Protein 3R1I (pdb70)

Organism: Mycobacterium marinum (strain ATCC BAA-535 / M) (NCBI:txid216594)

Nearest PDB structures (foldseek):
  3r1i-assembly1_B-2  TM=1.004E+00  e=9.646E-49  Mycobacterium marinum M
  3r1i-assembly1_A-2  TM=9.992E-01  e=1.822E-46  Mycobacterium marinum M
  3awd-assembly1_D  TM=9.685E-01  e=9.864E-26  Gluconobacter oxydans
  4trr-assembly2_E  TM=9.425E-01  e=9.723E-23  Burkholderia cenocepacia J2315
  6zzp-assembly2_D-3  TM=9.466E-01  e=1.926E-22  Psychrobacter arcticus

CATH classification: 3.40.50.720

Radius of gyration: 22.54 Å; Cα contacts (8 Å, |Δi|>4): 1200; chains: 2; bounding box: 58×53×65 Å

Foldseek 3Di:
DLVCQLAQAPAEEEFEPLLKFLNLLQQLLNLLSHYAYEYEYQDQVSCVVSQVSSVVNPHGYHGAHADLLDLVRLLVSQCVRCVPVVAHAEYELEFAAFDFDAPVPDDVVNLVVRLSNLAVSSVSNVVSNLVRLLVVLPAHEYEYEAACLCVDPDPDTHTVSNSVSRVNVLVVQLVVQVVCVVSNHAGEYEHEAAEPMPRCVVVVVCQVVCQVLAQQRHHHYSNVCNVVSSCRRGSVCSPDHSYYHYHHNCNPPD/DDLVVQLAQAPAEEEFEPLLFFLNLLQQLLNLLSHYAYEYEYQDQVSNVVSQVSSVVSVHGYHYAHADLLDLVRLLVSQVVSCVPVVAHAEYEQEDADFDFDAPVPDDPVRLVVRLSNLPNSLVSNVVSNLVRLLVVLPAHEYEYEAACLCVDPDPDTHTVSNSVSRVNSLVVQLVVQVVSVVSLHAGEYEHEAAEVSVQVVCQVLAQQRHHHHSNVCNVVSSCRGGSVQSPDHSYYHYHYNCNPPD

Structure (mmCIF, N/CA/C/O backbone):
data_3R1I
#
_entry.id   3R1I
#
_cell.length_a   84.520
_cell.length_b   127.910
_cell.length_c   105.650
_cell.angle_alpha   90.000
_cell.angle_beta   90.000
_cell.angle_gamma   90.000
#
_symmetry.space_group_name_H-M   'C 2 2 21'
#
loop_
_entity.id
_entity.type
_entity.pdbx_description
1 polymer 'Short-chain type dehydrogenase/reductase'
2 non-polymer 'MAGNESIUM ION'
3 non-polymer 1,2-ETHANEDIOL
4 water water
#
loop_
_atom_site.group_PDB
_atom_site.id
_atom_site.type_symbol
_atom_site.label_atom_id
_atom_site.label_alt_id
_atom_site.label_comp_id
_atom_site.label_asym_id
_atom_site.label_entity_id
_atom_site.label_seq_id
_atom_site.pdbx_PDB_ins_code
_atom_site.Cartn_x
_atom_site.Cartn_y
_atom_site.Cartn_z
_atom_site.occupancy
_atom_site.B_iso_or_equiv
_atom_site.auth_seq_id
_atom_site.auth_comp_id
_atom_site.auth_asym_id
_atom_site.auth_atom_id
_atom_site.pdbx_PDB_model_num
ATOM 1 N N . SER A 1 23 ? 8.512 27.454 19.928 1.00 32.29 2 SER A N 1
ATOM 2 C CA . SER A 1 23 ? 9.015 26.385 20.837 1.00 31.53 2 SER A CA 1
ATOM 3 C C . SER A 1 23 ? 10.469 26.012 20.509 1.00 29.94 2 SER A C 1
ATOM 4 O O . SER A 1 23 ? 10.965 26.302 19.423 1.00 29.66 2 SER A O 1
ATOM 7 N N . VAL A 1 24 ? 11.134 25.358 21.454 1.00 28.50 3 VAL A N 1
ATOM 8 C CA . VAL A 1 24 ? 12.469 24.806 21.239 1.00 26.62 3 VAL A CA 1
ATOM 9 C C . VAL A 1 24 ? 12.572 23.989 19.924 1.00 26.37 3 VAL A C 1
ATOM 10 O O . VAL A 1 24 ? 13.597 24.014 19.248 1.00 25.24 3 VAL A O 1
ATOM 14 N N . LEU A 1 25 ? 11.508 23.270 19.565 1.00 26.38 4 LEU A N 1
ATOM 15 C CA . LEU A 1 25 ? 11.527 22.461 18.341 1.00 26.83 4 LEU A CA 1
ATOM 16 C C . LEU A 1 25 ? 11.760 23.277 17.056 1.00 26.60 4 LEU A C 1
ATOM 17 O O . LEU A 1 25 ? 12.455 22.812 16.131 1.00 25.90 4 LEU A O 1
ATOM 22 N N . ASP A 1 26 ? 11.214 24.493 17.005 1.00 25.57 5 ASP A N 1
ATOM 23 C CA . ASP A 1 26 ? 11.366 25.350 15.813 1.00 25.37 5 ASP A CA 1
ATOM 24 C C . ASP A 1 26 ? 12.790 25.879 15.614 1.00 23.91 5 ASP A C 1
ATOM 25 O O . ASP A 1 26 ? 13.140 26.352 14.518 1.00 22.15 5 ASP A O 1
ATOM 30 N N . LEU A 1 27 ? 13.605 25.802 16.668 1.00 22.47 6 LEU A N 1
ATOM 31 C CA . LEU A 1 27 ? 15.031 26.143 16.548 1.00 22.46 6 LEU A CA 1
ATOM 32 C C . LEU A 1 27 ? 15.766 25.236 15.575 1.00 21.69 6 LEU A C 1
ATOM 33 O O . LEU A 1 27 ? 16.793 25.626 15.038 1.00 22.00 6 LEU A O 1
ATOM 38 N N . PHE A 1 28 ? 15.241 24.032 15.348 1.00 22.30 7 PHE A N 1
ATOM 39 C CA . PHE A 1 28 ? 15.889 23.024 14.476 1.00 22.06 7 PHE A CA 1
ATOM 40 C C . PHE A 1 28 ? 15.424 23.042 13.008 1.00 22.34 7 PHE A C 1
ATOM 41 O O . PHE A 1 28 ? 15.869 22.235 12.184 1.00 21.94 7 PHE A O 1
ATOM 49 N N . ASP A 1 29 ? 14.552 23.986 12.688 1.00 21.80 8 ASP A N 1
ATOM 50 C CA . ASP A 1 29 ? 13.963 24.091 11.336 1.00 22.30 8 ASP A CA 1
ATOM 51 C C . ASP A 1 29 ? 14.968 24.696 10.350 1.00 21.16 8 ASP A C 1
ATOM 52 O O . ASP A 1 29 ? 15.561 25.735 10.617 1.00 21.46 8 ASP A O 1
ATOM 57 N N . LEU A 1 30 ? 15.150 24.047 9.214 1.00 20.92 9 LEU A N 1
ATOM 58 C CA . LEU A 1 30 ? 16.072 24.537 8.195 1.00 21.54 9 LEU A CA 1
ATOM 59 C C . LEU A 1 30 ? 15.367 25.103 6.947 1.00 22.10 9 LEU A C 1
ATOM 60 O O . LEU A 1 30 ? 16.021 25.373 5.922 1.00 21.46 9 LEU A O 1
ATOM 65 N N . SER A 1 31 ? 14.042 25.268 7.033 1.00 23.16 10 SER A N 1
ATOM 66 C CA . SER A 1 31 ? 13.252 25.869 5.932 1.00 25.10 10 SER A CA 1
ATOM 67 C C . SER A 1 31 ? 13.871 27.185 5.474 1.00 25.31 10 SER A C 1
ATOM 68 O O . SER A 1 31 ? 14.210 28.036 6.306 1.00 26.66 10 SER A O 1
ATOM 71 N N . GLY A 1 32 ? 14.071 27.330 4.172 1.00 25.87 11 GLY A N 1
ATOM 72 C CA . GLY A 1 32 ? 14.672 28.538 3.627 1.00 27.23 11 GLY A CA 1
ATOM 73 C C . GLY A 1 32 ? 16.203 28.542 3.610 1.00 27.29 11 GLY A C 1
ATOM 74 O O . GLY A 1 32 ? 16.819 29.484 3.087 1.00 28.55 11 GLY A O 1
ATOM 75 N N . LYS A 1 33 ? 16.828 27.510 4.173 1.00 25.78 12 LYS A N 1
ATOM 76 C CA . LYS A 1 33 ? 18.293 27.481 4.239 1.00 24.64 12 LYS A CA 1
ATOM 77 C C . LYS A 1 33 ? 18.875 26.675 3.106 1.00 23.83 12 LYS A C 1
ATOM 78 O O . LYS A 1 33 ? 18.227 25.758 2.589 1.00 24.63 12 LYS A O 1
ATOM 84 N N . ARG A 1 34 ? 20.078 27.053 2.692 1.00 22.02 13 ARG A N 1
ATOM 85 C CA . ARG A 1 34 ? 20.776 26.366 1.620 1.00 21.12 13 ARG A CA 1
ATOM 86 C C . ARG A 1 34 ? 22.059 25.757 2.149 1.00 20.46 13 ARG A C 1
ATOM 87 O O . ARG A 1 34 ? 22.942 26.469 2.601 1.00 19.40 13 ARG A O 1
ATOM 95 N N . ALA A 1 35 ? 22.150 24.433 2.053 1.00 20.50 14 ALA A N 1
ATOM 96 C CA . ALA A 1 35 ? 23.214 23.675 2.692 1.00 20.22 14 ALA A CA 1
ATOM 97 C C . ALA A 1 35 ? 24.091 22.966 1.655 1.00 20.27 14 ALA A C 1
ATOM 98 O O . ALA A 1 35 ? 23.585 22.416 0.684 1.00 21.28 14 ALA A O 1
ATOM 100 N N . LEU A 1 36 ? 25.400 23.027 1.848 1.00 19.68 15 LEU A N 1
ATOM 101 C CA . LEU A 1 36 ? 26.335 22.263 1.044 1.00 19.62 15 LEU A CA 1
ATOM 102 C C . LEU A 1 36 ? 26.964 21.207 1.925 1.00 19.85 15 LEU A C 1
ATOM 103 O O . LEU A 1 36 ? 27.409 21.511 3.038 1.00 19.18 15 LEU A O 1
ATOM 108 N N . ILE A 1 37 ? 26.993 19.976 1.415 1.00 19.93 16 ILE A N 1
ATOM 109 C CA . ILE A 1 37 ? 27.638 18.861 2.096 1.00 19.98 16 ILE A CA 1
ATOM 110 C C . ILE A 1 37 ? 28.592 18.137 1.158 1.00 20.03 16 ILE A C 1
ATOM 111 O O . ILE A 1 37 ? 28.162 17.599 0.122 1.00 21.52 16 ILE A O 1
ATOM 116 N N . THR A 1 38 ? 29.870 18.119 1.526 1.00 19.20 17 THR A N 1
ATOM 117 C CA . THR A 1 38 ? 30.890 17.377 0.788 1.00 19.10 17 THR A CA 1
ATOM 118 C C . THR A 1 38 ? 30.975 15.921 1.306 1.00 19.95 17 THR A C 1
ATOM 119 O O . THR A 1 38 ? 30.604 15.638 2.458 1.00 19.85 17 THR A O 1
ATOM 123 N N . GLY A 1 39 ? 31.451 15.007 0.464 1.00 19.60 18 GLY A N 1
ATOM 124 C CA . GLY A 1 39 ? 31.557 13.589 0.839 1.00 20.46 18 GLY A CA 1
ATOM 125 C C . GLY A 1 39 ? 30.170 13.045 1.136 1.00 21.49 18 GLY A C 1
ATOM 126 O O . GLY A 1 39 ? 29.976 12.266 2.080 1.00 21.65 18 GLY A O 1
ATOM 127 N N . ALA A 1 40 ? 29.210 13.471 0.322 1.00 21.47 19 ALA A N 1
ATOM 128 C CA . ALA A 1 40 ? 27.794 13.276 0.596 1.00 22.61 19 ALA A CA 1
ATOM 129 C C . ALA A 1 40 ? 27.224 12.001 0.003 1.00 23.89 19 ALA A C 1
ATOM 130 O O . ALA A 1 40 ? 26.043 11.731 0.186 1.00 24.09 19 ALA A O 1
ATOM 132 N N . SER A 1 41 ? 28.046 11.222 -0.700 1.00 25.07 20 SER A N 1
ATOM 133 C CA . SER A 1 41 ? 27.534 10.037 -1.383 1.00 27.80 20 SER A CA 1
ATOM 134 C C . SER A 1 41 ? 27.371 8.826 -0.450 1.00 28.72 20 SER A C 1
ATOM 135 O O . SER A 1 41 ? 26.588 7.918 -0.752 1.00 30.00 20 SER A O 1
ATOM 138 N N . THR A 1 42 ? 28.070 8.817 0.687 1.00 28.59 21 THR A N 1
ATOM 139 C CA . THR A 1 42 ? 28.003 7.671 1.609 1.00 29.69 21 THR A CA 1
ATOM 140 C C . THR A 1 42 ? 28.030 8.081 3.064 1.00 28.11 21 THR A C 1
ATOM 141 O O . THR A 1 42 ? 28.250 9.243 3.384 1.00 28.36 21 THR A O 1
ATOM 145 N N . GLY A 1 43 ? 27.806 7.099 3.934 1.00 27.37 22 GLY A N 1
ATOM 146 C CA . GLY A 1 43 ? 28.078 7.227 5.364 1.00 25.23 22 GLY A CA 1
ATOM 147 C C . GLY A 1 43 ? 27.446 8.432 6.035 1.00 23.66 22 GLY A C 1
ATOM 148 O O . GLY A 1 43 ? 26.267 8.734 5.815 1.00 23.11 22 GLY A O 1
ATOM 149 N N . ILE A 1 44 ? 28.256 9.127 6.834 1.00 22.01 23 ILE A N 1
ATOM 150 C CA . ILE A 1 44 ? 27.807 10.313 7.556 1.00 21.45 23 ILE A CA 1
ATOM 151 C C . ILE A 1 44 ? 27.215 11.408 6.637 1.00 20.73 23 ILE A C 1
ATOM 152 O O . ILE A 1 44 ? 26.101 11.881 6.872 1.00 21.00 23 ILE A O 1
ATOM 157 N N . GLY A 1 45 ? 27.946 11.797 5.597 1.00 20.32 24 GLY A N 1
ATOM 158 C CA . GLY A 1 45 ? 27.500 12.841 4.669 1.00 20.14 24 GLY A CA 1
ATOM 159 C C . GLY A 1 45 ? 26.145 12.564 4.042 1.00 20.85 24 GLY A C 1
ATOM 160 O O . GLY A 1 45 ? 25.323 13.457 3.903 1.00 20.53 24 GLY A O 1
ATOM 161 N N . LYS A 1 46 ? 25.923 11.317 3.657 1.00 21.72 25 LYS A N 1
ATOM 162 C CA . LYS A 1 46 ? 24.651 10.886 3.079 1.00 23.68 25 LYS A CA 1
ATOM 163 C C . LYS A 1 46 ? 23.514 11.045 4.074 1.00 23.40 25 LYS A C 1
ATOM 164 O O . LYS A 1 46 ? 22.481 11.666 3.763 1.00 22.89 25 LYS A O 1
ATOM 170 N N . LYS A 1 47 ? 23.700 10.502 5.279 1.00 22.84 26 LYS A N 1
ATOM 171 C CA . LYS A 1 47 ? 22.646 10.608 6.288 1.00 22.99 26 LYS A CA 1
ATOM 172 C C . LYS A 1 47 ? 22.352 12.059 6.640 1.00 21.95 26 LYS A C 1
ATOM 173 O O . LYS A 1 47 ? 21.186 12.441 6.812 1.00 21.43 26 LYS A O 1
ATOM 179 N N . VAL A 1 48 ? 23.411 12.868 6.741 1.00 21.42 27 VAL A N 1
ATOM 180 C CA . VAL A 1 48 ? 23.263 14.290 7.073 1.00 19.79 27 VAL A CA 1
ATOM 181 C C . VAL A 1 48 ? 22.525 15.057 5.966 1.00 20.04 27 VAL A C 1
ATOM 182 O O . VAL A 1 48 ? 21.701 15.918 6.265 1.00 19.67 27 VAL A O 1
ATOM 186 N N . ALA A 1 49 ? 22.843 14.769 4.703 1.00 19.59 28 ALA A N 1
ATOM 187 C CA . ALA A 1 49 ? 22.135 15.400 3.587 1.00 20.47 28 ALA A CA 1
ATOM 188 C C . ALA A 1 49 ? 20.633 15.122 3.652 1.00 21.22 28 ALA A C 1
ATOM 189 O O . ALA A 1 49 ? 19.837 16.043 3.481 1.00 20.79 28 ALA A O 1
ATOM 191 N N . LEU A 1 50 ? 20.264 13.865 3.921 1.00 21.88 29 LEU A N 1
ATOM 192 C CA . LEU A 1 50 ? 18.852 13.469 4.017 1.00 23.50 29 LEU A CA 1
ATOM 193 C C . LEU A 1 50 ? 18.211 14.190 5.199 1.00 23.38 29 LEU A C 1
ATOM 194 O O . LEU A 1 50 ? 17.108 14.724 5.091 1.00 23.94 29 LEU A O 1
ATOM 199 N N . ALA A 1 51 ? 18.914 14.203 6.327 1.00 21.99 30 ALA A N 1
ATOM 200 C CA . ALA A 1 51 ? 18.406 14.879 7.512 1.00 21.13 30 ALA A CA 1
ATOM 201 C C . ALA A 1 51 ? 18.103 16.345 7.247 1.00 20.17 30 ALA A C 1
ATOM 202 O O . ALA A 1 51 ? 17.049 16.842 7.626 1.00 20.94 30 ALA A O 1
ATOM 204 N N . TYR A 1 52 ? 19.018 17.038 6.583 1.00 20.09 31 TYR A N 1
ATOM 205 C CA . TYR A 1 52 ? 18.841 18.471 6.328 1.00 19.77 31 TYR A CA 1
ATOM 206 C C . TYR A 1 52 ? 17.643 18.728 5.414 1.00 21.07 31 TYR A C 1
ATOM 207 O O . TYR A 1 52 ? 16.917 19.720 5.590 1.00 20.86 31 TYR A O 1
ATOM 216 N N . ALA A 1 53 ? 17.459 17.862 4.419 1.00 21.74 32 ALA A N 1
ATOM 217 C CA . ALA A 1 53 ? 16.285 17.963 3.526 1.00 23.39 32 ALA A CA 1
ATOM 218 C C . ALA A 1 53 ? 15.008 17.724 4.308 1.00 23.97 32 ALA A C 1
ATOM 219 O O . ALA A 1 53 ? 14.046 18.442 4.109 1.00 24.68 32 ALA A O 1
ATOM 221 N N . GLU A 1 54 ? 15.022 16.731 5.202 1.00 24.63 33 GLU A N 1
ATOM 222 C CA . GLU A 1 54 ? 13.886 16.435 6.072 1.00 26.21 33 GLU A CA 1
ATOM 223 C C . GLU A 1 54 ? 13.545 17.633 6.939 1.00 26.20 33 GLU A C 1
ATOM 224 O O . GLU A 1 54 ? 12.374 17.857 7.239 1.00 26.63 33 GLU A O 1
ATOM 230 N N . ALA A 1 55 ? 14.575 18.391 7.346 1.00 25.43 34 ALA A N 1
ATOM 231 C CA . ALA A 1 55 ? 14.398 19.640 8.127 1.00 24.71 34 ALA A CA 1
ATOM 232 C C . ALA A 1 55 ? 14.056 20.896 7.293 1.00 24.40 34 ALA A C 1
ATOM 233 O O . ALA A 1 55 ? 13.904 21.987 7.845 1.00 24.28 34 ALA A O 1
ATOM 235 N N . GLY A 1 56 ? 13.932 20.747 5.976 1.00 24.68 35 GLY A N 1
ATOM 236 C CA . GLY A 1 56 ? 13.439 21.842 5.123 1.00 24.33 35 GLY A CA 1
ATOM 237 C C . GLY A 1 56 ? 14.479 22.570 4.292 1.00 24.55 35 GLY A C 1
ATOM 238 O O . GLY A 1 56 ? 14.146 23.481 3.541 1.00 24.82 35 GLY A O 1
ATOM 239 N N . ALA A 1 57 ? 15.743 22.169 4.408 1.00 23.36 36 ALA A N 1
ATOM 240 C CA . ALA A 1 57 ? 16.823 22.771 3.617 1.00 23.72 36 ALA A CA 1
ATOM 241 C C . ALA A 1 57 ? 16.839 22.365 2.147 1.00 24.23 36 ALA A C 1
ATOM 242 O O . ALA A 1 57 ? 16.503 21.224 1.806 1.00 24.33 36 ALA A O 1
ATOM 244 N N . GLN A 1 58 ? 17.273 23.300 1.298 1.00 24.48 37 GLN A N 1
ATOM 245 C CA . GLN A 1 58 ? 17.745 22.983 -0.057 1.00 25.52 37 GLN A CA 1
ATOM 246 C C . GLN A 1 58 ? 19.189 22.501 0.056 1.00 24.71 37 GLN A C 1
ATOM 247 O O . GLN A 1 58 ? 20.038 23.189 0.639 1.00 23.80 37 GLN A O 1
ATOM 253 N N . VAL A 1 59 ? 19.454 21.302 -0.463 1.00 24.41 38 VAL A N 1
ATOM 254 C CA . VAL A 1 59 ? 20.727 20.619 -0.210 1.00 24.45 38 VAL A CA 1
ATOM 255 C C . VAL A 1 59 ? 21.487 20.428 -1.509 1.00 24.56 38 VAL A C 1
ATOM 256 O O . VAL A 1 59 ? 20.923 19.918 -2.502 1.00 25.83 38 VAL A O 1
ATOM 260 N N . ALA A 1 60 ? 22.733 20.909 -1.522 1.00 23.12 39 ALA A N 1
ATOM 261 C CA . ALA A 1 60 ? 23.685 20.610 -2.573 1.00 22.90 39 ALA A CA 1
ATOM 262 C C . ALA A 1 60 ? 24.592 19.523 -2.012 1.00 22.60 39 ALA A C 1
ATOM 263 O O . ALA A 1 60 ? 25.093 19.644 -0.897 1.00 22.41 39 ALA A O 1
ATOM 265 N N . VAL A 1 61 ? 24.753 18.452 -2.776 1.00 22.61 40 VAL A N 1
ATOM 266 C CA . VAL A 1 61 ? 25.541 17.300 -2.366 1.00 22.39 40 VAL A CA 1
ATOM 267 C C . VAL A 1 61 ? 26.739 17.152 -3.300 1.00 22.51 40 VAL A C 1
ATOM 268 O O . VAL A 1 61 ? 26.589 17.187 -4.531 1.00 23.23 40 VAL A O 1
ATOM 272 N N . ALA A 1 62 ? 27.929 17.033 -2.723 1.00 21.69 41 ALA A N 1
ATOM 273 C CA . ALA A 1 62 ? 29.159 16.931 -3.502 1.00 21.48 41 ALA A CA 1
ATOM 274 C C . ALA A 1 62 ? 29.907 15.640 -3.233 1.00 22.27 41 ALA A C 1
ATOM 275 O O . ALA A 1 62 ? 29.910 15.109 -2.102 1.00 21.30 41 ALA A O 1
ATOM 277 N N . ALA A 1 63 ? 30.569 15.151 -4.274 1.00 22.36 42 ALA A N 1
ATOM 278 C CA . ALA A 1 63 ? 31.406 13.954 -4.161 1.00 24.01 42 ALA A CA 1
ATOM 279 C C . ALA A 1 63 ? 32.386 13.962 -5.303 1.00 24.35 42 ALA A C 1
ATOM 280 O O . ALA A 1 63 ? 32.183 14.647 -6.302 1.00 24.27 42 ALA A O 1
ATOM 282 N N . ARG A 1 64 ? 33.453 13.202 -5.130 1.00 25.34 43 ARG A N 1
ATOM 283 C CA . ARG A 1 64 ? 34.530 13.125 -6.089 1.00 27.07 43 ARG A CA 1
ATOM 284 C C . ARG A 1 64 ? 33.986 12.662 -7.446 1.00 28.13 43 ARG A C 1
ATOM 285 O O . ARG A 1 64 ? 34.391 13.178 -8.487 1.00 28.20 43 ARG A O 1
ATOM 293 N N . HIS A 1 65 ? 33.050 11.712 -7.413 1.00 29.56 44 HIS A N 1
ATOM 294 C CA . HIS A 1 65 ? 32.353 11.235 -8.614 1.00 31.60 44 HIS A CA 1
ATOM 295 C C . HIS A 1 65 ? 30.844 11.428 -8.469 1.00 32.17 44 HIS A C 1
ATOM 296 O O . HIS A 1 65 ? 30.223 10.911 -7.541 1.00 31.11 44 HIS A O 1
ATOM 303 N N . SER A 1 66 ? 30.257 12.205 -9.375 1.00 33.47 45 SER A N 1
ATOM 304 C CA . SER A 1 66 ? 28.852 12.603 -9.221 1.00 34.36 45 SER A CA 1
ATOM 305 C C . SER A 1 66 ? 27.863 11.446 -9.420 1.00 35.28 45 SER A C 1
ATOM 306 O O . SER A 1 66 ? 26.746 11.490 -8.882 1.00 35.81 45 SER A O 1
ATOM 309 N N . ASP A 1 67 ? 28.285 10.421 -10.167 1.00 35.42 46 ASP A N 1
ATOM 310 C CA . ASP A 1 67 ? 27.540 9.161 -10.310 1.00 36.05 46 ASP A CA 1
ATOM 311 C C . ASP A 1 67 ? 27.194 8.561 -8.954 1.00 35.49 46 ASP A C 1
ATOM 312 O O . ASP A 1 67 ? 26.117 8.002 -8.766 1.00 34.61 46 ASP A O 1
ATOM 314 N N . ALA A 1 68 ? 28.115 8.715 -8.002 1.00 35.34 47 ALA A N 1
ATOM 315 C CA . ALA A 1 68 ? 27.960 8.154 -6.659 1.00 35.28 47 ALA A CA 1
ATOM 316 C C . ALA A 1 68 ? 26.862 8.857 -5.836 1.00 35.29 47 ALA A C 1
ATOM 317 O O . ALA A 1 68 ? 26.420 8.337 -4.808 1.00 35.49 47 ALA A O 1
ATOM 319 N N . LEU A 1 69 ? 26.423 10.027 -6.303 1.00 34.94 48 LEU A N 1
ATOM 320 C CA . LEU A 1 69 ? 25.399 10.810 -5.620 1.00 34.84 48 LEU A CA 1
ATOM 321 C C . LEU A 1 69 ? 23.960 10.422 -5.968 1.00 35.89 48 LEU A C 1
ATOM 322 O O . LEU A 1 69 ? 23.026 11.009 -5.424 1.00 35.27 48 LEU A O 1
ATOM 327 N N . GLN A 1 70 ? 23.781 9.441 -6.866 1.00 37.61 49 GLN A N 1
ATOM 328 C CA . GLN A 1 70 ? 22.440 9.023 -7.307 1.00 38.56 49 GLN A CA 1
ATOM 329 C C . GLN A 1 70 ? 21.551 8.582 -6.148 1.00 38.99 49 GLN A C 1
ATOM 330 O O . GLN A 1 70 ? 20.407 9.014 -6.047 1.00 39.60 49 GLN A O 1
ATOM 332 N N . VAL A 1 71 ? 22.084 7.726 -5.276 1.00 39.49 50 VAL A N 1
ATOM 333 C CA . VAL A 1 71 ? 21.308 7.148 -4.170 1.00 40.31 50 VAL A CA 1
ATOM 334 C C . VAL A 1 71 ? 20.816 8.240 -3.213 1.00 39.91 50 VAL A C 1
ATOM 335 O O . VAL A 1 71 ? 19.621 8.301 -2.895 1.00 40.17 50 VAL A O 1
ATOM 339 N N . VAL A 1 72 ? 21.735 9.102 -2.763 1.00 38.85 51 VAL A N 1
ATOM 340 C CA . VAL A 1 72 ? 21.364 10.206 -1.876 1.00 37.98 51 VAL A CA 1
ATOM 341 C C . VAL A 1 72 ? 20.357 11.176 -2.531 1.00 38.32 51 VAL A C 1
ATOM 342 O O . VAL A 1 72 ? 19.389 11.587 -1.889 1.00 38.25 51 VAL A O 1
ATOM 346 N N . ALA A 1 73 ? 20.567 11.515 -3.801 1.00 38.99 52 ALA A N 1
ATOM 347 C CA . ALA A 1 73 ? 19.652 12.413 -4.504 1.00 40.38 52 ALA A CA 1
ATOM 348 C C . ALA A 1 73 ? 18.236 11.809 -4.592 1.00 41.83 52 ALA A C 1
ATOM 349 O O . ALA A 1 73 ? 17.240 12.533 -4.535 1.00 41.19 52 ALA A O 1
ATOM 351 N N . ASP A 1 74 ? 18.173 10.481 -4.727 1.00 43.29 53 ASP A N 1
ATOM 352 C CA . ASP A 1 74 ? 16.902 9.753 -4.789 1.00 45.34 53 ASP A CA 1
ATOM 353 C C . ASP A 1 74 ? 16.204 9.725 -3.441 1.00 45.56 53 ASP A C 1
ATOM 354 O O . ASP A 1 74 ? 14.995 9.935 -3.358 1.00 46.29 53 ASP A O 1
ATOM 359 N N . GLU A 1 75 ? 16.961 9.467 -2.383 1.00 45.42 54 GLU A N 1
ATOM 360 C CA . GLU A 1 75 ? 16.378 9.476 -1.052 1.00 46.05 54 GLU A CA 1
ATOM 361 C C . GLU A 1 75 ? 15.872 10.883 -0.707 1.00 45.70 54 GLU A C 1
ATOM 362 O O . GLU A 1 75 ? 14.836 11.023 -0.056 1.00 46.25 54 GLU A O 1
ATOM 368 N N . ILE A 1 76 ? 16.579 11.914 -1.181 1.00 45.08 55 ILE A N 1
ATOM 369 C CA . ILE A 1 76 ? 16.161 13.311 -0.979 1.00 44.41 55 ILE A CA 1
ATOM 370 C C . ILE A 1 76 ? 14.846 13.614 -1.718 1.00 45.40 55 ILE A C 1
ATOM 371 O O . ILE A 1 76 ? 13.934 14.214 -1.145 1.00 45.45 55 ILE A O 1
ATOM 376 N N . ALA A 1 77 ? 14.747 13.187 -2.972 1.00 46.38 56 ALA A N 1
ATOM 377 C CA . ALA A 1 77 ? 13.468 13.215 -3.698 1.00 47.87 56 ALA A CA 1
ATOM 378 C C . ALA A 1 77 ? 12.369 12.479 -2.902 1.00 48.61 56 ALA A C 1
ATOM 379 O O . ALA A 1 77 ? 11.243 12.965 -2.775 1.00 49.13 56 ALA A O 1
ATOM 381 N N . GLY A 1 78 ? 12.728 11.325 -2.345 1.00 49.10 57 GLY A N 1
ATOM 382 C CA . GLY A 1 78 ? 11.848 10.534 -1.480 1.00 49.86 57 GLY A CA 1
ATOM 383 C C . GLY A 1 78 ? 11.145 11.259 -0.340 1.00 49.84 57 GLY A C 1
ATOM 384 O O . GLY A 1 78 ? 10.065 10.847 0.071 1.00 50.53 57 GLY A O 1
ATOM 385 N N . VAL A 1 79 ? 11.748 12.325 0.186 1.00 49.34 58 VAL A N 1
ATOM 386 C CA . VAL A 1 79 ? 11.097 13.131 1.228 1.00 49.33 58 VAL A CA 1
ATOM 387 C C . VAL A 1 79 ? 10.467 14.427 0.686 1.00 49.46 58 VAL A C 1
ATOM 388 O O . VAL A 1 79 ? 9.951 15.240 1.458 1.00 49.77 58 VAL A O 1
ATOM 392 N N . GLY A 1 80 ? 10.521 14.611 -0.635 1.00 49.42 59 GLY A N 1
ATOM 393 C CA . GLY A 1 80 ? 9.891 15.758 -1.302 1.00 49.05 59 GLY A CA 1
ATOM 394 C C . GLY A 1 80 ? 10.791 16.944 -1.623 1.00 47.92 59 GLY A C 1
ATOM 395 O O . GLY A 1 80 ? 10.306 18.007 -2.016 1.00 48.13 59 GLY A O 1
ATOM 396 N N . GLY A 1 81 ? 12.099 16.774 -1.443 1.00 46.49 60 GLY A N 1
ATOM 397 C CA . GLY A 1 81 ? 13.067 17.808 -1.809 1.00 44.98 60 GLY A CA 1
ATOM 398 C C . GLY A 1 81 ? 13.714 17.467 -3.140 1.00 44.37 60 GLY A C 1
ATOM 399 O O . GLY A 1 81 ? 13.463 16.403 -3.721 1.00 44.91 60 GLY A O 1
ATOM 400 N N . LYS A 1 82 ? 14.533 18.381 -3.640 1.00 43.01 61 LYS A N 1
ATOM 401 C CA . LYS A 1 82 ? 15.371 18.097 -4.805 1.00 41.58 61 LYS A CA 1
ATOM 402 C C . LYS A 1 82 ? 16.806 18.491 -4.463 1.00 39.38 61 LYS A C 1
ATOM 403 O O . LYS A 1 82 ? 17.060 19.630 -4.083 1.00 39.40 61 LYS A O 1
ATOM 405 N N . ALA A 1 83 ? 17.717 17.526 -4.568 1.00 37.09 62 ALA A N 1
ATOM 406 C CA . ALA A 1 83 ? 19.138 17.727 -4.290 1.00 34.01 62 ALA A CA 1
ATOM 407 C C . ALA A 1 83 ? 19.842 18.366 -5.483 1.00 32.84 62 ALA A C 1
ATOM 408 O O . ALA A 1 83 ? 19.436 18.163 -6.626 1.00 32.55 62 ALA A O 1
ATOM 410 N N . LEU A 1 84 ? 20.891 19.134 -5.222 1.00 30.04 63 LEU A N 1
ATOM 411 C CA . LEU A 1 84 ? 21.781 19.587 -6.274 1.00 28.73 63 LEU A CA 1
ATOM 412 C C . LEU A 1 84 ? 23.079 18.778 -6.232 1.00 27.93 63 LEU A C 1
ATOM 413 O O . LEU A 1 84 ? 23.925 19.017 -5.368 1.00 26.91 63 LEU A O 1
ATOM 418 N N . PRO A 1 85 ? 23.237 17.808 -7.154 1.00 27.52 64 PRO A N 1
ATOM 419 C CA . PRO A 1 85 ? 24.477 17.017 -7.161 1.00 27.00 64 PRO A CA 1
ATOM 420 C C . PRO A 1 85 ? 25.642 17.771 -7.799 1.00 26.54 64 PRO A C 1
ATOM 421 O O . PRO A 1 85 ? 25.467 18.432 -8.830 1.00 26.51 64 PRO A O 1
ATOM 425 N N . ILE A 1 86 ? 26.814 17.704 -7.174 1.00 24.86 65 ILE A N 1
ATOM 426 C CA . ILE A 1 86 ? 27.975 18.457 -7.646 1.00 24.44 65 ILE A CA 1
ATOM 427 C C . ILE A 1 86 ? 29.211 17.569 -7.605 1.00 24.94 65 ILE A C 1
ATOM 428 O O . ILE A 1 86 ? 29.518 16.968 -6.576 1.00 23.91 65 ILE A O 1
ATOM 433 N N . ARG A 1 87 ? 29.912 17.475 -8.736 1.00 24.99 66 ARG A N 1
ATOM 434 C CA . ARG A 1 87 ? 31.197 16.797 -8.778 1.00 25.99 66 ARG A CA 1
ATOM 435 C C . ARG A 1 87 ? 32.284 17.701 -8.188 1.00 25.30 66 ARG A C 1
ATOM 436 O O . ARG A 1 87 ? 32.511 18.809 -8.668 1.00 25.44 66 ARG A O 1
ATOM 444 N N . CYS A 1 88 ? 32.975 17.230 -7.157 1.00 24.46 67 CYS A N 1
ATOM 445 C CA . CYS A 1 88 ? 34.056 18.026 -6.602 1.00 24.07 67 CYS A CA 1
ATOM 446 C C . CYS A 1 88 ? 35.062 17.182 -5.856 1.00 23.65 67 CYS A C 1
ATOM 447 O O . CYS A 1 88 ? 34.701 16.478 -4.906 1.00 23.98 67 CYS A O 1
ATOM 450 N N . ASP A 1 89 ? 36.317 17.289 -6.283 1.00 23.08 68 ASP A N 1
ATOM 451 C CA . ASP A 1 89 ? 37.472 16.788 -5.550 1.00 22.92 68 ASP A CA 1
ATOM 452 C C . ASP A 1 89 ? 37.916 17.965 -4.689 1.00 22.16 68 ASP A C 1
ATOM 453 O O . ASP A 1 89 ? 38.464 18.941 -5.195 1.00 21.88 68 ASP A O 1
ATOM 458 N N . VAL A 1 90 ? 37.671 17.868 -3.387 1.00 21.49 69 VAL A N 1
ATOM 459 C CA . VAL A 1 90 ? 37.866 18.995 -2.486 1.00 20.69 69 VAL A CA 1
ATOM 460 C C . VAL A 1 90 ? 39.339 19.415 -2.343 1.00 20.30 69 VAL A C 1
ATOM 461 O O . VAL A 1 90 ? 39.613 20.462 -1.755 1.00 19.60 69 VAL A O 1
ATOM 465 N N . THR A 1 91 ? 40.264 18.590 -2.845 1.00 19.60 70 THR A N 1
ATOM 466 C CA . THR A 1 91 ? 41.691 18.914 -2.849 1.00 19.84 70 THR A CA 1
ATOM 467 C C . THR A 1 91 ? 42.053 19.892 -3.960 1.00 20.44 70 THR A C 1
ATOM 468 O O . THR A 1 91 ? 43.165 20.413 -3.980 1.00 20.56 70 THR A O 1
ATOM 472 N N . GLN A 1 92 ? 41.119 20.128 -4.882 1.00 20.72 71 GLN A N 1
ATOM 473 C CA . GLN A 1 92 ? 41.418 20.916 -6.089 1.00 21.44 71 GLN A CA 1
ATOM 474 C C . GLN A 1 92 ? 40.718 22.272 -6.059 1.00 21.16 71 GLN A C 1
ATOM 475 O O . GLN A 1 92 ? 39.494 22.326 -6.169 1.00 21.25 71 GLN A O 1
ATOM 481 N N . PRO A 1 93 ? 41.493 23.375 -5.921 1.00 21.13 72 PRO A N 1
ATOM 482 C CA . PRO A 1 93 ? 40.913 24.713 -5.846 1.00 22.03 72 PRO A CA 1
ATOM 483 C C . PRO A 1 93 ? 39.925 25.021 -6.984 1.00 22.54 72 PRO A C 1
ATOM 484 O O . PRO A 1 93 ? 38.863 25.595 -6.725 1.00 22.14 72 PRO A O 1
ATOM 488 N N . ASP A 1 94 ? 40.260 24.627 -8.219 1.00 23.57 73 ASP A N 1
ATOM 489 C CA . ASP A 1 94 ? 39.379 24.918 -9.378 1.00 24.71 73 ASP A CA 1
ATOM 490 C C . ASP A 1 94 ? 38.024 24.223 -9.240 1.00 23.70 73 ASP A C 1
ATOM 491 O O . ASP A 1 94 ? 36.987 24.797 -9.565 1.00 23.79 73 ASP A O 1
ATOM 496 N N . GLN A 1 95 ? 38.032 22.990 -8.736 1.00 22.71 74 GLN A N 1
ATOM 497 C CA . GLN A 1 95 ? 36.787 22.259 -8.498 1.00 22.11 74 GLN A CA 1
ATOM 498 C C . GLN A 1 95 ? 35.997 22.808 -7.311 1.00 21.04 74 GLN A C 1
ATOM 499 O O . GLN A 1 95 ? 34.744 22.866 -7.350 1.00 19.98 74 GLN A O 1
ATOM 505 N N . VAL A 1 96 ? 36.715 23.198 -6.258 1.00 19.60 75 VAL A N 1
ATOM 506 C CA . VAL A 1 96 ? 36.034 23.818 -5.098 1.00 19.18 75 VAL A CA 1
ATOM 507 C C . VAL A 1 96 ? 35.360 25.131 -5.534 1.00 19.46 75 VAL A C 1
ATOM 508 O O . VAL A 1 96 ? 34.198 25.366 -5.212 1.00 18.83 75 VAL A O 1
ATOM 512 N N . ARG A 1 97 ? 36.100 25.940 -6.296 1.00 20.18 76 ARG A N 1
ATOM 513 C CA . ARG A 1 97 ? 35.577 27.169 -6.911 1.00 21.37 76 ARG A CA 1
ATOM 514 C C . ARG A 1 97 ? 34.313 26.886 -7.734 1.00 21.73 76 ARG A C 1
ATOM 515 O O . ARG A 1 97 ? 33.288 27.545 -7.557 1.00 21.51 76 ARG A O 1
ATOM 523 N N . GLY A 1 98 ? 34.392 25.887 -8.613 1.00 22.10 77 GLY A N 1
ATOM 524 C CA . GLY A 1 98 ? 33.251 25.468 -9.423 1.00 22.39 77 GLY A CA 1
ATOM 525 C C . GLY A 1 98 ? 32.057 24.999 -8.608 1.00 21.99 77 GLY A C 1
ATOM 526 O O . GLY A 1 98 ? 30.910 25.253 -8.989 1.00 22.20 77 GLY A O 1
ATOM 527 N N . MET A 1 99 ? 32.319 24.306 -7.496 1.00 20.91 78 MET A N 1
ATOM 528 C CA . MET A 1 99 ? 31.263 23.836 -6.590 1.00 20.46 78 MET A CA 1
ATOM 529 C C . MET A 1 99 ? 30.483 24.999 -5.961 1.00 20.08 78 MET A C 1
ATOM 530 O O . MET A 1 99 ? 29.231 25.012 -5.974 1.00 19.36 78 MET A O 1
ATOM 535 N N . LEU A 1 100 ? 31.206 25.959 -5.390 1.00 19.68 79 LEU A N 1
ATOM 536 C CA . LEU A 1 100 ? 30.527 27.099 -4.772 1.00 20.40 79 LEU A CA 1
ATOM 537 C C . LEU A 1 100 ? 29.795 27.918 -5.838 1.00 21.62 79 LEU A C 1
ATOM 538 O O . LEU A 1 100 ? 28.678 28.362 -5.597 1.00 22.42 79 LEU A O 1
ATOM 543 N N . ASP A 1 101 ? 30.402 28.092 -7.006 1.00 22.59 80 ASP A N 1
ATOM 544 C CA . ASP A 1 101 ? 29.757 28.887 -8.065 1.00 24.85 80 ASP A CA 1
ATOM 545 C C . ASP A 1 101 ? 28.501 28.193 -8.531 1.00 25.78 80 ASP A C 1
ATOM 546 O O . ASP A 1 101 ? 27.481 28.838 -8.744 1.00 26.17 80 ASP A O 1
ATOM 551 N N . GLN A 1 102 ? 28.564 26.866 -8.651 1.00 26.99 81 GLN A N 1
ATOM 552 C CA . GLN A 1 102 ? 27.381 26.104 -9.023 1.00 28.17 81 GLN A CA 1
ATOM 553 C C . GLN A 1 102 ? 26.282 26.264 -7.979 1.00 28.15 81 GLN A C 1
ATOM 554 O O . GLN A 1 102 ? 25.098 26.432 -8.313 1.00 28.50 81 GLN A O 1
ATOM 560 N N . MET A 1 103 ? 26.670 26.236 -6.709 1.00 27.07 82 MET A N 1
ATOM 561 C CA . MET A 1 103 ? 25.689 26.400 -5.659 1.00 26.87 82 MET A CA 1
ATOM 562 C C . MET A 1 103 ? 25.088 27.794 -5.555 1.00 26.26 82 MET A C 1
ATOM 563 O O . MET A 1 103 ? 23.865 27.940 -5.476 1.00 26.36 82 MET A O 1
ATOM 568 N N . THR A 1 104 ? 25.931 28.819 -5.553 1.00 25.62 83 THR A N 1
ATOM 569 C CA . THR A 1 104 ? 25.418 30.181 -5.469 1.00 25.46 83 THR A CA 1
ATOM 570 C C . THR A 1 104 ? 24.597 30.527 -6.729 1.00 26.96 83 THR A C 1
ATOM 571 O O . THR A 1 104 ? 23.563 31.194 -6.640 1.00 27.55 83 THR A O 1
ATOM 575 N N . GLY A 1 105 ? 25.060 30.040 -7.880 1.00 28.00 84 GLY A N 1
ATOM 576 C CA . GLY A 1 105 ? 24.406 30.249 -9.167 1.00 29.74 84 GLY A CA 1
ATOM 577 C C . GLY A 1 105 ? 23.015 29.651 -9.219 1.00 30.76 84 GLY A C 1
ATOM 578 O O . GLY A 1 105 ? 22.088 30.296 -9.692 1.00 31.61 84 GLY A O 1
ATOM 579 N N . GLU A 1 106 ? 22.858 28.432 -8.706 1.00 30.77 85 GLU A N 1
ATOM 580 C CA . GLU A 1 106 ? 21.591 27.702 -8.816 1.00 31.00 85 GLU A CA 1
ATOM 581 C C . GLU A 1 106 ? 20.687 27.894 -7.602 1.00 31.01 85 GLU A C 1
ATOM 582 O O . GLU A 1 106 ? 19.473 28.006 -7.738 1.00 31.70 85 GLU A O 1
ATOM 584 N N . LEU A 1 107 ? 21.272 27.959 -6.409 1.00 30.09 86 LEU A N 1
ATOM 585 C CA . LEU A 1 107 ? 20.479 28.149 -5.198 1.00 29.85 86 LEU A CA 1
ATOM 586 C C . LEU A 1 107 ? 20.420 29.584 -4.692 1.00 29.00 86 LEU A C 1
ATOM 587 O O . LEU A 1 107 ? 19.631 29.875 -3.802 1.00 29.28 86 LEU A O 1
ATOM 592 N N . GLY A 1 108 ? 21.258 30.470 -5.229 1.00 28.33 87 GLY A N 1
ATOM 593 C CA . GLY A 1 108 ? 21.223 31.887 -4.830 1.00 27.37 87 GLY A CA 1
ATOM 594 C C . GLY A 1 108 ? 22.244 32.209 -3.748 1.00 26.66 87 GLY A C 1
ATOM 595 O O . GLY A 1 108 ? 22.503 33.379 -3.444 1.00 26.70 87 GLY A O 1
ATOM 596 N N . GLY A 1 109 ? 22.816 31.167 -3.142 1.00 24.68 88 GLY A N 1
ATOM 597 C CA . GLY A 1 109 ? 23.691 31.369 -2.005 1.00 23.11 88 GLY A CA 1
ATOM 598 C C . GLY A 1 109 ? 23.871 30.131 -1.140 1.00 21.63 88 GLY A C 1
ATOM 599 O O . GLY A 1 109 ? 23.439 29.026 -1.504 1.00 21.45 88 GLY A O 1
ATOM 600 N N . ILE A 1 110 ? 24.521 30.334 0.002 1.00 19.96 89 ILE A N 1
ATOM 601 C CA . ILE A 1 110 ? 24.857 29.252 0.928 1.00 18.68 89 ILE A CA 1
ATOM 602 C C . ILE A 1 110 ? 24.798 29.734 2.377 1.00 18.31 89 ILE A C 1
ATOM 603 O O . ILE A 1 110 ? 25.389 30.778 2.732 1.00 18.02 89 ILE A O 1
ATOM 608 N N . ASP A 1 111 ? 24.097 28.962 3.210 1.00 17.45 90 ASP A N 1
ATOM 609 C CA . ASP A 1 111 ? 23.900 29.323 4.614 1.00 17.88 90 ASP A CA 1
ATOM 610 C C . ASP A 1 111 ? 24.593 28.343 5.545 1.00 17.24 90 ASP A C 1
ATOM 611 O O . ASP A 1 111 ? 24.958 28.702 6.673 1.00 17.60 90 ASP A O 1
ATOM 616 N N . ILE A 1 112 ? 24.747 27.111 5.063 1.00 17.33 91 ILE A N 1
ATOM 617 C CA . ILE A 1 112 ? 25.294 25.990 5.836 1.00 17.00 91 ILE A CA 1
ATOM 618 C C . ILE A 1 112 ? 26.314 25.254 4.969 1.00 16.92 91 ILE A C 1
ATOM 619 O O . ILE A 1 112 ? 26.036 24.954 3.802 1.00 17.05 91 ILE A O 1
ATOM 624 N N . ALA A 1 113 ? 27.489 24.955 5.535 1.00 16.33 92 ALA A N 1
ATOM 625 C CA . ALA A 1 113 ? 28.487 24.174 4.812 1.00 16.28 92 ALA A CA 1
ATOM 626 C C . ALA A 1 113 ? 29.019 23.057 5.711 1.00 16.09 92 ALA A C 1
ATOM 627 O O . ALA A 1 113 ? 29.486 23.316 6.818 1.00 16.69 92 ALA A O 1
ATOM 629 N N . VAL A 1 114 ? 28.889 21.820 5.264 1.00 16.80 93 VAL A N 1
ATOM 630 C CA . VAL A 1 114 ? 29.413 20.673 6.017 1.00 16.41 93 VAL A CA 1
ATOM 631 C C . VAL A 1 114 ? 30.645 20.176 5.258 1.00 17.22 93 VAL A C 1
ATOM 632 O O . VAL A 1 114 ? 30.531 19.595 4.164 1.00 17.56 93 VAL A O 1
ATOM 636 N N . CYS A 1 115 ? 31.812 20.432 5.840 1.00 16.71 94 CYS A N 1
ATOM 637 C CA . CYS A 1 115 ? 33.082 20.051 5.244 1.00 18.26 94 CYS A CA 1
ATOM 638 C C . CYS A 1 115 ? 33.419 18.660 5.735 1.00 19.17 94 CYS A C 1
ATOM 639 O O . CYS A 1 115 ? 34.133 18.478 6.730 1.00 19.57 94 CYS A O 1
ATOM 642 N N . ASN A 1 116 ? 32.909 17.681 5.002 1.00 20.02 95 ASN A N 1
ATOM 643 C CA . ASN A 1 116 ? 32.857 16.334 5.476 1.00 21.27 95 ASN A CA 1
ATOM 644 C C . ASN A 1 116 ? 33.721 15.322 4.709 1.00 22.54 95 ASN A C 1
ATOM 645 O O . ASN A 1 116 ? 34.034 14.264 5.252 1.00 24.88 95 ASN A O 1
ATOM 650 N N . ALA A 1 117 ? 34.068 15.573 3.456 1.00 22.64 96 ALA A N 1
ATOM 651 C CA . ALA A 1 117 ? 34.933 14.571 2.782 1.00 24.22 96 ALA A CA 1
ATOM 652 C C . ALA A 1 117 ? 36.200 14.193 3.593 1.00 23.92 96 ALA A C 1
ATOM 653 O O . ALA A 1 117 ? 36.919 15.077 4.047 1.00 24.15 96 ALA A O 1
ATOM 655 N N . GLY A 1 118 ? 36.468 12.880 3.747 1.00 24.45 97 GLY A N 1
ATOM 656 C CA . GLY A 1 118 ? 37.616 12.339 4.512 1.00 22.85 97 GLY A CA 1
ATOM 657 C C . GLY A 1 118 ? 38.054 10.929 4.071 1.00 22.94 97 GLY A C 1
ATOM 658 O O . GLY A 1 118 ? 37.232 10.153 3.546 1.00 23.67 97 GLY A O 1
ATOM 659 N N . ILE A 1 119 ? 39.331 10.591 4.268 1.00 21.10 98 ILE A N 1
ATOM 660 C CA . ILE A 1 119 ? 39.876 9.273 3.890 1.00 20.69 98 ILE A CA 1
ATOM 661 C C . ILE A 1 119 ? 40.844 8.705 4.926 1.00 20.39 98 ILE A C 1
ATOM 662 O O . ILE A 1 119 ? 41.368 9.436 5.773 1.00 19.75 98 ILE A O 1
ATOM 667 N N . VAL A 1 120 ? 41.096 7.402 4.833 1.00 20.03 99 VAL A N 1
ATOM 668 C CA . VAL A 1 120 ? 41.991 6.711 5.765 1.00 20.89 99 VAL A CA 1
ATOM 669 C C . VAL A 1 120 ? 42.673 5.537 5.072 1.00 21.42 99 VAL A C 1
ATOM 670 O O . VAL A 1 120 ? 42.130 4.970 4.114 1.00 22.84 99 VAL A O 1
ATOM 674 N N . SER A 1 121 ? 43.876 5.196 5.528 1.00 21.61 100 SER A N 1
ATOM 675 C CA . SER A 1 121 ? 44.553 3.947 5.159 1.00 21.40 100 SER A CA 1
ATOM 676 C C . SER A 1 121 ? 45.284 3.478 6.412 1.00 21.34 100 SER A C 1
ATOM 677 O O . SER A 1 121 ? 45.402 4.242 7.371 1.00 20.43 100 SER A O 1
ATOM 680 N N . VAL A 1 122 ? 45.759 2.233 6.414 1.00 21.31 101 VAL A N 1
ATOM 681 C CA . VAL A 1 122 ? 46.423 1.678 7.584 1.00 21.32 101 VAL A CA 1
ATOM 682 C C . VAL A 1 122 ? 47.853 1.375 7.200 1.00 21.92 101 VAL A C 1
ATOM 683 O O . VAL A 1 122 ? 48.099 0.708 6.195 1.00 22.45 101 VAL A O 1
ATOM 687 N N . GLN A 1 123 ? 48.797 1.856 8.005 1.00 21.52 102 GLN A N 1
ATOM 688 C CA . GLN A 1 123 ? 50.193 1.784 7.640 1.00 21.85 102 GLN A CA 1
ATOM 689 C C . GLN A 1 123 ? 51.085 2.198 8.814 1.00 20.54 102 GLN A C 1
ATOM 690 O O . GLN A 1 123 ? 50.931 3.295 9.351 1.00 19.40 102 GLN A O 1
ATOM 696 N N . ALA A 1 124 ? 52.017 1.323 9.193 1.00 19.81 103 ALA A N 1
ATOM 697 C CA . ALA A 1 124 ? 52.990 1.623 10.247 1.00 19.38 103 ALA A CA 1
ATOM 698 C C . ALA A 1 124 ? 53.709 2.937 9.897 1.00 19.12 103 ALA A C 1
ATOM 699 O O . ALA A 1 124 ? 54.061 3.156 8.732 1.00 18.21 103 ALA A O 1
ATOM 701 N N . MET A 1 125 ? 53.901 3.805 10.890 1.00 18.16 104 MET A N 1
ATOM 702 C CA . MET A 1 125 ? 54.564 5.099 10.665 1.00 18.28 104 MET A CA 1
ATOM 703 C C . MET A 1 125 ? 55.976 4.873 10.129 1.00 18.52 104 MET A C 1
ATOM 704 O O . MET A 1 125 ? 56.413 5.565 9.208 1.00 18.38 104 MET A O 1
ATOM 709 N N . LEU A 1 126 ? 56.673 3.886 10.683 1.00 18.98 105 LEU A N 1
ATOM 710 C CA . LEU A 1 126 ? 58.066 3.663 10.299 1.00 21.17 105 LEU A CA 1
ATOM 711 C C . LEU A 1 126 ? 58.212 3.323 8.813 1.00 22.11 105 LEU A C 1
ATOM 712 O O . LEU A 1 126 ? 59.250 3.646 8.219 1.00 22.45 105 LEU A O 1
ATOM 717 N N . ASP A 1 127 ? 57.173 2.695 8.245 1.00 22.40 106 ASP A N 1
ATOM 718 C CA . ASP A 1 127 ? 57.143 2.237 6.835 1.00 24.10 106 ASP A CA 1
ATOM 719 C C . ASP A 1 127 ? 56.413 3.209 5.903 1.00 22.85 106 ASP A C 1
ATOM 720 O O . ASP A 1 127 ? 56.370 2.997 4.697 1.00 22.86 106 ASP A O 1
ATOM 725 N N . MET A 1 128 ? 55.810 4.260 6.454 1.00 21.72 107 MET A N 1
ATOM 726 C CA . MET A 1 128 ? 54.928 5.111 5.669 1.00 20.51 107 MET A CA 1
ATOM 727 C C . MET A 1 128 ? 55.634 6.006 4.670 1.00 20.65 107 MET A C 1
ATOM 728 O O . MET A 1 128 ? 56.364 6.943 5.068 1.00 20.68 107 MET A O 1
ATOM 733 N N . PRO A 1 129 ? 55.366 5.782 3.365 1.00 20.75 108 PRO A N 1
ATOM 734 C CA . PRO A 1 129 ? 55.886 6.680 2.332 1.00 20.35 108 PRO A CA 1
ATOM 735 C C . PRO A 1 129 ? 55.356 8.089 2.538 1.00 18.98 108 PRO A C 1
ATOM 736 O O . PRO A 1 129 ? 54.216 8.272 3.004 1.00 17.91 108 PRO A O 1
ATOM 740 N N . LEU A 1 130 ? 56.141 9.089 2.164 1.00 18.60 109 LEU A N 1
ATOM 741 C CA . LEU A 1 130 ? 55.657 10.464 2.290 1.00 18.69 109 LEU A CA 1
ATOM 742 C C . LEU A 1 130 ? 54.371 10.684 1.476 1.00 19.17 109 LEU A C 1
ATOM 743 O O . LEU A 1 130 ? 53.445 11.410 1.913 1.00 17.28 109 LEU A O 1
ATOM 748 N N . GLU A 1 131 ? 54.315 10.068 0.289 1.00 19.16 110 GLU A N 1
ATOM 749 C CA . GLU A 1 131 ? 53.141 10.190 -0.578 1.00 20.75 110 GLU A CA 1
ATOM 750 C C . GLU A 1 131 ? 51.858 9.819 0.161 1.00 19.32 110 GLU A C 1
ATOM 751 O O . GLU A 1 131 ? 50.850 10.479 -0.008 1.00 19.43 110 GLU A O 1
ATOM 757 N N . GLU A 1 132 ? 51.901 8.757 0.966 1.00 19.31 111 GLU A N 1
ATOM 758 C CA . GLU A 1 132 ? 50.715 8.280 1.688 1.00 19.19 111 GLU A CA 1
ATOM 759 C C . GLU A 1 132 ? 50.368 9.210 2.864 1.00 17.76 111 GLU A C 1
ATOM 760 O O . GLU A 1 132 ? 49.185 9.534 3.124 1.00 16.72 111 GLU A O 1
ATOM 766 N N . PHE A 1 133 ? 51.399 9.654 3.569 1.00 16.81 112 PHE A N 1
ATOM 767 C CA . PHE A 1 133 ? 51.190 10.637 4.635 1.00 16.25 112 PHE A CA 1
ATOM 768 C C . PHE A 1 133 ? 50.452 11.852 4.069 1.00 16.33 112 PHE A C 1
ATOM 769 O O . PHE A 1 133 ? 49.407 12.287 4.602 1.00 15.20 112 PHE A O 1
ATOM 777 N N . GLN A 1 134 ? 51.008 12.387 2.987 1.00 16.99 113 GLN A N 1
ATOM 778 C CA . GLN A 1 134 ? 50.499 13.587 2.329 1.00 17.91 113 GLN A CA 1
ATOM 779 C C . GLN A 1 134 ? 49.109 13.409 1.727 1.00 17.48 113 GLN A C 1
ATOM 780 O O . GLN A 1 134 ? 48.315 14.340 1.728 1.00 16.67 113 GLN A O 1
ATOM 786 N N . ARG A 1 135 ? 48.832 12.229 1.174 1.00 17.47 114 ARG A N 1
ATOM 787 C CA . ARG A 1 135 ? 47.524 11.966 0.556 1.00 18.28 114 ARG A CA 1
ATOM 788 C C . ARG A 1 135 ? 46.394 12.144 1.573 1.00 17.39 114 ARG A C 1
ATOM 789 O O . ARG A 1 135 ? 45.346 12.720 1.274 1.00 16.20 114 ARG A O 1
ATOM 797 N N . ILE A 1 136 ? 46.634 11.665 2.793 1.00 17.06 115 ILE A N 1
ATOM 798 C CA . ILE A 1 136 ? 45.659 11.796 3.872 1.00 16.16 115 ILE A CA 1
ATOM 799 C C . ILE A 1 136 ? 45.531 13.257 4.347 1.00 16.62 115 ILE A C 1
ATOM 800 O O . ILE A 1 136 ? 44.420 13.748 4.572 1.00 16.32 115 ILE A O 1
ATOM 805 N N . GLN A 1 137 ? 46.653 13.972 4.444 1.00 15.83 116 GLN A N 1
ATOM 806 C CA . GLN A 1 137 ? 46.592 15.404 4.758 1.00 16.31 116 GLN A CA 1
ATOM 807 C C . GLN A 1 137 ? 45.826 16.196 3.703 1.00 16.24 116 GLN A C 1
ATOM 808 O O . GLN A 1 137 ? 45.031 17.085 4.066 1.00 15.63 116 GLN A O 1
ATOM 814 N N . ASP A 1 138 ? 46.062 15.887 2.415 1.00 16.74 117 ASP A N 1
ATOM 815 C CA A ASP A 1 138 ? 45.470 16.665 1.322 0.70 17.24 117 ASP A CA 1
ATOM 816 C CA B ASP A 1 138 ? 45.469 16.634 1.299 0.30 16.59 117 ASP A CA 1
ATOM 817 C C . ASP A 1 138 ? 43.943 16.613 1.338 1.00 16.86 117 ASP A C 1
ATOM 818 O O . ASP A 1 138 ? 43.287 17.656 1.291 1.00 16.44 117 ASP A O 1
ATOM 827 N N . THR A 1 139 ? 43.370 15.418 1.418 1.00 16.81 118 THR A N 1
ATOM 828 C CA . THR A 1 139 ? 41.909 15.342 1.537 1.00 18.12 118 THR A CA 1
ATOM 829 C C . THR A 1 139 ? 41.396 15.820 2.895 1.00 17.55 118 THR A C 1
ATOM 830 O O . THR A 1 139 ? 40.486 16.645 2.969 1.00 16.68 118 THR A O 1
ATOM 834 N N . ASN A 1 140 ? 42.008 15.326 3.966 1.00 17.24 119 ASN A N 1
ATOM 835 C CA . ASN A 1 140 ? 41.424 15.537 5.290 1.00 16.72 119 ASN A CA 1
ATOM 836 C C . ASN A 1 140 ? 41.593 16.939 5.839 1.00 16.03 119 ASN A C 1
ATOM 837 O O . ASN A 1 140 ? 40.717 17.431 6.549 1.00 15.16 119 ASN A O 1
ATOM 842 N N . VAL A 1 141 ? 42.720 17.583 5.541 1.00 15.57 120 VAL A N 1
ATOM 843 C CA . VAL A 1 141 ? 42.971 18.909 6.091 1.00 15.05 120 VAL A CA 1
ATOM 844 C C . VAL A 1 141 ? 42.785 19.933 4.990 1.00 16.77 120 VAL A C 1
ATOM 845 O O . VAL A 1 141 ? 41.991 20.884 5.127 1.00 15.88 120 VAL A O 1
ATOM 849 N N . THR A 1 142 ? 43.537 19.762 3.904 1.00 16.93 121 THR A N 1
ATOM 850 C CA . THR A 1 142 ? 43.489 20.751 2.833 1.00 18.13 121 THR A CA 1
ATOM 851 C C . THR A 1 142 ? 42.096 20.851 2.191 1.00 17.70 121 THR A C 1
ATOM 852 O O . THR A 1 142 ? 41.607 21.950 1.950 1.00 18.27 121 THR A O 1
ATOM 856 N N . GLY A 1 143 ? 41.430 19.720 1.994 1.00 18.02 122 GLY A N 1
ATOM 857 C CA . GLY A 1 143 ? 40.072 19.713 1.461 1.00 17.96 122 GLY A CA 1
ATOM 858 C C . GLY A 1 143 ? 39.102 20.475 2.358 1.00 18.05 122 GLY A C 1
ATOM 859 O O . GLY A 1 143 ? 38.253 21.251 1.875 1.00 18.50 122 GLY A O 1
ATOM 860 N N . VAL A 1 144 ? 39.238 20.287 3.671 1.00 16.62 123 VAL A N 1
ATOM 861 C CA . VAL A 1 144 ? 38.404 21.040 4.620 1.00 16.14 123 VAL A CA 1
ATOM 862 C C . VAL A 1 144 ? 38.668 22.541 4.543 1.00 15.34 123 VAL A C 1
ATOM 863 O O . VAL A 1 144 ? 37.728 23.345 4.491 1.00 15.62 123 VAL A O 1
ATOM 867 N N . PHE A 1 145 ? 39.944 22.912 4.566 1.00 15.01 124 PHE A N 1
ATOM 868 C CA . PHE A 1 145 ? 40.369 24.313 4.427 1.00 15.45 124 PHE A CA 1
ATOM 869 C C . PHE A 1 145 ? 39.788 24.961 3.168 1.00 15.42 124 PHE A C 1
ATOM 870 O O . PHE A 1 145 ? 39.152 26.007 3.248 1.00 15.99 124 PHE A O 1
ATOM 878 N N . LEU A 1 146 ? 39.985 24.332 2.013 1.00 15.59 125 LEU A N 1
ATOM 879 C CA . LEU A 1 146 ? 39.483 24.901 0.760 1.00 15.97 125 LEU A CA 1
ATOM 880 C C . LEU A 1 146 ? 37.962 25.063 0.733 1.00 15.67 125 LEU A C 1
ATOM 881 O O . LEU A 1 146 ? 37.458 26.083 0.281 1.00 15.70 125 LEU A O 1
ATOM 886 N N . THR A 1 147 ? 37.243 24.055 1.222 1.00 15.98 126 THR A N 1
ATOM 887 C CA . THR A 1 147 ? 35.781 24.082 1.244 1.00 16.00 126 THR A CA 1
ATOM 888 C C . THR A 1 147 ? 35.297 25.165 2.214 1.00 15.11 126 THR A C 1
ATOM 889 O O . THR A 1 147 ? 34.449 25.987 1.870 1.00 15.30 126 THR A O 1
ATOM 893 N N . ALA A 1 148 ? 35.855 25.175 3.423 1.00 13.97 127 ALA A N 1
ATOM 894 C CA . ALA A 1 148 ? 35.417 26.095 4.432 1.00 14.23 127 ALA A CA 1
ATOM 895 C C . ALA A 1 148 ? 35.709 27.528 4.014 1.00 14.62 127 ALA A C 1
ATOM 896 O O . ALA A 1 148 ? 34.851 28.396 4.154 1.00 14.73 127 ALA A O 1
ATOM 898 N N . GLN A 1 149 ? 36.907 27.765 3.477 1.00 14.67 128 GLN A N 1
ATOM 899 C CA . GLN A 1 149 ? 37.271 29.090 2.992 1.00 14.93 128 GLN A CA 1
ATOM 900 C C . GLN A 1 149 ? 36.317 29.569 1.884 1.00 15.12 128 GLN A C 1
ATOM 901 O O . GLN A 1 149 ? 35.797 30.688 1.960 1.00 15.98 128 GLN A O 1
ATOM 907 N N . ALA A 1 150 ? 36.061 28.709 0.894 1.00 15.22 129 ALA A N 1
ATOM 908 C CA . ALA A 1 150 ? 35.153 29.047 -0.209 1.00 15.99 129 ALA A CA 1
ATOM 909 C C . ALA A 1 150 ? 33.739 29.361 0.314 1.00 17.01 129 ALA A C 1
ATOM 910 O O . ALA A 1 150 ? 33.129 30.374 -0.086 1.00 16.72 129 ALA A O 1
ATOM 912 N N . ALA A 1 151 ? 33.234 28.512 1.215 1.00 16.53 130 ALA A N 1
ATOM 913 C CA . ALA A 1 151 ? 31.921 28.725 1.818 1.00 16.65 130 ALA A CA 1
ATOM 914 C C . ALA A 1 151 ? 31.891 30.024 2.622 1.00 16.89 130 ALA A C 1
ATOM 915 O O . ALA A 1 151 ? 30.945 30.801 2.511 1.00 17.48 130 ALA A O 1
ATOM 917 N N . ALA A 1 152 ? 32.930 30.240 3.438 1.00 15.70 131 ALA A N 1
ATOM 918 C CA . ALA A 1 152 ? 33.023 31.422 4.271 1.00 15.33 131 ALA A CA 1
ATOM 919 C C . ALA A 1 152 ? 33.057 32.693 3.421 1.00 15.29 131 ALA A C 1
ATOM 920 O O . ALA A 1 152 ? 32.375 33.664 3.751 1.00 14.99 131 ALA A O 1
ATOM 922 N N . ARG A 1 153 ? 33.850 32.692 2.345 1.00 15.51 132 ARG A N 1
ATOM 923 C CA . ARG A 1 153 ? 33.881 33.853 1.438 1.00 16.47 132 ARG A CA 1
ATOM 924 C C . ARG A 1 153 ? 32.496 34.195 0.867 1.00 16.79 132 ARG A C 1
ATOM 925 O O . ARG A 1 153 ? 32.092 35.375 0.821 1.00 16.43 132 ARG A O 1
ATOM 933 N N . ALA A 1 154 ? 31.770 33.165 0.447 1.00 16.84 133 ALA A N 1
ATOM 934 C CA . ALA A 1 154 ? 30.417 33.372 -0.054 1.00 17.42 133 ALA A CA 1
ATOM 935 C C . ALA A 1 154 ? 29.507 33.922 1.058 1.00 17.87 133 ALA A C 1
ATOM 936 O O . ALA A 1 154 ? 28.729 34.859 0.828 1.00 18.83 133 ALA A O 1
ATOM 938 N N . MET A 1 155 ? 29.615 33.369 2.265 1.00 16.88 134 MET A N 1
ATOM 939 C CA . MET A 1 155 ? 28.845 33.892 3.409 1.00 17.03 134 MET A CA 1
ATOM 940 C C . MET A 1 155 ? 29.156 35.348 3.797 1.00 17.08 134 MET A C 1
ATOM 941 O O . MET A 1 155 ? 28.240 36.131 4.086 1.00 18.19 134 MET A O 1
ATOM 946 N N . VAL A 1 156 ? 30.436 35.716 3.795 1.00 16.97 135 VAL A N 1
ATOM 947 C CA . VAL A 1 156 ? 30.838 37.117 4.055 1.00 17.03 135 VAL A CA 1
ATOM 948 C C . VAL A 1 156 ? 30.184 38.074 3.064 1.00 17.51 135 VAL A C 1
ATOM 949 O O . VAL A 1 156 ? 29.659 39.146 3.452 1.00 16.66 135 VAL A O 1
ATOM 953 N N . ASP A 1 157 ? 30.225 37.694 1.786 1.00 17.62 136 ASP A N 1
ATOM 954 C CA . ASP A 1 157 ? 29.645 38.511 0.706 1.00 18.17 136 ASP A CA 1
ATOM 955 C C . ASP A 1 157 ? 28.157 38.702 0.901 1.00 18.75 136 ASP A C 1
ATOM 956 O O . ASP A 1 157 ? 27.636 39.800 0.650 1.00 19.64 136 ASP A O 1
ATOM 961 N N . GLN A 1 158 ? 27.470 37.643 1.341 1.00 18.61 137 GLN A N 1
ATOM 962 C CA . GLN A 1 158 ? 26.004 37.696 1.554 1.00 18.90 137 GLN A CA 1
ATOM 963 C C . GLN A 1 158 ? 25.626 38.659 2.684 1.00 19.34 137 GLN A C 1
ATOM 964 O O . GLN A 1 158 ? 24.617 39.377 2.602 1.00 19.82 137 GLN A O 1
ATOM 970 N N . GLY A 1 159 ? 26.456 38.692 3.713 1.00 18.60 138 GLY A N 1
ATOM 971 C CA . GLY A 1 159 ? 26.242 39.548 4.871 1.00 20.59 138 GLY A CA 1
ATOM 972 C C . GLY A 1 159 ? 25.206 39.019 5.851 1.00 21.21 138 GLY A C 1
ATOM 973 O O . GLY A 1 159 ? 24.720 39.770 6.687 1.00 22.89 138 GLY A O 1
ATOM 974 N N . LEU A 1 160 ? 24.856 37.743 5.752 1.00 20.00 139 LEU A N 1
ATOM 975 C CA . LEU A 1 160 ? 23.766 37.195 6.562 1.00 21.13 139 LEU A CA 1
ATOM 976 C C . LEU A 1 160 ? 24.229 36.217 7.653 1.00 19.70 139 LEU A C 1
ATOM 977 O O . LEU A 1 160 ? 23.400 35.576 8.273 1.00 19.90 139 LEU A O 1
ATOM 982 N N . GLY A 1 161 ? 25.531 36.112 7.879 1.00 19.07 140 GLY A N 1
ATOM 983 C CA . GLY A 1 161 ? 26.051 35.090 8.807 1.00 18.43 140 GLY A CA 1
ATOM 984 C C . GLY A 1 161 ? 25.934 33.711 8.176 1.00 17.97 140 GLY A C 1
ATOM 985 O O . GLY A 1 161 ? 25.713 33.571 6.963 1.00 17.63 140 GLY A O 1
ATOM 986 N N . GLY A 1 162 ? 26.084 32.674 8.989 1.00 17.84 141 GLY A N 1
ATOM 987 C CA . GLY A 1 162 ? 26.061 31.317 8.450 1.00 16.88 141 GLY A CA 1
ATOM 988 C C . GLY A 1 162 ? 26.652 30.361 9.456 1.00 16.31 141 GLY A C 1
ATOM 989 O O . GLY A 1 162 ? 27.029 30.763 10.562 1.00 16.27 141 GLY A O 1
ATOM 990 N N . THR A 1 163 ? 26.719 29.096 9.068 1.00 15.96 142 THR A N 1
ATOM 991 C CA . THR A 1 163 ? 27.247 28.051 9.942 1.00 15.76 142 THR A CA 1
ATOM 992 C C . THR A 1 163 ? 28.065 27.070 9.104 1.00 15.19 142 THR A C 1
ATOM 993 O O . THR A 1 163 ? 27.649 26.665 7.995 1.00 14.00 142 THR A O 1
ATOM 997 N N . ILE A 1 164 ? 29.245 26.737 9.627 1.00 14.54 143 ILE A N 1
ATOM 998 C CA . ILE A 1 164 ? 30.154 25.827 8.976 1.00 14.68 143 ILE A CA 1
ATOM 999 C C . ILE A 1 164 ? 30.471 24.714 9.968 1.00 14.87 143 ILE A C 1
ATOM 1000 O O . ILE A 1 164 ? 30.761 24.976 11.137 1.00 15.61 143 ILE A O 1
ATOM 1005 N N . ILE A 1 165 ? 30.386 23.481 9.497 1.00 14.41 144 ILE A N 1
ATOM 1006 C CA . ILE A 1 165 ? 30.623 22.297 10.319 1.00 14.42 144 ILE A CA 1
ATOM 1007 C C . ILE A 1 165 ? 31.706 21.467 9.635 1.00 14.19 144 ILE A C 1
ATOM 1008 O O . ILE A 1 165 ? 31.662 21.266 8.401 1.00 14.58 144 ILE A O 1
ATOM 1013 N N . THR A 1 166 ? 32.680 21.003 10.415 1.00 12.95 145 THR A N 1
ATOM 1014 C CA . THR A 1 166 ? 33.718 20.145 9.867 1.00 12.61 145 THR A CA 1
ATOM 1015 C C . THR A 1 166 ? 33.581 18.767 10.494 1.00 12.60 145 THR A C 1
ATOM 1016 O O . THR A 1 166 ? 33.206 18.635 11.678 1.00 12.51 145 THR A O 1
ATOM 1020 N N . THR A 1 167 ? 33.866 17.733 9.719 1.00 12.17 146 THR A N 1
ATOM 1021 C CA . THR A 1 167 ? 33.907 16.398 10.301 1.00 13.01 146 THR A CA 1
ATOM 1022 C C . THR A 1 167 ? 35.348 16.127 10.680 1.00 12.80 146 THR A C 1
ATOM 1023 O O . THR A 1 167 ? 36.205 15.909 9.800 1.00 13.04 146 THR A O 1
ATOM 1027 N N . ALA A 1 168 ? 35.609 16.143 11.990 1.00 12.25 147 ALA A N 1
ATOM 1028 C CA . ALA A 1 168 ? 36.910 15.751 12.505 1.00 12.47 147 ALA A CA 1
ATOM 1029 C C . ALA A 1 168 ? 36.821 14.271 12.863 1.00 12.66 147 ALA A C 1
ATOM 1030 O O . ALA A 1 168 ? 36.397 13.486 12.005 1.00 13.93 147 ALA A O 1
ATOM 1032 N N . SER A 1 169 ? 37.207 13.890 14.091 1.00 12.33 148 SER A N 1
ATOM 1033 C CA . SER A 1 169 ? 37.223 12.481 14.542 1.00 12.95 148 SER A CA 1
ATOM 1034 C C . SER A 1 169 ? 37.738 12.448 15.968 1.00 13.46 148 SER A C 1
ATOM 1035 O O . SER A 1 169 ? 38.513 13.328 16.370 1.00 13.32 148 SER A O 1
ATOM 1038 N N . MET A 1 170 ? 37.346 11.429 16.729 1.00 13.49 149 MET A N 1
ATOM 1039 C CA . MET A 1 170 ? 38.039 11.171 17.989 1.00 13.64 149 MET A CA 1
ATOM 1040 C C . MET A 1 170 ? 39.542 10.929 17.759 1.00 13.85 149 MET A C 1
ATOM 1041 O O . MET A 1 170 ? 40.343 11.114 18.676 1.00 13.11 149 MET A O 1
ATOM 1046 N N . SER A 1 171 ? 39.920 10.534 16.537 1.00 13.56 150 SER A N 1
ATOM 1047 C CA . SER A 1 171 ? 41.351 10.414 16.179 1.00 13.84 150 SER A CA 1
ATOM 1048 C C . SER A 1 171 ? 42.109 11.725 16.271 1.00 13.60 150 SER A C 1
ATOM 1049 O O . SER A 1 171 ? 43.332 11.732 16.218 1.00 13.34 150 SER A O 1
ATOM 1052 N N . GLY A 1 172 ? 41.401 12.849 16.387 1.00 13.70 151 GLY A N 1
ATOM 1053 C CA . GLY A 1 172 ? 42.089 14.127 16.611 1.00 12.61 151 GLY A CA 1
ATOM 1054 C C . GLY A 1 172 ? 42.389 14.362 18.085 1.00 13.60 151 GLY A C 1
ATOM 1055 O O . GLY A 1 172 ? 43.084 15.350 18.434 1.00 13.23 151 GLY A O 1
ATOM 1056 N N . HIS A 1 173 ? 41.906 13.450 18.950 1.00 12.75 152 HIS A N 1
ATOM 1057 C CA . HIS A 1 173 ? 42.057 13.574 20.411 1.00 12.89 152 HIS A CA 1
ATOM 1058 C C . HIS A 1 173 ? 42.870 12.418 21.004 1.00 12.67 152 HIS A C 1
ATOM 1059 O O . HIS A 1 173 ? 43.631 12.606 21.962 1.00 12.19 152 HIS A O 1
ATOM 1066 N N . ILE A 1 174 ? 42.666 11.224 20.453 1.00 12.01 153 ILE A N 1
ATOM 1067 C CA . ILE A 1 174 ? 43.367 10.035 20.899 1.00 11.74 153 ILE A CA 1
ATOM 1068 C C . ILE A 1 174 ? 44.051 9.344 19.723 1.00 12.22 153 ILE A C 1
ATOM 1069 O O . ILE A 1 174 ? 43.835 9.715 18.568 1.00 12.86 153 ILE A O 1
ATOM 1074 N N . ILE A 1 175 ? 44.870 8.340 20.034 1.00 11.84 154 ILE A N 1
ATOM 1075 C CA . ILE A 1 175 ? 45.603 7.580 19.031 1.00 12.15 154 ILE A CA 1
ATOM 1076 C C . ILE A 1 175 ? 44.973 6.177 18.943 1.00 13.21 154 ILE A C 1
ATOM 1077 O O . ILE A 1 175 ? 45.054 5.405 19.906 1.00 13.69 154 ILE A O 1
ATOM 1082 N N . ASN A 1 176 ? 44.373 5.851 17.792 1.00 13.85 155 ASN A N 1
ATOM 1083 C CA . ASN A 1 176 ? 43.737 4.555 17.609 1.00 14.72 155 ASN A CA 1
ATOM 1084 C C . ASN A 1 176 ? 44.792 3.454 17.702 1.00 15.36 155 ASN A C 1
ATOM 1085 O O . ASN A 1 176 ? 45.942 3.650 17.278 1.00 14.52 155 ASN A O 1
ATOM 1090 N N . ILE A 1 177 ? 44.370 2.326 18.281 1.00 15.58 156 ILE A N 1
ATOM 1091 C CA . ILE A 1 177 ? 45.150 1.099 18.370 1.00 16.49 156 ILE A CA 1
ATOM 1092 C C . ILE A 1 177 ? 44.126 -0.036 18.140 1.00 17.23 156 ILE A C 1
ATOM 1093 O O . ILE A 1 177 ? 42.941 0.132 18.439 1.00 17.45 156 ILE A O 1
ATOM 1098 N N . PRO A 1 178 ? 44.559 -1.179 17.593 1.00 17.80 157 PRO A N 1
ATOM 1099 C CA . PRO A 1 178 ? 45.923 -1.506 17.214 1.00 18.17 157 PRO A CA 1
ATOM 1100 C C . PRO A 1 178 ? 46.286 -1.063 15.789 1.00 18.39 157 PRO A C 1
ATOM 1101 O O . PRO A 1 178 ? 47.456 -1.067 15.469 1.00 19.33 157 PRO A O 1
ATOM 1105 N N . GLN A 1 179 ? 45.321 -0.666 14.954 1.00 18.51 158 GLN A N 1
ATOM 1106 C CA . GLN A 1 179 ? 45.666 -0.217 13.597 1.00 18.84 158 GLN A CA 1
ATOM 1107 C C . GLN A 1 179 ? 46.537 1.047 13.647 1.00 19.33 158 GLN A C 1
ATOM 1108 O O . GLN A 1 179 ? 46.331 1.911 14.498 1.00 19.20 158 GLN A O 1
ATOM 1114 N N . GLN A 1 180 ? 47.495 1.138 12.733 1.00 18.89 159 GLN A N 1
ATOM 1115 C CA . GLN A 1 180 ? 48.458 2.223 12.743 1.00 19.27 159 GLN A CA 1
ATOM 1116 C C . GLN A 1 180 ? 48.005 3.284 11.752 1.00 18.53 159 GLN A C 1
ATOM 1117 O O . GLN A 1 180 ? 48.012 3.065 10.525 1.00 18.63 159 GLN A O 1
ATOM 1123 N N . VAL A 1 181 ? 47.541 4.407 12.292 1.00 16.75 160 VAL A N 1
ATOM 1124 C CA . VAL A 1 181 ? 46.931 5.459 11.469 1.00 16.57 160 VAL A CA 1
ATOM 1125 C C . VAL A 1 181 ? 47.436 6.843 11.898 1.00 15.45 160 VAL A C 1
ATOM 1126 O O . VAL A 1 181 ? 46.657 7.776 12.086 1.00 15.23 160 VAL A O 1
ATOM 1130 N N . SER A 1 182 ? 48.754 6.958 12.077 1.00 15.32 161 SER A N 1
ATOM 1131 C CA . SER A 1 182 ? 49.352 8.199 12.570 1.00 15.68 161 SER A CA 1
ATOM 1132 C C . SER A 1 182 ? 49.026 9.375 11.651 1.00 15.47 161 SER A C 1
ATOM 1133 O O . SER A 1 182 ? 48.838 10.515 12.116 1.00 15.22 161 SER A O 1
ATOM 1136 N N . HIS A 1 183 ? 48.974 9.115 10.345 1.00 15.23 162 HIS A N 1
ATOM 1137 C CA . HIS A 1 183 ? 48.711 10.194 9.392 1.00 14.60 162 HIS A CA 1
ATOM 1138 C C . HIS A 1 183 ? 47.260 10.688 9.542 1.00 14.35 162 HIS A C 1
ATOM 1139 O O . HIS A 1 183 ? 46.991 11.887 9.493 1.00 14.13 162 HIS A O 1
ATOM 1146 N N . TYR A 1 184 ? 46.333 9.752 9.707 1.00 14.14 163 TYR A N 1
ATOM 1147 C CA . TYR A 1 184 ? 44.928 10.075 9.988 1.00 14.22 163 TYR A CA 1
ATOM 1148 C C . TYR A 1 184 ? 44.757 10.884 11.278 1.00 13.18 163 TYR A C 1
ATOM 1149 O O . TYR A 1 184 ? 44.047 11.895 11.291 1.00 13.58 163 TYR A O 1
ATOM 1158 N N . CYS A 1 185 ? 45.395 10.432 12.359 1.00 13.20 164 CYS A N 1
ATOM 1159 C CA . CYS A 1 185 ? 45.333 11.134 13.646 1.00 12.70 164 CYS A CA 1
ATOM 1160 C C . CYS A 1 185 ? 45.860 12.565 13.499 1.00 12.47 164 CYS A C 1
ATOM 1161 O O . CYS A 1 185 ? 45.236 13.517 13.974 1.00 12.97 164 CYS A O 1
ATOM 1164 N N . THR A 1 186 ? 46.993 12.707 12.820 1.00 13.17 165 THR A N 1
ATOM 1165 C CA . THR A 1 186 ? 47.585 14.032 12.575 1.00 12.81 165 THR A CA 1
ATOM 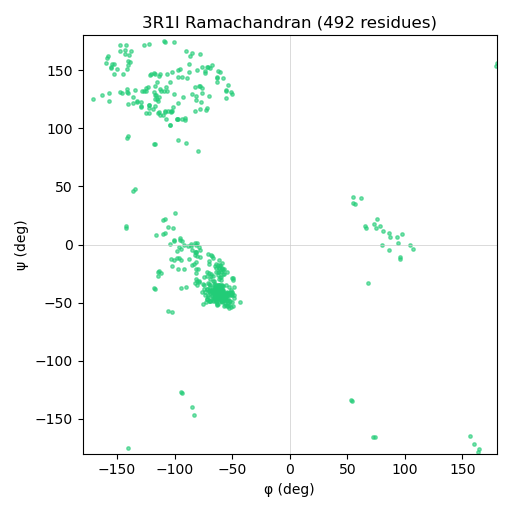1166 C C . THR A 1 186 ? 46.589 14.939 11.843 1.00 13.21 165 THR A C 1
ATOM 1167 O O . THR A 1 186 ? 46.375 16.092 12.232 1.00 12.60 165 THR A O 1
ATOM 1171 N N . SER A 1 187 ? 45.990 14.407 10.785 1.00 12.97 166 SER A N 1
ATOM 1172 C CA . SER A 1 187 ? 45.069 15.199 9.967 1.00 13.22 166 SER A CA 1
ATOM 1173 C C . SER A 1 187 ? 43.808 15.656 10.735 1.00 12.71 166 SER A C 1
ATOM 1174 O O . SER A 1 187 ? 43.329 16.791 10.562 1.00 13.10 166 SER A O 1
ATOM 1177 N N . LYS A 1 188 ? 43.293 14.805 11.607 1.00 11.77 167 LYS A N 1
ATOM 1178 C CA . LYS A 1 188 ? 42.069 15.146 12.331 1.00 13.15 167 LYS A CA 1
ATOM 1179 C C . LYS A 1 188 ? 42.304 16.092 13.506 1.00 12.94 167 LYS A C 1
ATOM 1180 O O . LYS A 1 188 ? 41.435 16.911 13.813 1.00 13.25 167 LYS A O 1
ATOM 1186 N N . ALA A 1 189 ? 43.480 16.007 14.139 1.00 12.43 168 ALA A N 1
ATOM 1187 C CA . ALA A 1 189 ? 43.861 17.029 15.114 1.00 12.47 168 ALA A CA 1
ATOM 1188 C C . ALA A 1 189 ? 43.973 18.382 14.378 1.00 12.00 168 ALA A C 1
ATOM 1189 O O . ALA A 1 189 ? 43.527 19.422 14.873 1.00 11.32 168 ALA A O 1
ATOM 1191 N N . ALA A 1 190 ? 44.566 18.359 13.190 1.00 11.81 169 ALA A N 1
ATOM 1192 C CA . ALA A 1 190 ? 44.640 19.577 12.381 1.00 12.31 169 ALA A CA 1
ATOM 1193 C C . ALA A 1 190 ? 43.226 20.141 12.140 1.00 11.94 169 ALA A C 1
ATOM 1194 O O . ALA A 1 190 ? 43.008 21.361 12.299 1.00 12.03 169 ALA A O 1
ATOM 1196 N N . VAL A 1 191 ? 42.271 19.276 11.755 1.00 11.05 170 VAL A N 1
ATOM 1197 C CA . VAL A 1 191 ? 40.913 19.743 11.433 1.00 11.25 170 VAL A CA 1
ATOM 1198 C C . VAL A 1 191 ? 40.280 20.369 12.669 1.00 11.36 170 VAL A C 1
ATOM 1199 O O . VAL A 1 191 ? 39.688 21.452 12.593 1.00 10.57 170 VAL A O 1
ATOM 1203 N N . VAL A 1 192 ? 40.451 19.707 13.821 1.00 11.37 171 VAL A N 1
ATOM 1204 C CA . VAL A 1 192 ? 39.885 20.223 15.078 1.00 11.12 171 VAL A CA 1
ATOM 1205 C C . VAL A 1 192 ? 40.360 21.661 15.314 1.00 11.63 171 VAL A C 1
ATOM 1206 O O . VAL A 1 192 ? 39.550 22.564 15.601 1.00 11.09 171 VAL A O 1
ATOM 1210 N N . HIS A 1 193 ? 41.670 21.889 15.187 1.00 11.72 172 HIS A N 1
ATOM 1211 C CA . HIS A 1 193 ? 42.197 23.225 15.530 1.00 12.85 172 HIS A CA 1
ATOM 1212 C C . HIS A 1 193 ? 41.998 24.234 14.415 1.00 12.41 172 HIS A C 1
ATOM 1213 O O . HIS A 1 193 ? 41.824 25.426 14.690 1.00 13.64 172 HIS A O 1
ATOM 1220 N N . LE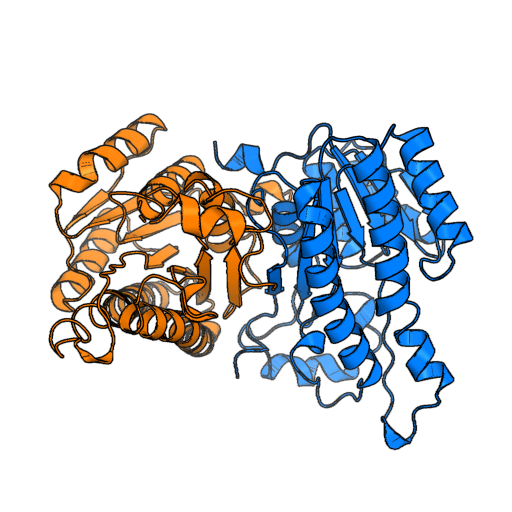U A 1 194 ? 42.012 23.789 13.156 1.00 12.40 173 LEU A N 1
ATOM 1221 C CA . LEU A 1 194 ? 41.659 24.696 12.035 1.00 12.08 173 LEU A CA 1
ATOM 1222 C C . LEU A 1 194 ? 40.238 25.254 12.218 1.00 11.91 173 LEU A C 1
ATOM 1223 O O . LEU A 1 194 ? 39.958 26.421 11.922 1.00 11.15 173 LEU A O 1
ATOM 1228 N N . THR A 1 195 ? 39.330 24.387 12.658 1.00 11.64 174 THR A N 1
ATOM 1229 C CA . THR A 1 195 ? 37.951 24.790 12.970 1.00 11.86 174 THR A CA 1
ATOM 1230 C C . THR A 1 195 ? 37.906 25.977 13.929 1.00 11.76 174 THR A C 1
ATOM 1231 O O . THR A 1 195 ? 37.197 26.966 13.687 1.00 12.31 174 THR A O 1
ATOM 1235 N N . LYS A 1 196 ? 38.669 25.891 15.016 1.00 11.76 175 LYS A N 1
ATOM 1236 C CA . LYS A 1 196 ? 38.715 26.978 15.993 1.00 12.29 175 LYS A CA 1
ATOM 1237 C C . LYS A 1 196 ? 39.347 28.241 15.420 1.00 11.46 175 LYS A C 1
ATOM 1238 O O . LYS A 1 196 ? 38.891 29.340 15.721 1.00 11.06 175 LYS A O 1
ATOM 1244 N N . ALA A 1 197 ? 40.401 28.076 14.629 1.00 12.26 176 ALA A N 1
ATOM 1245 C CA . ALA A 1 197 ? 41.080 29.228 14.000 1.00 12.78 176 ALA A CA 1
ATOM 1246 C C . ALA A 1 197 ? 40.093 29.976 13.091 1.00 13.03 176 ALA A C 1
ATOM 1247 O O . ALA A 1 197 ? 40.034 31.216 13.116 1.00 14.10 176 ALA A O 1
ATOM 1249 N N . MET A 1 198 ? 39.289 29.234 12.327 1.00 12.32 177 MET A N 1
ATOM 1250 C CA . MET A 1 198 ? 38.299 29.850 11.446 1.00 13.94 177 MET A CA 1
ATOM 1251 C C . MET A 1 198 ? 37.178 30.489 12.248 1.00 13.64 177 MET A C 1
ATOM 1252 O O . MET A 1 198 ? 36.715 31.587 11.911 1.00 14.04 177 MET A O 1
ATOM 1257 N N . ALA A 1 199 ? 36.764 29.823 13.328 1.00 12.83 178 ALA A N 1
ATOM 1258 C CA . ALA A 1 199 ? 35.728 30.403 14.212 1.00 12.83 178 ALA A CA 1
ATOM 1259 C C . ALA A 1 199 ? 36.113 31.769 14.719 1.00 13.01 178 ALA A C 1
ATOM 1260 O O . ALA A 1 199 ? 35.275 32.684 14.714 1.00 11.99 178 ALA A O 1
ATOM 1262 N N . VAL A 1 200 ? 37.371 31.912 15.152 1.00 12.94 179 VAL A N 1
ATOM 1263 C CA . VAL A 1 200 ? 37.843 33.197 15.696 1.00 13.93 179 VAL A CA 1
ATOM 1264 C C . VAL A 1 200 ? 37.784 34.269 14.598 1.00 14.82 179 VAL A C 1
ATOM 1265 O O . VAL A 1 200 ? 37.309 35.395 14.817 1.00 15.92 179 VAL A O 1
ATOM 1269 N N . GLU A 1 201 ? 38.240 33.923 13.408 1.00 14.76 180 GLU A N 1
ATOM 1270 C CA . GLU A 1 201 ? 38.324 34.929 12.351 1.00 16.45 180 GLU A CA 1
ATOM 1271 C C . GLU A 1 201 ? 36.963 35.284 11.765 1.00 16.63 180 GLU A C 1
ATOM 1272 O O . GLU A 1 201 ? 36.744 36.414 11.305 1.00 17.19 180 GLU A O 1
ATOM 1278 N N . LEU A 1 202 ? 36.038 34.338 11.815 1.00 16.20 181 LEU A N 1
ATOM 1279 C CA . LEU A 1 202 ? 34.734 34.531 11.178 1.00 16.47 181 LEU A CA 1
ATOM 1280 C C . LEU A 1 202 ? 33.654 35.059 12.120 1.00 16.97 181 LEU A C 1
ATOM 1281 O O . LEU A 1 202 ? 32.588 35.499 11.664 1.00 17.82 181 LEU A O 1
ATOM 1286 N N . ALA A 1 203 ? 33.918 35.018 13.425 1.00 16.45 182 ALA A N 1
ATOM 1287 C CA . ALA A 1 203 ? 32.949 35.481 14.424 1.00 17.06 182 ALA A CA 1
ATOM 1288 C C . ALA A 1 203 ? 32.426 36.915 14.164 1.00 17.70 182 ALA A C 1
ATOM 1289 O O . ALA A 1 203 ? 31.212 37.166 14.303 1.00 18.30 182 ALA A O 1
ATOM 1291 N N . PRO A 1 204 ? 33.321 37.852 13.779 1.00 17.93 183 PRO A N 1
ATOM 1292 C CA . PRO A 1 204 ? 32.821 39.208 13.461 1.00 19.29 183 PRO A CA 1
ATOM 1293 C C . PRO A 1 204 ? 31.778 39.210 12.320 1.00 20.71 183 PRO A C 1
ATOM 1294 O O . PRO A 1 204 ? 30.977 40.168 12.192 1.00 21.04 183 PRO A O 1
ATOM 1298 N N . HIS A 1 205 ? 31.768 38.145 11.514 1.00 19.83 184 HIS A N 1
ATOM 1299 C CA . HIS A 1 205 ? 30.806 38.032 10.416 1.00 20.61 184 HIS A CA 1
ATOM 1300 C C . HIS A 1 205 ? 29.570 37.241 10.781 1.00 20.32 184 HIS A C 1
ATOM 1301 O O . HIS A 1 205 ? 28.701 36.996 9.915 1.00 20.70 184 HIS A O 1
ATOM 1308 N N . GLN A 1 206 ? 29.495 36.839 12.052 1.00 19.62 185 GLN A N 1
ATOM 1309 C CA . GLN A 1 206 ? 28.432 35.961 12.569 1.00 19.67 185 GLN A CA 1
ATOM 1310 C C . GLN A 1 206 ? 28.344 34.638 11.802 1.00 18.45 185 GLN A C 1
ATOM 1311 O O . GLN A 1 206 ? 27.268 34.071 11.604 1.00 17.10 185 GLN A O 1
ATOM 1317 N N . ILE A 1 207 ? 29.512 34.159 11.383 1.00 16.76 186 ILE A N 1
ATOM 1318 C CA . ILE A 1 207 ? 29.640 32.839 10.803 1.00 15.89 186 ILE A CA 1
ATOM 1319 C C . ILE A 1 207 ? 30.236 31.941 11.868 1.00 15.69 186 ILE A C 1
ATOM 1320 O O . ILE A 1 207 ? 31.375 32.155 12.309 1.00 15.57 186 ILE A O 1
ATOM 1325 N N . ARG A 1 208 ? 29.447 30.956 12.304 1.00 15.28 187 ARG A N 1
ATOM 1326 C CA . ARG A 1 208 ? 29.868 30.017 13.347 1.00 14.75 187 ARG A CA 1
ATOM 1327 C C . ARG A 1 208 ? 30.573 28.835 12.714 1.00 13.89 187 ARG A C 1
ATOM 1328 O O . ARG A 1 208 ? 30.218 28.412 11.606 1.00 14.51 187 ARG A O 1
ATOM 1336 N N . VAL A 1 209 ? 31.600 28.329 13.396 1.00 13.04 188 VAL A N 1
ATOM 1337 C CA . VAL A 1 209 ? 32.384 27.207 12.866 1.00 12.42 188 VAL A CA 1
ATOM 1338 C C . VAL A 1 209 ? 32.620 26.205 13.990 1.00 11.79 188 VAL A C 1
ATOM 1339 O O . VAL A 1 209 ? 33.220 26.569 14.990 1.00 11.35 188 VAL A O 1
ATOM 1343 N N . ASN A 1 210 ? 32.187 24.948 13.796 1.00 11.78 189 ASN A N 1
ATOM 1344 C CA . ASN A 1 210 ? 32.291 23.933 14.856 1.00 11.99 189 ASN A CA 1
ATOM 1345 C C . ASN A 1 210 ? 32.717 22.607 14.267 1.00 11.14 189 ASN A C 1
ATOM 1346 O O . ASN A 1 210 ? 32.520 22.376 13.076 1.00 12.39 189 ASN A O 1
ATOM 1351 N N . SER A 1 211 ? 33.305 21.735 15.077 1.00 10.82 190 SER A N 1
ATOM 1352 C CA . SER A 1 211 ? 33.666 20.404 14.581 1.00 10.55 190 SER A CA 1
ATOM 1353 C C . SER A 1 211 ? 32.913 19.303 15.318 1.00 10.55 190 SER A C 1
ATOM 1354 O O . SER A 1 211 ? 32.601 19.440 16.508 1.00 10.49 190 SER A O 1
ATOM 1357 N N . VAL A 1 212 ? 32.605 18.234 14.581 1.00 10.97 191 VAL A N 1
ATOM 1358 C CA . VAL A 1 212 ? 32.078 17.004 15.161 1.00 11.31 191 VAL A CA 1
ATOM 1359 C C . VAL A 1 212 ? 33.187 15.964 15.117 1.00 12.34 191 VAL A C 1
ATOM 1360 O O . VAL A 1 212 ? 33.828 15.808 14.082 1.00 13.28 191 VAL A O 1
ATOM 1364 N N . SER A 1 213 ? 33.420 15.274 16.235 1.00 12.44 192 SER A N 1
ATOM 1365 C CA . SER A 1 213 ? 34.476 14.276 16.332 1.00 12.42 192 SER A CA 1
ATOM 1366 C C . SER A 1 213 ? 33.873 12.888 16.630 1.00 12.32 192 SER A C 1
ATOM 1367 O O . SER A 1 213 ? 33.775 12.475 17.800 1.00 12.55 192 SER A O 1
ATOM 1370 N N . PRO A 1 214 ? 33.470 12.164 15.580 1.00 12.59 193 PRO A N 1
ATOM 1371 C CA . PRO A 1 214 ? 32.817 10.872 15.794 1.00 13.15 193 PRO A CA 1
ATOM 1372 C C . PRO A 1 214 ? 33.809 9.816 16.265 1.00 13.00 193 PRO A C 1
ATOM 1373 O O . PRO A 1 214 ? 35.017 9.899 15.948 1.00 10.83 193 PRO A O 1
ATOM 1377 N N . GLY A 1 215 ? 33.289 8.837 17.006 1.00 12.80 194 GLY A N 1
ATOM 1378 C CA . GLY A 1 215 ? 34.046 7.633 17.328 1.00 13.51 194 GLY A CA 1
ATOM 1379 C C . GLY A 1 215 ? 33.945 6.645 16.176 1.00 15.15 194 GLY A C 1
ATOM 1380 O O . GLY A 1 215 ? 33.880 7.050 15.001 1.00 14.37 194 GLY A O 1
ATOM 1381 N N . TYR A 1 216 ? 33.941 5.348 16.485 1.00 16.14 195 TYR A N 1
ATOM 1382 C CA . TYR A 1 216 ? 33.818 4.347 15.410 1.00 17.17 195 TYR A CA 1
ATOM 1383 C C . TYR A 1 216 ? 32.376 4.241 14.944 1.00 18.78 195 TYR A C 1
ATOM 1384 O O . TYR A 1 216 ? 31.478 3.870 15.717 1.00 19.12 195 TYR A O 1
ATOM 1393 N N . ILE A 1 217 ? 32.155 4.587 13.682 1.00 18.82 196 ILE A N 1
ATOM 1394 C CA . ILE A 1 217 ? 30.820 4.573 13.113 1.00 20.78 196 ILE A CA 1
ATOM 1395 C C . ILE A 1 217 ? 30.839 3.553 11.970 1.00 23.15 196 ILE A C 1
ATOM 1396 O O . ILE A 1 217 ? 31.747 3.581 11.137 1.00 21.37 196 ILE A O 1
ATOM 1401 N N . ARG A 1 218 ? 29.852 2.663 11.949 1.00 25.78 197 ARG A N 1
ATOM 1402 C CA A ARG A 1 218 ? 29.757 1.627 10.909 0.70 28.74 197 ARG A CA 1
ATOM 1403 C CA B ARG A 1 218 ? 29.784 1.624 10.908 0.30 28.27 197 ARG A CA 1
ATOM 1404 C C . ARG A 1 218 ? 29.301 2.264 9.605 1.00 29.87 197 ARG A C 1
ATOM 1405 O O . ARG A 1 218 ? 28.111 2.433 9.388 1.00 30.44 197 ARG A O 1
ATOM 1420 N N . THR A 1 219 ? 30.260 2.644 8.764 1.00 32.30 198 THR A N 1
ATOM 1421 C CA . THR A 1 219 ? 30.023 3.304 7.467 1.00 36.07 198 THR A CA 1
ATOM 1422 C C . THR A 1 219 ? 31.026 2.729 6.478 1.00 37.96 198 THR A C 1
ATOM 1423 O O . THR A 1 219 ? 31.804 1.822 6.835 1.00 38.98 198 THR A O 1
ATOM 1427 N N . GLU A 1 220 ? 31.038 3.276 5.258 1.00 39.71 199 GLU A N 1
ATOM 1428 C CA . GLU A 1 220 ? 31.977 2.842 4.208 1.00 41.46 199 GLU A CA 1
ATOM 1429 C C . GLU A 1 220 ? 33.456 3.160 4.555 1.00 41.51 199 GLU A C 1
ATOM 1430 O O . GLU A 1 220 ? 34.362 2.377 4.234 1.00 42.05 199 GLU A O 1
ATOM 1436 N N . LEU A 1 221 ? 33.696 4.290 5.228 1.00 40.98 200 LEU A N 1
ATOM 1437 C CA . LEU A 1 221 ? 35.061 4.670 5.646 1.00 40.71 200 LEU A CA 1
ATOM 1438 C C . LEU A 1 221 ? 35.801 3.536 6.373 1.00 40.38 200 LEU A C 1
ATOM 1439 O O . LEU A 1 221 ? 36.995 3.312 6.135 1.00 40.34 200 LEU A O 1
ATOM 1444 N N . VAL A 1 222 ? 35.079 2.827 7.246 1.00 40.03 201 VAL A N 1
ATOM 1445 C CA . VAL A 1 222 ? 35.678 1.789 8.092 1.00 39.49 201 VAL A CA 1
ATOM 1446 C C . VAL A 1 222 ? 35.467 0.333 7.615 1.00 39.22 201 VAL A C 1
ATOM 1447 O O . VAL A 1 222 ? 36.134 -0.562 8.121 1.00 38.78 201 VAL A O 1
ATOM 1451 N N . GLU A 1 223 ? 34.552 0.115 6.658 1.00 38.90 202 GLU A N 1
ATOM 1452 C CA . GLU A 1 223 ? 34.313 -1.220 6.034 1.00 38.74 202 GLU A CA 1
ATOM 1453 C C . GLU A 1 223 ? 35.591 -2.025 5.680 1.00 37.24 202 GLU A C 1
ATOM 1454 O O . GLU A 1 223 ? 35.692 -3.201 6.034 1.00 36.94 202 GLU A O 1
ATOM 1460 N N . PRO A 1 224 ? 36.571 -1.394 4.995 1.00 35.83 203 PRO A N 1
ATOM 1461 C CA . PRO A 1 224 ? 37.883 -2.046 4.777 1.00 34.83 203 PRO A CA 1
ATOM 1462 C C . PRO A 1 224 ? 38.586 -2.524 6.056 1.00 33.38 203 PRO A C 1
ATOM 1463 O O . PRO A 1 224 ? 39.399 -3.441 5.997 1.00 32.98 203 PRO A O 1
ATOM 1467 N N . LEU A 1 225 ? 38.256 -1.918 7.198 1.00 31.10 204 LEU A N 1
ATOM 1468 C CA . LEU A 1 225 ? 38.881 -2.266 8.477 1.00 29.58 204 LEU A CA 1
ATOM 1469 C C . LEU A 1 225 ? 38.001 -3.210 9.311 1.00 28.98 204 LEU A C 1
ATOM 1470 O O . LEU A 1 225 ? 38.095 -3.231 10.551 1.00 28.07 204 LEU A O 1
ATOM 1475 N N . ALA A 1 226 ? 37.162 -4.006 8.636 1.00 28.33 205 ALA A N 1
ATOM 1476 C CA . ALA A 1 226 ? 36.245 -4.927 9.314 1.00 28.21 205 ALA A CA 1
ATOM 1477 C C . ALA A 1 226 ? 36.959 -5.881 10.272 1.00 28.48 205 ALA A C 1
ATOM 1478 O O . ALA A 1 226 ? 36.416 -6.227 11.316 1.00 28.67 205 ALA A O 1
ATOM 1480 N N . ASP A 1 227 ? 38.176 -6.306 9.918 1.00 29.04 206 ASP A N 1
ATOM 1481 C CA . ASP A 1 227 ? 38.994 -7.192 10.781 1.00 29.83 206 ASP A CA 1
ATOM 1482 C C . ASP A 1 227 ? 39.244 -6.596 12.174 1.00 28.71 206 ASP A C 1
ATOM 1483 O O . ASP A 1 227 ? 39.523 -7.331 13.133 1.00 29.50 206 ASP A O 1
ATOM 1488 N N . TYR A 1 228 ? 39.108 -5.275 12.291 1.00 27.55 207 TYR A N 1
ATOM 1489 C CA . TYR A 1 228 ? 39.366 -4.574 13.558 1.00 26.71 207 TYR A CA 1
ATOM 1490 C C . TYR A 1 228 ? 38.128 -4.404 14.444 1.00 26.87 207 TYR A C 1
ATOM 1491 O O . TYR A 1 228 ? 38.259 -4.192 15.658 1.00 26.36 207 TYR A O 1
ATOM 1500 N N . HIS A 1 229 ? 36.943 -4.493 13.835 1.00 27.49 208 HIS A N 1
ATOM 1501 C CA . HIS A 1 229 ? 35.672 -4.189 14.518 1.00 28.17 208 HIS A CA 1
ATOM 1502 C C . HIS A 1 229 ? 35.542 -4.876 15.865 1.00 28.35 208 HIS A C 1
ATOM 1503 O O . HIS A 1 229 ? 35.185 -4.233 16.863 1.00 27.55 208 HIS A O 1
ATOM 1510 N N . ALA A 1 230 ? 35.880 -6.172 15.896 1.00 28.31 209 ALA A N 1
ATOM 1511 C CA . ALA A 1 230 ? 35.744 -6.989 17.092 1.00 28.48 209 ALA A CA 1
ATOM 1512 C C . ALA A 1 230 ? 36.781 -6.628 18.141 1.00 27.92 209 ALA A C 1
ATOM 1513 O O . ALA A 1 230 ? 36.581 -6.882 19.324 1.00 27.61 209 ALA A O 1
ATOM 1515 N N . LEU A 1 231 ? 37.892 -6.037 17.701 1.00 26.59 210 LEU A N 1
ATOM 1516 C CA . LEU A 1 231 ? 38.901 -5.516 18.616 1.00 25.55 210 LEU A CA 1
ATOM 1517 C C . LEU A 1 231 ? 38.510 -4.118 19.146 1.00 24.65 210 LEU A C 1
ATOM 1518 O O . LEU A 1 231 ? 38.866 -3.750 20.269 1.00 22.92 210 LEU A O 1
ATOM 1523 N N . TRP A 1 232 ? 37.771 -3.351 18.344 1.00 23.25 211 TRP A N 1
ATOM 1524 C CA . TRP A 1 232 ? 37.344 -2.023 18.793 1.00 22.88 211 TRP A CA 1
ATOM 1525 C C . TRP A 1 232 ? 36.228 -2.064 19.824 1.00 23.35 211 TRP A C 1
ATOM 1526 O O . TRP A 1 232 ? 36.184 -1.236 20.732 1.00 22.64 211 TRP A O 1
ATOM 1537 N N . GLU A 1 233 ? 35.292 -3.001 19.651 1.00 24.21 212 GLU A N 1
ATOM 1538 C CA . GLU A 1 233 ? 34.059 -2.999 20.445 1.00 25.13 212 GLU A CA 1
ATOM 1539 C C . GLU A 1 233 ? 34.254 -3.034 21.969 1.00 24.72 212 GLU A C 1
ATOM 1540 O O . GLU A 1 233 ? 33.579 -2.291 22.662 1.00 24.80 212 GLU A O 1
ATOM 1546 N N . PRO A 1 234 ? 35.175 -3.881 22.492 1.00 25.19 213 PRO A N 1
ATOM 1547 C CA . PRO A 1 234 ? 35.399 -3.899 23.946 1.00 24.76 213 PRO A CA 1
ATOM 1548 C C . PRO A 1 234 ? 35.973 -2.570 24.474 1.00 23.54 213 PRO A C 1
ATOM 1549 O O . PRO A 1 234 ? 35.886 -2.304 25.661 1.00 22.85 213 PRO A O 1
ATOM 1553 N N . LYS A 1 235 ? 36.544 -1.760 23.583 1.00 21.44 214 LYS A N 1
ATOM 1554 C CA . LYS A 1 235 ? 37.119 -0.459 23.949 1.00 20.79 214 LYS A CA 1
ATOM 1555 C C . LYS A 1 235 ? 36.058 0.655 24.041 1.00 19.67 214 LYS A C 1
ATOM 1556 O O . LYS A 1 235 ? 36.354 1.778 24.454 1.00 19.70 214 LYS A O 1
ATOM 1562 N N . ILE A 1 236 ? 34.836 0.361 23.613 1.00 18.65 215 ILE A N 1
ATOM 1563 C CA . ILE A 1 236 ? 33.794 1.386 23.567 1.00 17.52 215 ILE A CA 1
ATOM 1564 C C . ILE A 1 236 ? 32.830 1.122 24.718 1.00 17.76 215 ILE A C 1
ATOM 1565 O O . ILE A 1 236 ? 32.147 0.105 24.718 1.00 18.37 215 ILE A O 1
ATOM 1570 N N . PRO A 1 237 ? 32.759 2.039 25.691 1.00 17.11 216 PRO A N 1
ATOM 1571 C CA . PRO A 1 237 ? 31.874 1.812 26.831 1.00 16.97 216 PRO A CA 1
ATOM 1572 C C . PRO A 1 237 ? 30.422 1.443 26.471 1.00 17.62 216 PRO A C 1
ATOM 1573 O O . PRO A 1 237 ? 29.852 0.573 27.143 1.00 16.25 216 PRO A O 1
ATOM 1577 N N . LEU A 1 238 ? 29.835 2.062 25.439 1.00 17.16 217 LEU A N 1
ATOM 1578 C CA . LEU A 1 238 ? 28.470 1.659 25.014 1.00 19.65 217 LEU A CA 1
ATOM 1579 C C . LEU A 1 238 ? 28.396 0.293 24.327 1.00 20.73 217 LEU A C 1
ATOM 1580 O O . LEU A 1 238 ? 27.290 -0.177 24.046 1.00 22.01 217 LEU A O 1
ATOM 1585 N N . GLY A 1 239 ? 29.552 -0.309 24.034 1.00 21.02 218 GLY A N 1
ATOM 1586 C CA . GLY A 1 239 ? 29.616 -1.730 23.656 1.00 21.80 218 GLY A CA 1
ATOM 1587 C C . GLY A 1 239 ? 29.402 -2.012 22.188 1.00 22.13 218 GLY A C 1
ATOM 1588 O O . GLY A 1 239 ? 29.275 -3.174 21.778 1.00 22.83 218 GLY A O 1
ATOM 1589 N N . ARG A 1 240 ? 29.379 -0.965 21.381 1.00 20.98 219 ARG A N 1
ATOM 1590 C CA . ARG A 1 240 ? 29.058 -1.115 19.953 1.00 21.05 219 ARG A CA 1
ATOM 1591 C C . ARG A 1 240 ? 29.568 0.074 19.170 1.00 20.15 219 ARG A C 1
ATOM 1592 O O . ARG A 1 240 ? 29.738 1.173 19.723 1.00 19.03 219 ARG A O 1
ATOM 1600 N N . MET A 1 241 ? 29.784 -0.153 17.879 1.00 20.10 220 MET A N 1
ATOM 1601 C CA . MET A 1 241 ? 30.028 0.933 16.930 1.00 20.08 220 MET A CA 1
ATOM 1602 C C . MET A 1 241 ? 28.739 1.725 16.742 1.00 19.63 220 MET A C 1
ATOM 1603 O O . MET A 1 241 ? 27.634 1.174 16.907 1.00 18.90 220 MET A O 1
ATOM 1608 N N . GLY A 1 242 ? 28.892 3.010 16.412 1.00 18.59 221 GLY A N 1
ATOM 1609 C CA . GLY A 1 242 ? 27.761 3.874 16.132 1.00 19.74 221 GLY A CA 1
ATOM 1610 C C . GLY A 1 242 ? 27.207 3.616 14.742 1.00 20.60 221 GLY A C 1
ATOM 1611 O O . GLY A 1 242 ? 27.866 2.980 13.903 1.00 21.04 221 GLY A O 1
ATOM 1612 N N . ARG A 1 243 ? 25.994 4.106 14.512 1.00 20.60 222 ARG A N 1
ATOM 1613 C CA . ARG A 1 243 ? 25.363 4.080 13.192 1.00 21.73 222 ARG A CA 1
ATOM 1614 C C . ARG A 1 243 ? 25.383 5.515 12.650 1.00 21.11 222 ARG A C 1
ATOM 1615 O O . ARG A 1 243 ? 25.308 6.477 13.435 1.00 20.18 222 ARG A O 1
ATOM 1623 N N . PRO A 1 244 ? 25.511 5.673 11.315 1.00 21.16 223 PRO A N 1
ATOM 1624 C CA . PRO A 1 244 ? 25.553 7.032 10.753 1.00 20.65 223 PRO A CA 1
ATOM 1625 C C . PRO A 1 244 ? 24.280 7.861 11.048 1.00 21.26 223 PRO A C 1
ATOM 1626 O O . PRO A 1 244 ? 24.375 9.094 11.159 1.00 19.80 223 PRO A O 1
ATOM 1630 N N . GLU A 1 245 ? 23.129 7.189 11.228 1.00 21.30 224 GLU A N 1
ATOM 1631 C CA . GLU A 1 245 ? 21.879 7.866 11.615 1.00 22.45 224 GLU A CA 1
ATOM 1632 C C . GLU A 1 245 ? 22.005 8.494 12.994 1.00 21.38 224 GLU A C 1
ATOM 1633 O O . GLU A 1 245 ? 21.191 9.350 13.349 1.00 20.80 224 GLU A O 1
ATOM 1639 N N . GLU A 1 246 ? 22.962 8.022 13.793 1.00 19.63 225 GLU A N 1
ATOM 1640 C CA . GLU A 1 246 ? 23.169 8.586 15.146 1.00 19.05 225 GLU A CA 1
ATOM 1641 C C . GLU A 1 246 ? 23.982 9.901 15.163 1.00 18.63 225 GLU A C 1
ATOM 1642 O O . GLU A 1 246 ? 24.257 10.471 16.234 1.00 18.07 225 GLU A O 1
ATOM 1648 N N . LEU A 1 247 ? 24.354 10.367 13.975 1.00 17.62 226 LEU A N 1
ATOM 1649 C CA . LEU A 1 247 ? 25.044 11.635 13.819 1.00 17.95 226 LEU A CA 1
ATOM 1650 C C . LEU A 1 247 ? 24.141 12.759 13.331 1.00 17.45 226 LEU A C 1
ATOM 1651 O O . LEU A 1 247 ? 24.461 13.934 13.488 1.00 17.55 226 LEU A O 1
ATOM 1656 N N . THR A 1 248 ? 22.999 12.406 12.764 1.00 17.95 227 THR A N 1
ATOM 1657 C CA . THR A 1 248 ? 22.109 13.419 12.172 1.00 17.49 227 THR A CA 1
ATOM 1658 C C . THR A 1 248 ? 21.602 14.486 13.164 1.00 17.37 227 THR A C 1
ATOM 1659 O O . THR A 1 248 ? 21.555 15.685 12.831 1.00 16.31 227 THR A O 1
ATOM 1663 N N . GLY A 1 249 ? 21.231 14.064 14.376 1.00 16.86 228 GLY A N 1
ATOM 1664 C CA . GLY A 1 249 ? 20.743 15.010 15.375 1.00 17.29 228 GLY A CA 1
ATOM 1665 C C . GLY A 1 249 ? 21.769 16.103 15.659 1.00 16.52 228 GLY A C 1
ATOM 1666 O O . GLY A 1 249 ? 21.420 17.272 15.774 1.00 16.03 228 GLY A O 1
ATOM 1667 N N . LEU A 1 250 ? 23.034 15.707 15.770 1.00 15.11 229 LEU A N 1
ATOM 1668 C CA . LEU A 1 250 ? 24.110 16.643 16.101 1.00 15.20 229 LEU A CA 1
ATOM 1669 C C . LEU A 1 250 ? 24.410 17.580 14.928 1.00 14.29 229 LEU A C 1
ATOM 1670 O O . LEU A 1 250 ? 24.521 18.768 15.111 1.00 13.45 229 LEU A O 1
ATOM 1675 N N . TYR A 1 251 ? 24.536 17.038 13.722 1.00 14.71 230 TYR A N 1
ATOM 1676 C CA . TYR A 1 251 ? 24.749 17.903 12.554 1.00 14.78 230 TYR A CA 1
ATOM 1677 C C . TYR A 1 251 ? 23.567 18.845 12.341 1.00 15.28 230 TYR A C 1
ATOM 1678 O O . TYR A 1 251 ? 23.774 19.968 11.917 1.00 15.09 230 TYR A O 1
ATOM 1687 N N . LEU A 1 252 ? 22.346 18.378 12.640 1.00 14.39 231 LEU A N 1
ATOM 1688 C CA . LEU A 1 252 ? 21.170 19.260 12.594 1.00 16.26 231 LEU A CA 1
ATOM 1689 C C . LEU A 1 252 ? 21.278 20.377 13.639 1.00 15.74 231 LEU A C 1
ATOM 1690 O O . LEU A 1 252 ? 21.091 21.558 13.335 1.00 16.05 231 LEU A O 1
ATOM 1695 N N . TYR A 1 253 ? 21.610 19.995 14.865 1.00 15.45 232 TYR A N 1
ATOM 1696 C CA . TYR A 1 253 ? 21.822 20.968 15.917 1.00 15.75 232 TYR A CA 1
ATOM 1697 C C . TYR A 1 253 ? 22.765 22.103 15.439 1.00 15.86 232 TYR A C 1
ATOM 1698 O O . TYR A 1 253 ? 22.429 23.303 15.533 1.00 15.99 232 TYR A O 1
ATOM 1707 N N . LEU A 1 254 ? 23.940 21.716 14.924 1.00 15.83 233 LEU A N 1
ATOM 1708 C CA . LEU A 1 254 ? 24.972 22.685 14.502 1.00 15.79 233 LEU A CA 1
ATOM 1709 C C . LEU A 1 254 ? 24.586 23.515 13.266 1.00 16.02 233 LEU A C 1
ATOM 1710 O O . LEU A 1 254 ? 25.083 24.644 13.075 1.00 15.91 233 LEU A O 1
ATOM 1715 N N . ALA A 1 255 ? 23.730 22.960 12.415 1.00 16.61 234 ALA A N 1
ATOM 1716 C CA . ALA A 1 255 ? 23.346 23.662 11.198 1.00 17.54 234 ALA A CA 1
ATOM 1717 C C . ALA A 1 255 ? 22.229 24.667 11.434 1.00 18.23 234 ALA A C 1
ATOM 1718 O O . ALA A 1 255 ? 21.991 25.516 10.590 1.00 19.05 234 ALA A O 1
ATOM 1720 N N . SER A 1 256 ? 21.535 24.548 12.561 1.00 17.88 235 SER A N 1
ATOM 1721 C CA . SER A 1 256 ? 20.301 25.290 12.792 1.00 17.74 235 SER A CA 1
ATOM 1722 C C . SER A 1 256 ? 20.480 26.384 13.842 1.00 17.74 235 SER A C 1
ATOM 1723 O O . SER A 1 256 ? 21.519 26.466 14.495 1.00 16.92 235 SER A O 1
ATOM 1726 N N . ALA A 1 257 ? 19.429 27.186 14.038 1.00 17.75 236 ALA A N 1
ATOM 1727 C CA . ALA A 1 257 ? 19.411 28.201 15.082 1.00 17.83 236 ALA A CA 1
ATOM 1728 C C . ALA A 1 257 ? 19.563 27.641 16.511 1.00 17.34 236 ALA A C 1
ATOM 1729 O O . ALA A 1 257 ? 19.862 28.396 17.434 1.00 17.02 236 ALA A O 1
ATOM 1731 N N . ALA A 1 258 ? 19.335 26.340 16.693 1.00 16.88 237 ALA A N 1
ATOM 1732 C CA . ALA A 1 258 ? 19.476 25.721 18.016 1.00 17.16 237 ALA A CA 1
ATOM 1733 C C . ALA A 1 258 ? 20.887 25.931 18.586 1.00 16.80 237 ALA A C 1
ATOM 1734 O O . ALA A 1 258 ? 21.059 25.926 19.806 1.00 17.29 237 ALA A O 1
ATOM 1736 N N . SER A 1 259 ? 21.869 26.131 17.697 1.00 16.06 238 SER A N 1
ATOM 1737 C CA . SER A 1 259 ? 23.290 26.276 18.091 1.00 14.74 238 SER A CA 1
ATOM 1738 C C . SER A 1 259 ? 23.801 27.721 17.943 1.00 15.51 238 SER A C 1
ATOM 1739 O O . SER A 1 259 ? 25.032 27.958 17.898 1.00 14.55 238 SER A O 1
ATOM 1742 N N . SER A 1 260 ? 22.868 28.683 17.942 1.00 14.47 239 SER A N 1
ATOM 1743 C CA . SER A 1 260 ? 23.205 30.102 17.717 1.00 15.38 239 SER A CA 1
ATOM 1744 C C . SER A 1 260 ? 24.355 30.662 18.577 1.00 15.29 239 SER A C 1
ATOM 1745 O O . SER A 1 260 ? 25.042 31.589 18.148 1.00 15.84 239 SER A O 1
ATOM 1748 N N . TYR A 1 261 ? 24.577 30.131 19.777 1.00 14.18 240 TYR A N 1
ATOM 1749 C CA . TYR A 1 261 ? 25.635 30.682 20.621 1.00 15.01 240 TYR A CA 1
ATOM 1750 C C . TYR A 1 261 ? 26.923 29.854 20.594 1.00 14.03 240 TYR A C 1
ATOM 1751 O O . TYR A 1 261 ? 27.888 30.189 21.267 1.00 15.16 240 TYR A O 1
ATOM 1760 N N . MET A 1 262 ? 26.946 28.801 19.788 1.00 14.23 241 MET A N 1
ATOM 1761 C CA . MET A 1 262 ? 28.097 27.906 19.765 1.00 13.63 241 MET A CA 1
ATOM 1762 C C . MET A 1 262 ? 28.990 28.195 18.563 1.00 13.83 241 MET A C 1
ATOM 1763 O O . MET A 1 262 ? 28.546 28.083 17.422 1.00 13.76 241 MET A O 1
ATOM 1768 N N . THR A 1 263 ? 30.243 28.577 18.837 1.00 13.22 242 THR A N 1
ATOM 1769 C CA . THR A 1 263 ? 31.261 28.662 17.775 1.00 13.42 242 THR A CA 1
ATOM 1770 C C . THR A 1 263 ? 32.633 28.254 18.340 1.00 12.77 242 THR A C 1
ATOM 1771 O O . THR A 1 263 ? 32.902 28.474 19.509 1.00 12.66 242 THR A O 1
ATOM 1775 N N . GLY A 1 264 ? 33.470 27.625 17.521 1.00 13.04 243 GLY A N 1
ATOM 1776 C CA . GLY A 1 264 ? 34.779 27.187 17.984 1.00 12.31 243 GLY A CA 1
ATOM 1777 C C . GLY A 1 264 ? 34.737 25.978 18.907 1.00 12.25 243 GLY A C 1
ATOM 1778 O O . GLY A 1 264 ? 35.707 25.701 19.592 1.00 12.06 243 GLY A O 1
ATOM 1779 N N . SER A 1 265 ? 33.621 25.237 18.920 1.00 11.84 244 SER A N 1
ATOM 1780 C CA . SER A 1 265 ? 33.509 24.059 19.770 1.00 11.45 244 SER A CA 1
ATOM 1781 C C . SER A 1 265 ? 33.824 22.812 18.963 1.00 12.26 244 SER A C 1
ATOM 1782 O O . SER A 1 265 ? 33.488 22.722 17.769 1.00 11.15 244 SER A O 1
ATOM 1785 N N . ASP A 1 266 ? 34.467 21.856 19.623 1.00 11.97 245 ASP A N 1
ATOM 1786 C CA . ASP A 1 266 ? 34.504 20.485 19.115 1.00 12.17 245 ASP A CA 1
ATOM 1787 C C . ASP A 1 266 ? 33.553 19.597 19.915 1.00 12.19 245 ASP A C 1
ATOM 1788 O O . ASP A 1 266 ? 33.484 19.704 21.131 1.00 11.96 245 ASP A O 1
ATOM 1793 N N . ILE A 1 267 ? 32.840 18.703 19.225 1.00 12.18 246 ILE A N 1
ATOM 1794 C CA . ILE A 1 267 ? 31.886 17.834 19.905 1.00 12.33 246 ILE A CA 1
ATOM 1795 C C . ILE A 1 267 ? 32.175 16.372 19.608 1.00 12.35 246 ILE A C 1
ATOM 1796 O O . ILE A 1 267 ? 32.006 15.910 18.477 1.00 12.04 246 ILE A O 1
ATOM 1801 N N . VAL A 1 268 ? 32.580 15.656 20.652 1.00 12.37 247 VAL A N 1
ATOM 1802 C CA . VAL A 1 268 ? 32.913 14.239 20.557 1.00 12.14 247 VAL A CA 1
ATOM 1803 C C . VAL A 1 268 ? 31.612 13.438 20.633 1.00 12.16 247 VAL A C 1
ATOM 1804 O O . VAL A 1 268 ? 30.716 13.730 21.441 1.00 12.20 247 VAL A O 1
ATOM 1808 N N . ILE A 1 269 ? 31.501 12.451 19.763 1.00 12.32 248 ILE A N 1
ATOM 1809 C CA . ILE A 1 269 ? 30.337 11.562 19.776 1.00 12.83 248 ILE A CA 1
ATOM 1810 C C . ILE A 1 269 ? 30.854 10.153 19.477 1.00 12.80 248 ILE A C 1
ATOM 1811 O O . ILE A 1 269 ? 30.960 9.735 18.318 1.00 14.31 248 ILE A O 1
ATOM 1816 N N . ASP A 1 270 ? 31.179 9.429 20.547 1.00 12.94 249 ASP A N 1
ATOM 1817 C CA . ASP A 1 270 ? 32.069 8.263 20.453 1.00 12.60 249 ASP A CA 1
ATOM 1818 C C . ASP A 1 270 ? 31.729 7.073 21.329 1.00 12.86 249 ASP A C 1
ATOM 1819 O O . ASP A 1 270 ? 32.590 6.197 21.516 1.00 13.60 249 ASP A O 1
ATOM 1824 N N . GLY A 1 271 ? 30.525 7.037 21.901 1.00 12.94 250 GLY A N 1
ATOM 1825 C CA . GLY A 1 271 ? 30.141 5.908 22.766 1.00 14.13 250 GLY A CA 1
ATOM 1826 C C . GLY A 1 271 ? 30.957 5.785 24.051 1.00 14.48 250 GLY A C 1
ATOM 1827 O O . GLY A 1 271 ? 30.939 4.739 24.694 1.00 14.21 250 GLY A O 1
ATOM 1828 N N . GLY A 1 272 ? 31.671 6.860 24.413 1.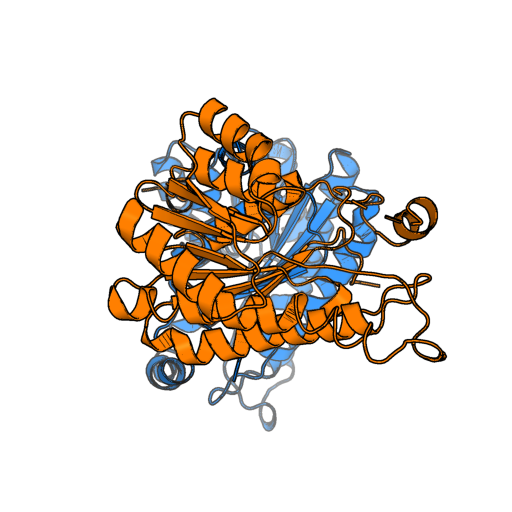00 14.57 251 GLY A N 1
ATOM 1829 C CA . GLY A 1 272 ? 32.538 6.899 25.590 1.00 13.21 251 GLY A CA 1
ATOM 1830 C C . GLY A 1 272 ? 34.015 6.577 25.372 1.00 13.45 251 GLY A C 1
ATOM 1831 O O . GLY A 1 272 ? 34.802 6.584 26.325 1.00 12.92 251 GLY A O 1
ATOM 1832 N N . TYR A 1 273 ? 34.400 6.318 24.126 1.00 13.21 252 TYR A N 1
ATOM 1833 C CA . TYR A 1 273 ? 35.749 5.818 23.815 1.00 14.27 252 TYR A CA 1
ATOM 1834 C C . TYR A 1 273 ? 36.910 6.655 24.418 1.00 14.56 252 TYR A C 1
ATOM 1835 O O . TYR A 1 273 ? 37.886 6.091 24.917 1.00 14.43 252 TYR A O 1
ATOM 1844 N N . THR A 1 274 ? 36.789 7.985 24.362 1.00 14.86 253 THR A N 1
ATOM 1845 C CA . THR A 1 27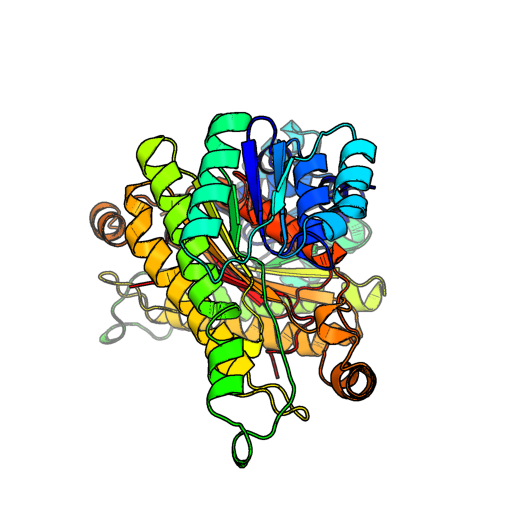4 ? 37.867 8.892 24.820 1.00 14.31 253 THR A CA 1
ATOM 1846 C C . THR A 1 274 ? 37.910 9.034 26.333 1.00 14.56 253 THR A C 1
ATOM 1847 O O . THR A 1 274 ? 38.799 9.696 26.844 1.00 14.92 253 THR A O 1
ATOM 1851 N N . CYS A 1 275 ? 36.991 8.404 27.078 1.00 14.32 254 CYS A N 1
ATOM 1852 C CA . CYS A 1 275 ? 37.024 8.588 28.539 1.00 14.31 254 CYS A CA 1
ATOM 1853 C C . CYS A 1 275 ? 38.140 7.821 29.245 1.00 14.93 254 CYS A C 1
ATOM 1854 O O . CYS A 1 275 ? 38.878 8.426 30.027 1.00 16.16 254 CYS A O 1
ATOM 1857 N N . PRO A 1 276 ? 38.268 6.502 28.995 1.00 15.02 255 PRO A N 1
ATOM 1858 C CA . PRO A 1 276 ? 39.357 5.724 29.626 1.00 15.42 255 PRO A CA 1
ATOM 1859 C C . PRO A 1 276 ? 40.737 6.115 29.086 1.00 16.05 255 PRO A C 1
ATOM 1860 O O . PRO A 1 276 ? 41.779 5.831 29.711 1.00 14.53 255 PRO A O 1
ATOM 1865 N N . MET B 1 22 ? 9.338 8.347 10.530 1.00 41.87 1 MET B N 1
ATOM 1866 C CA . MET B 1 22 ? 10.690 8.487 11.147 1.00 40.76 1 MET B CA 1
ATOM 1867 C C . MET B 1 22 ? 11.514 9.525 10.375 1.00 39.79 1 MET B C 1
ATOM 1868 O O . MET B 1 22 ? 11.804 9.338 9.180 1.00 41.02 1 MET B O 1
ATOM 1870 N N . SER B 1 23 ? 11.859 10.619 11.052 1.00 37.42 2 SER B N 1
ATOM 1871 C CA . SER B 1 23 ? 12.729 11.643 10.494 1.00 35.31 2 SER B CA 1
ATOM 1872 C C . SER B 1 23 ? 13.609 12.147 11.630 1.00 33.19 2 SER B C 1
ATOM 1873 O O . SER B 1 23 ? 13.308 11.909 12.798 1.00 32.40 2 SER B O 1
ATOM 1876 N N . VAL B 1 24 ? 14.686 12.843 11.282 1.00 31.07 3 VAL B N 1
ATOM 1877 C CA . VAL B 1 24 ? 15.590 13.430 12.279 1.00 28.61 3 VAL B CA 1
ATOM 1878 C C . VAL B 1 24 ? 14.844 14.219 13.384 1.00 28.16 3 VAL B C 1
ATOM 1879 O O . VAL B 1 24 ? 15.162 14.075 14.558 1.00 27.24 3 VAL B O 1
ATOM 1883 N N . LEU B 1 25 ? 13.843 15.023 13.015 1.00 27.82 4 LEU B N 1
ATOM 1884 C CA . LEU B 1 25 ? 13.127 15.839 14.009 1.00 27.72 4 LEU B CA 1
ATOM 1885 C C . LEU B 1 25 ? 12.437 14.984 15.099 1.00 27.26 4 LEU B C 1
ATOM 1886 O O . LEU B 1 25 ? 12.301 15.418 16.247 1.00 25.84 4 LEU B O 1
ATOM 1891 N N . ASP B 1 26 ? 12.073 13.750 14.755 1.00 26.60 5 ASP B N 1
ATOM 1892 C CA . ASP B 1 26 ? 11.432 12.832 15.717 1.00 26.57 5 ASP B CA 1
ATOM 1893 C C . ASP B 1 26 ? 12.369 12.367 16.838 1.00 25.25 5 ASP B C 1
ATOM 1894 O O . ASP B 1 26 ? 11.915 12.006 17.924 1.00 25.38 5 ASP B O 1
ATOM 1899 N N . LEU B 1 27 ? 13.668 12.383 16.554 1.00 22.95 6 LEU B N 1
ATOM 1900 C CA . LEU B 1 27 ? 14.684 12.013 17.525 1.00 22.24 6 LEU B CA 1
ATOM 1901 C C . LEU B 1 27 ? 14.674 12.934 18.745 1.00 21.43 6 LEU B C 1
ATOM 1902 O O . LEU B 1 27 ? 15.179 12.556 19.792 1.00 20.93 6 LEU B O 1
ATOM 1907 N N . PHE B 1 28 ? 14.101 14.129 18.603 1.00 20.70 7 PHE B N 1
ATOM 1908 C CA . PHE B 1 28 ? 14.103 15.146 19.668 1.00 20.65 7 PHE B CA 1
ATOM 1909 C C . PHE B 1 28 ? 12.843 15.125 20.546 1.00 20.96 7 PHE B C 1
ATOM 1910 O O . PHE B 1 28 ? 12.748 15.861 21.529 1.00 21.41 7 PHE B O 1
ATOM 1918 N N . ASP B 1 29 ? 11.892 14.275 20.198 1.00 21.41 8 ASP B N 1
ATOM 1919 C CA . ASP B 1 29 ? 10.620 14.159 20.926 1.00 22.40 8 ASP B CA 1
ATOM 1920 C C . ASP B 1 29 ? 10.815 13.527 22.307 1.00 21.45 8 ASP B C 1
ATOM 1921 O O . ASP B 1 29 ? 11.433 12.470 22.421 1.00 21.90 8 ASP B O 1
ATOM 1926 N N . LEU B 1 30 ? 10.307 14.184 23.350 1.00 20.62 9 LEU B N 1
ATOM 1927 C CA . LEU B 1 30 ? 10.396 13.663 24.721 1.00 20.52 9 LEU B CA 1
ATOM 1928 C C . LEU B 1 30 ? 9.058 13.121 25.244 1.00 21.33 9 LEU B C 1
ATOM 1929 O O . LEU B 1 30 ? 8.901 12.912 26.448 1.00 20.70 9 LEU B O 1
ATOM 1934 N N . SER B 1 31 ? 8.094 12.891 24.346 1.00 22.39 10 SER B N 1
ATOM 1935 C CA . SER B 1 31 ? 6.788 12.375 24.781 1.00 23.78 10 SER B CA 1
ATOM 1936 C C . SER B 1 31 ? 6.958 11.077 25.569 1.00 24.47 10 SER B C 1
ATOM 1937 O O . SER B 1 31 ? 7.705 10.184 25.153 1.00 25.11 10 SER B O 1
ATOM 1940 N N . GLY B 1 32 ? 6.285 10.992 26.708 1.00 24.86 11 GLY B N 1
ATOM 1941 C CA . GLY B 1 32 ? 6.352 9.807 27.559 1.00 26.08 11 GLY B CA 1
ATOM 1942 C C . GLY B 1 32 ? 7.586 9.732 28.445 1.00 25.45 11 GLY B C 1
ATOM 1943 O O . GLY B 1 32 ? 7.737 8.781 29.209 1.00 26.76 11 GLY B O 1
ATOM 1944 N N . LYS B 1 33 ? 8.474 10.719 28.351 1.00 24.47 12 LYS B N 1
ATOM 1945 C CA . LYS B 1 33 ? 9.688 10.706 29.169 1.00 23.44 12 LYS B CA 1
ATOM 1946 C C . LYS B 1 33 ? 9.467 11.536 30.424 1.00 22.73 12 LYS B C 1
ATOM 1947 O O . LYS B 1 33 ? 8.672 12.475 30.432 1.00 23.00 12 LYS B O 1
ATOM 1953 N N . ARG B 1 34 ? 10.173 11.169 31.485 1.00 21.91 13 ARG B N 1
ATOM 1954 C CA . ARG B 1 34 ? 10.029 11.804 32.785 1.00 21.41 13 ARG B CA 1
ATOM 1955 C C . ARG B 1 34 ? 11.371 12.414 33.151 1.00 20.26 13 ARG B C 1
ATOM 1956 O O . ARG B 1 34 ? 12.372 11.688 33.276 1.00 19.81 13 ARG B O 1
ATOM 1964 N N . ALA B 1 35 ? 11.397 13.740 33.278 1.00 19.10 14 ALA B N 1
ATOM 1965 C CA . ALA B 1 35 ? 12.656 14.481 33.461 1.00 18.71 14 ALA B CA 1
ATOM 1966 C C . ALA B 1 35 ? 12.705 15.174 34.822 1.00 18.51 14 ALA B C 1
ATOM 1967 O O . ALA B 1 35 ? 11.694 15.719 35.288 1.00 18.89 14 ALA B O 1
ATOM 1969 N N . LEU B 1 36 ? 13.879 15.143 35.445 1.00 17.48 15 LEU B N 1
ATOM 1970 C CA . LEU B 1 36 ? 14.142 15.890 36.662 1.00 17.70 15 LEU B CA 1
ATOM 1971 C C . LEU B 1 36 ? 15.167 16.988 36.367 1.00 17.70 15 LEU B C 1
ATOM 1972 O O . LEU B 1 36 ? 16.174 16.729 35.718 1.00 17.51 15 LEU B O 1
ATOM 1977 N N . ILE B 1 37 ? 14.907 18.200 36.839 1.00 17.35 16 ILE B N 1
ATOM 1978 C CA . ILE B 1 37 ? 15.864 19.318 36.688 1.00 18.30 16 ILE B CA 1
ATOM 1979 C C . ILE B 1 37 ? 16.054 19.946 38.054 1.00 17.85 16 ILE B C 1
ATOM 1980 O O . ILE B 1 37 ? 15.086 20.400 38.647 1.00 18.29 16 ILE B O 1
ATOM 1985 N N . THR B 1 38 ? 17.283 19.924 38.564 1.00 17.57 17 THR B N 1
ATOM 1986 C CA . THR B 1 38 ? 17.605 20.652 39.788 1.00 17.16 17 THR B CA 1
ATOM 1987 C C . THR B 1 38 ? 17.983 22.083 39.420 1.00 17.18 17 THR B C 1
ATOM 1988 O O . THR B 1 38 ? 18.305 22.347 38.266 1.00 17.47 17 THR B O 1
ATOM 1992 N N . GLY B 1 39 ? 17.946 22.988 40.397 1.00 16.63 18 GLY B N 1
ATOM 1993 C CA . GLY B 1 39 ? 18.198 24.415 40.155 1.00 16.77 18 GLY B CA 1
ATOM 1994 C C . GLY B 1 39 ? 17.271 24.958 39.073 1.00 17.49 18 GLY B C 1
ATOM 1995 O O . GLY B 1 39 ? 17.698 25.751 38.220 1.00 17.03 18 GLY B O 1
ATOM 1996 N N . ALA B 1 40 ? 16.002 24.541 39.110 1.00 17.56 19 ALA B N 1
ATOM 1997 C CA . ALA B 1 40 ? 15.089 24.803 37.998 1.00 18.59 19 ALA B CA 1
ATOM 1998 C C . ALA B 1 40 ? 14.355 26.144 38.115 1.00 20.26 19 ALA B C 1
ATOM 1999 O O . ALA B 1 40 ? 13.570 26.488 37.225 1.00 20.27 19 ALA B O 1
ATOM 2001 N N . SER B 1 41 ? 14.589 26.892 39.198 1.00 20.89 20 SER B N 1
ATOM 2002 C CA . SER B 1 41 ? 13.777 28.077 39.460 1.00 23.87 20 SER B CA 1
ATOM 2003 C C . SER B 1 41 ? 14.162 29.312 38.660 1.00 25.40 20 SER B C 1
ATOM 2004 O O . SER B 1 41 ? 13.346 30.212 38.488 1.00 26.89 20 SER B O 1
ATOM 2007 N N . THR B 1 42 ? 15.392 29.360 38.163 1.00 26.28 21 THR B N 1
ATOM 2008 C CA . THR B 1 42 ? 15.841 30.532 37.421 1.00 27.38 21 THR B CA 1
ATOM 2009 C C . THR B 1 42 ? 16.832 30.131 36.326 1.00 26.31 21 THR B C 1
ATOM 2010 O O . THR B 1 42 ? 17.246 28.971 36.270 1.00 25.97 21 THR B O 1
ATOM 2014 N N . GLY B 1 43 ? 17.190 31.088 35.468 1.00 25.53 22 GLY B N 1
ATOM 2015 C CA . GLY B 1 43 ? 18.259 30.919 34.477 1.00 24.37 22 GLY B CA 1
ATOM 2016 C C . GLY B 1 43 ? 18.145 29.724 33.542 1.00 23.44 22 GLY B C 1
ATOM 2017 O O . GLY B 1 43 ? 17.084 29.445 32.975 1.00 23.58 22 GLY B O 1
ATOM 2018 N N . ILE B 1 44 ? 19.262 29.020 33.377 1.00 22.73 23 ILE B N 1
ATOM 2019 C CA . ILE B 1 44 ? 19.343 27.895 32.455 1.00 21.20 23 ILE B CA 1
ATOM 2020 C C . ILE B 1 44 ? 18.315 26.825 32.837 1.00 20.55 23 ILE B C 1
ATOM 2021 O O . ILE B 1 44 ? 17.580 26.355 31.973 1.00 19.79 23 ILE B O 1
ATOM 2026 N N . GLY B 1 45 ? 18.251 26.465 34.125 1.00 19.99 24 GLY B N 1
ATOM 2027 C CA . GLY B 1 45 ? 17.377 25.359 34.583 1.00 18.89 24 GLY B CA 1
ATOM 2028 C C . GLY B 1 45 ? 15.922 25.614 34.215 1.00 19.35 24 GLY B C 1
ATOM 2029 O O . GLY B 1 45 ? 15.197 24.715 33.786 1.00 18.54 24 GLY B O 1
ATOM 2030 N N . LYS B 1 46 ? 15.490 26.851 34.407 1.00 19.32 25 LYS B N 1
ATOM 2031 C CA . LYS B 1 46 ? 14.110 27.236 34.099 1.00 20.25 25 LYS B CA 1
ATOM 2032 C C . LYS B 1 46 ? 13.785 27.142 32.605 1.00 20.17 25 LYS B C 1
ATOM 2033 O O . LYS B 1 46 ? 12.732 26.620 32.233 1.00 20.17 25 LYS B O 1
ATOM 2039 N N . LYS B 1 47 ? 14.672 27.660 31.751 1.00 19.56 26 LYS B N 1
ATOM 2040 C CA . LYS B 1 47 ? 14.471 27.549 30.306 1.00 19.93 26 LYS B CA 1
ATOM 2041 C C . LYS B 1 47 ? 14.472 26.097 29.839 1.00 19.11 26 LYS B C 1
ATOM 2042 O O . LYS B 1 47 ? 13.696 25.717 28.962 1.00 18.84 26 LYS B O 1
ATOM 2048 N N . VAL B 1 48 ? 15.356 25.295 30.420 1.00 18.00 27 VAL B N 1
ATOM 2049 C CA . VAL B 1 48 ? 15.464 23.886 30.046 1.00 16.86 27 VAL B CA 1
ATOM 2050 C C . VAL B 1 48 ? 14.204 23.137 30.484 1.00 17.33 27 VAL B C 1
ATOM 2051 O O . VAL B 1 48 ? 13.696 22.299 29.744 1.00 16.60 27 VAL B O 1
ATOM 2055 N N . ALA B 1 49 ? 13.697 23.440 31.683 1.00 16.95 28 ALA B N 1
ATOM 2056 C CA . ALA B 1 49 ? 12.445 22.830 32.131 1.00 17.74 28 ALA B CA 1
ATOM 2057 C C . ALA B 1 49 ? 11.311 23.083 31.151 1.00 18.38 28 ALA B C 1
ATOM 2058 O O . ALA B 1 49 ? 10.595 22.151 30.772 1.00 18.41 28 ALA B O 1
ATOM 2060 N N . LEU B 1 50 ? 11.139 24.344 30.773 1.00 19.04 29 LEU B N 1
ATOM 2061 C CA . LEU B 1 50 ? 10.091 24.737 29.839 1.00 20.60 29 LEU B CA 1
ATOM 2062 C C . LEU B 1 50 ? 10.292 24.055 28.484 1.00 20.05 29 LEU B C 1
ATOM 2063 O O . LEU B 1 50 ? 9.339 23.530 27.893 1.00 20.79 29 LEU B O 1
ATOM 2068 N N . ALA B 1 51 ? 11.527 24.045 27.994 1.00 18.93 30 ALA B N 1
ATOM 2069 C CA . ALA B 1 51 ? 11.817 23.391 26.701 1.00 18.68 30 ALA B CA 1
ATOM 2070 C C . ALA B 1 51 ? 11.500 21.894 26.737 1.00 18.40 30 ALA B C 1
ATOM 2071 O O . ALA B 1 51 ? 10.971 21.343 25.766 1.00 18.06 30 ALA B O 1
ATOM 2073 N N . TYR B 1 52 ? 11.783 21.234 27.866 1.00 18.14 31 TYR B N 1
ATOM 2074 C CA . TYR B 1 52 ? 11.500 19.802 27.970 1.00 17.99 31 TYR B CA 1
ATOM 2075 C C . TYR B 1 52 ? 9.984 19.540 27.967 1.00 19.26 31 TYR B C 1
ATOM 2076 O O . TYR B 1 52 ? 9.503 18.564 27.350 1.00 19.18 31 TYR B O 1
ATOM 2085 N N . ALA B 1 53 ? 9.234 20.412 28.642 1.00 19.12 32 ALA B N 1
ATOM 2086 C CA . ALA B 1 53 ? 7.765 20.340 28.613 1.00 20.76 32 ALA B CA 1
ATOM 2087 C C . ALA B 1 53 ? 7.218 20.620 27.198 1.00 21.51 32 ALA B C 1
ATOM 2088 O O . ALA B 1 53 ? 6.324 19.929 26.731 1.00 21.73 32 ALA B O 1
ATOM 2090 N N . GLU B 1 54 ? 7.761 21.620 26.505 1.00 22.40 33 GLU B N 1
ATOM 2091 C CA . GLU B 1 54 ? 7.360 21.870 25.108 1.00 23.47 33 GLU B CA 1
ATOM 2092 C C . GLU B 1 54 ? 7.646 20.652 24.226 1.00 23.84 33 GLU B C 1
ATOM 2093 O O . GLU B 1 54 ? 6.928 20.401 23.264 1.00 24.40 33 GLU B O 1
ATOM 2099 N N . ALA B 1 55 ? 8.686 19.886 24.562 1.00 22.74 34 ALA B N 1
ATOM 2100 C CA . ALA B 1 55 ? 9.050 18.705 23.777 1.00 22.46 34 ALA B CA 1
ATOM 2101 C C . ALA B 1 55 ? 8.277 17.439 24.187 1.00 22.31 34 ALA B C 1
ATOM 2102 O O . ALA B 1 55 ? 8.481 16.370 23.611 1.00 22.82 34 ALA B O 1
ATOM 2104 N N . GLY B 1 56 ? 7.382 17.564 25.169 1.00 22.65 35 GLY B N 1
ATOM 2105 C CA . GLY B 1 56 ? 6.471 16.460 25.536 1.00 22.00 35 GLY B CA 1
ATOM 2106 C C . GLY B 1 56 ? 6.774 15.746 26.846 1.00 22.04 35 GLY B C 1
ATOM 2107 O O . GLY B 1 56 ? 6.021 14.866 27.276 1.00 22.29 35 GLY B O 1
ATOM 2108 N N . ALA B 1 57 ? 7.863 16.123 27.505 1.00 20.48 36 ALA B N 1
ATOM 2109 C CA . ALA B 1 57 ? 8.244 15.485 28.765 1.00 20.68 36 ALA B CA 1
ATOM 2110 C C . ALA B 1 57 ? 7.340 15.907 29.918 1.00 21.49 36 ALA B C 1
ATOM 2111 O O . ALA B 1 57 ? 6.817 17.033 29.921 1.00 20.30 36 ALA B O 1
ATOM 2113 N N . GLN B 1 58 ? 7.167 14.994 30.876 1.00 22.00 37 GLN B N 1
ATOM 2114 C CA . GLN B 1 58 ? 6.669 15.332 32.216 1.00 23.89 37 GLN B CA 1
ATOM 2115 C C . GLN B 1 58 ? 7.882 15.776 33.020 1.00 23.20 37 GLN B C 1
ATOM 2116 O O . GLN B 1 58 ? 8.885 15.059 33.029 1.00 23.66 37 GLN B O 1
ATOM 2122 N N . VAL B 1 59 ? 7.799 16.935 33.687 1.00 22.24 38 VAL B N 1
ATOM 2123 C CA . VAL B 1 59 ? 8.993 17.595 34.246 1.00 21.80 38 VAL B CA 1
ATOM 2124 C C . VAL B 1 59 ? 8.876 17.818 35.759 1.00 22.10 38 VAL B C 1
ATOM 2125 O O . VAL B 1 59 ? 7.927 18.462 36.236 1.00 23.67 38 VAL B O 1
ATOM 2129 N N . ALA B 1 60 ? 9.796 17.229 36.513 1.00 20.73 39 ALA B N 1
ATOM 2130 C CA . ALA B 1 60 ? 9.955 17.562 37.923 1.00 20.55 39 ALA B CA 1
ATOM 2131 C C . ALA B 1 60 ? 11.003 18.665 38.026 1.00 20.04 39 ALA B C 1
ATOM 2132 O O . ALA B 1 60 ? 12.114 18.541 37.458 1.00 19.41 39 ALA B O 1
ATOM 2134 N N . VAL B 1 61 ? 10.631 19.749 38.704 1.00 19.10 40 VAL B N 1
ATOM 2135 C CA . VAL B 1 61 ? 11.505 20.925 38.869 1.00 18.61 40 VAL B CA 1
ATOM 2136 C C . VAL B 1 61 ? 11.867 21.040 40.339 1.00 18.14 40 VAL B C 1
ATOM 2137 O O . VAL B 1 61 ? 10.979 21.013 41.202 1.00 18.64 40 VAL B O 1
ATOM 2141 N N . ALA B 1 62 ? 13.164 21.113 40.640 1.00 18.42 41 ALA B N 1
ATOM 2142 C CA . ALA B 1 62 ? 13.618 21.139 42.038 1.00 17.98 41 ALA B CA 1
ATOM 2143 C C . ALA B 1 62 ? 14.428 22.401 42.344 1.00 18.13 41 ALA B C 1
ATOM 2144 O O . ALA B 1 62 ? 15.148 22.917 41.487 1.00 18.15 41 ALA B O 1
ATOM 2146 N N . ALA B 1 63 ? 14.299 22.901 43.571 1.00 18.20 42 ALA B N 1
ATOM 2147 C CA . ALA B 1 63 ? 15.035 24.064 44.036 1.00 17.07 42 ALA B CA 1
ATOM 2148 C C . ALA B 1 63 ? 15.062 23.986 45.560 1.00 17.52 42 ALA B C 1
ATOM 2149 O O . ALA B 1 63 ? 14.279 23.264 46.150 1.00 17.47 42 ALA B O 1
ATOM 2151 N N . ARG B 1 64 ? 15.964 24.722 46.190 1.00 17.74 43 ARG B N 1
ATOM 2152 C CA . ARG B 1 64 ? 16.022 24.726 47.659 1.00 18.87 43 ARG B CA 1
ATOM 2153 C C . ARG B 1 64 ? 14.799 25.417 48.312 1.00 18.91 43 ARG B C 1
ATOM 2154 O O . ARG B 1 64 ? 14.358 25.025 49.403 1.00 19.27 43 ARG B O 1
ATOM 2162 N N . HIS B 1 65 ? 14.216 26.389 47.608 1.00 19.09 44 HIS B N 1
ATOM 2163 C CA . HIS B 1 65 ? 13.037 27.117 48.087 1.00 19.75 44 HIS B CA 1
ATOM 2164 C C . HIS B 1 65 ? 11.850 26.808 47.214 1.00 20.48 44 HIS B C 1
ATOM 2165 O O . HIS B 1 65 ? 11.824 27.204 46.050 1.00 20.57 44 HIS B O 1
ATOM 2172 N N . SER B 1 66 ? 10.848 26.140 47.770 1.00 21.07 45 SER B N 1
ATOM 2173 C CA . SER B 1 66 ? 9.762 25.648 46.929 1.00 22.24 45 SER B CA 1
ATOM 2174 C C . SER B 1 66 ? 8.936 26.775 46.283 1.00 21.79 45 SER B C 1
ATOM 2175 O O . SER B 1 66 ? 8.452 26.602 45.157 1.00 21.39 45 SER B O 1
ATOM 2178 N N . ASP B 1 67 ? 8.811 27.923 46.959 1.00 21.11 46 ASP B N 1
ATOM 2179 C CA . ASP B 1 67 ? 8.013 29.055 46.426 1.00 21.65 46 ASP B CA 1
ATOM 2180 C C . ASP B 1 67 ? 8.626 29.657 45.167 1.00 21.36 46 ASP B C 1
ATOM 2181 O O . ASP B 1 67 ? 7.903 30.177 44.311 1.00 21.56 46 ASP B O 1
ATOM 2186 N N . ALA B 1 68 ? 9.962 29.611 45.076 1.00 21.47 47 ALA B N 1
ATOM 2187 C CA . ALA B 1 68 ? 10.698 30.051 43.880 1.00 21.25 47 ALA B CA 1
ATOM 2188 C C . ALA B 1 68 ? 10.345 29.245 42.610 1.00 21.37 47 ALA B C 1
ATOM 2189 O O . ALA B 1 68 ? 10.563 29.718 41.494 1.00 21.85 47 ALA B O 1
ATOM 2191 N N . LEU B 1 69 ? 9.792 28.049 42.781 1.00 20.95 48 LEU B N 1
ATOM 2192 C CA . LEU B 1 69 ? 9.440 27.204 41.631 1.00 21.47 48 LEU B CA 1
ATOM 2193 C C . LEU B 1 69 ? 8.095 27.575 40.993 1.00 23.44 48 LEU B C 1
ATOM 2194 O O . LEU B 1 69 ? 7.716 27.028 39.962 1.00 22.73 48 LEU B O 1
ATOM 2199 N N . GLN B 1 70 ? 7.358 28.493 41.613 1.00 24.72 49 GLN B N 1
ATOM 2200 C CA . GLN B 1 70 ? 6.056 28.879 41.056 1.00 26.99 49 GLN B CA 1
ATOM 2201 C C . GLN B 1 70 ? 6.124 29.447 39.624 1.00 26.74 49 GLN B C 1
ATOM 2202 O O . GLN B 1 70 ? 5.305 29.089 38.774 1.00 26.88 49 GLN B O 1
ATOM 2208 N N . VAL B 1 71 ? 7.093 30.321 39.358 1.00 26.78 50 VAL B N 1
ATOM 2209 C CA . VAL B 1 71 ? 7.225 30.919 38.017 1.00 27.28 50 VAL B CA 1
ATOM 2210 C C . VAL B 1 71 ? 7.386 29.842 36.918 1.00 26.74 50 VAL B C 1
ATOM 2211 O O . VAL B 1 71 ? 6.624 29.825 35.936 1.00 26.36 50 VAL B O 1
ATOM 2215 N N . VAL B 1 72 ? 8.355 28.936 37.091 1.00 25.30 51 VAL B N 1
ATOM 2216 C CA . VAL B 1 72 ? 8.555 27.885 36.090 1.00 24.65 51 VAL B CA 1
ATOM 2217 C C . VAL B 1 72 ? 7.338 26.956 35.992 1.00 25.01 51 VAL B C 1
ATOM 2218 O O . VAL B 1 72 ? 6.948 26.574 34.888 1.00 23.86 51 VAL B O 1
ATOM 2222 N N . ALA B 1 73 ? 6.732 26.617 37.135 1.00 25.11 52 ALA B N 1
ATOM 2223 C CA . ALA B 1 73 ? 5.572 25.746 37.149 1.00 26.96 52 ALA B CA 1
ATOM 2224 C C . ALA B 1 73 ? 4.403 26.378 36.370 1.00 28.64 52 ALA B C 1
ATOM 2225 O O . ALA B 1 73 ? 3.705 25.689 35.627 1.00 29.03 52 ALA B O 1
ATOM 2227 N N . ASP B 1 74 ? 4.242 27.695 36.503 1.00 29.71 53 ASP B N 1
ATOM 2228 C CA . ASP B 1 74 ? 3.227 28.460 35.759 1.00 31.52 53 ASP B CA 1
ATOM 2229 C C . ASP B 1 74 ? 3.540 28.510 34.267 1.00 31.48 53 ASP B C 1
ATOM 2230 O O . ASP B 1 74 ? 2.630 28.409 33.439 1.00 31.70 53 ASP B O 1
ATOM 2235 N N . GLU B 1 75 ? 4.816 28.674 33.922 1.00 30.98 54 GLU B N 1
ATOM 2236 C CA . GLU B 1 75 ? 5.205 28.696 32.513 1.00 31.91 54 GLU B CA 1
ATOM 2237 C C . GLU B 1 75 ? 4.937 27.332 31.852 1.00 31.38 54 GLU B C 1
ATOM 2238 O O . GLU B 1 75 ? 4.474 27.272 30.710 1.00 31.78 54 GLU B O 1
ATOM 2244 N N . ILE B 1 76 ? 5.208 26.252 32.587 1.00 30.45 55 ILE B N 1
ATOM 2245 C CA . ILE B 1 76 ? 4.938 24.898 32.121 1.00 30.58 55 ILE B CA 1
ATOM 2246 C C . ILE B 1 76 ? 3.423 24.651 31.971 1.00 32.44 55 ILE B C 1
ATOM 2247 O O . ILE B 1 76 ? 2.979 24.076 30.981 1.00 32.79 55 ILE B O 1
ATOM 2252 N N . ALA B 1 77 ? 2.640 25.098 32.946 1.00 34.36 56 ALA B N 1
ATOM 2253 C CA . ALA B 1 77 ? 1.177 25.135 32.807 1.00 36.54 56 ALA B CA 1
ATOM 2254 C C . ALA B 1 77 ? 0.769 25.828 31.499 1.00 37.67 56 ALA B C 1
ATOM 2255 O O . ALA B 1 77 ? -0.093 25.334 30.764 1.00 38.42 56 ALA B O 1
ATOM 2257 N N . GLY B 1 78 ? 1.432 26.947 31.193 1.00 38.18 57 GLY B N 1
ATOM 2258 C CA . GLY B 1 78 ? 1.173 27.733 29.975 1.00 38.26 57 GLY B CA 1
ATOM 2259 C C . GLY B 1 78 ? 1.407 27.056 28.623 1.00 38.36 57 GLY B C 1
ATOM 2260 O O . GLY B 1 78 ? 0.837 27.479 27.623 1.00 38.66 57 GLY B O 1
ATOM 2261 N N . VAL B 1 79 ? 2.250 26.025 28.574 1.00 37.90 58 VAL B N 1
ATOM 2262 C CA . VAL B 1 79 ? 2.403 25.211 27.360 1.00 38.07 58 VAL B CA 1
ATOM 2263 C C . VAL B 1 79 ? 1.633 23.893 27.482 1.00 38.40 58 VAL B C 1
ATOM 2264 O O . VAL B 1 79 ? 1.855 22.953 26.703 1.00 38.54 58 VAL B O 1
ATOM 2268 N N . GLY B 1 80 ? 0.750 23.826 28.475 1.00 38.65 59 GLY B N 1
ATOM 2269 C CA . GLY B 1 80 ? -0.056 22.633 28.720 1.00 39.24 59 GLY B CA 1
ATOM 2270 C C . GLY B 1 80 ? 0.579 21.483 29.488 1.00 39.47 59 GLY B C 1
ATOM 2271 O O . GLY B 1 80 ? 0.027 20.383 29.517 1.00 39.96 59 GLY B O 1
ATOM 2272 N N . GLY B 1 81 ? 1.740 21.704 30.101 1.00 38.44 60 GLY B N 1
ATOM 2273 C CA . GLY B 1 81 ? 2.302 20.702 31.001 1.00 37.75 60 GLY B CA 1
ATOM 2274 C C . GLY B 1 81 ? 1.817 20.948 32.421 1.00 37.39 60 GLY B C 1
ATOM 2275 O O . GLY B 1 81 ? 1.232 21.986 32.717 1.00 38.70 60 GLY B O 1
ATOM 2276 N N . LYS B 1 82 ? 2.020 19.978 33.299 1.00 36.92 61 LYS B N 1
ATOM 2277 C CA . LYS B 1 82 ? 1.925 20.216 34.743 1.00 36.23 61 LYS B CA 1
ATOM 2278 C C . LYS B 1 82 ? 3.276 19.821 35.344 1.00 34.61 61 LYS B C 1
ATOM 2279 O O . LYS B 1 82 ? 3.693 18.673 35.238 1.00 34.93 61 LYS B O 1
ATOM 2281 N N . ALA B 1 83 ? 3.972 20.785 35.929 1.00 32.45 62 ALA B N 1
ATOM 2282 C CA . ALA B 1 83 ? 5.254 20.510 36.547 1.00 30.04 62 ALA B CA 1
ATOM 2283 C C . ALA B 1 83 ? 5.028 19.814 37.891 1.00 28.97 62 ALA B C 1
ATOM 2284 O O . ALA B 1 83 ? 3.974 20.002 38.521 1.00 29.19 62 ALA B O 1
ATOM 2286 N N . LEU B 1 84 ? 5.993 19.004 38.326 1.00 26.79 63 LEU B N 1
ATOM 2287 C CA . LEU B 1 84 ? 6.013 18.499 39.700 1.00 25.16 63 LEU B CA 1
ATOM 2288 C C . LEU B 1 84 ? 7.074 19.284 40.459 1.00 24.34 63 LEU B C 1
ATOM 2289 O O . LEU B 1 84 ? 8.262 19.025 40.281 1.00 22.33 63 LEU B O 1
ATOM 2294 N N . PRO B 1 85 ? 6.653 20.256 41.300 1.00 24.02 64 PRO B N 1
ATOM 2295 C CA . PRO B 1 85 ? 7.665 20.974 42.081 1.00 23.53 64 PRO B CA 1
ATOM 2296 C C . PRO B 1 85 ? 8.182 20.136 43.265 1.00 23.47 64 PRO B C 1
ATOM 2297 O O . PRO B 1 85 ? 7.387 19.523 43.999 1.00 22.36 64 PRO B O 1
ATOM 2301 N N . ILE B 1 86 ? 9.496 20.125 43.452 1.00 22.86 65 ILE B N 1
ATOM 2302 C CA . ILE B 1 86 ? 10.120 19.368 44.542 1.00 22.98 65 ILE B CA 1
ATOM 2303 C C . ILE B 1 86 ? 11.136 20.252 45.259 1.00 23.70 65 ILE B C 1
ATOM 2304 O O . ILE B 1 86 ? 12.075 20.783 44.640 1.00 23.67 65 ILE B O 1
ATOM 2309 N N . ARG B 1 87 ? 10.956 20.402 46.570 1.00 23.30 66 ARG B N 1
ATOM 2310 C CA . ARG B 1 87 ? 11.896 21.138 47.363 1.00 23.88 66 ARG B CA 1
ATOM 2311 C C . ARG B 1 87 ? 13.061 20.206 47.684 1.00 23.47 66 ARG B C 1
ATOM 2312 O O . ARG B 1 87 ? 12.859 19.099 48.187 1.00 24.06 66 ARG B O 1
ATOM 2320 N N . CYS B 1 88 ? 14.274 20.646 47.398 1.00 22.91 67 CYS B N 1
ATOM 2321 C CA . CYS B 1 88 ? 15.439 19.818 47.679 1.00 22.36 67 CYS B CA 1
ATOM 2322 C C . CYS B 1 88 ? 16.692 20.654 47.810 1.00 22.11 67 CYS B C 1
ATOM 2323 O O . CYS B 1 88 ? 16.979 21.482 46.951 1.00 22.28 67 CYS B O 1
ATOM 2326 N N . ASP B 1 89 ? 17.435 20.416 48.885 1.00 21.82 68 ASP B N 1
ATOM 2327 C CA . ASP B 1 89 ? 18.805 20.894 48.994 1.00 21.66 68 ASP B CA 1
ATOM 2328 C C . ASP B 1 89 ? 19.707 19.782 48.450 1.00 20.61 68 ASP B C 1
ATOM 2329 O O . ASP B 1 89 ? 19.851 18.732 49.091 1.00 20.12 68 ASP B O 1
ATOM 2334 N N . VAL B 1 90 ? 20.299 19.999 47.271 1.00 19.66 69 VAL B N 1
ATOM 2335 C CA . VAL B 1 90 ? 21.041 18.912 46.584 1.00 19.46 69 VAL B CA 1
ATOM 2336 C C . VAL B 1 90 ? 22.320 18.466 47.310 1.00 18.66 69 VAL B C 1
ATOM 2337 O O . VAL B 1 90 ? 22.932 17.445 46.931 1.00 18.32 69 VAL B O 1
ATOM 2341 N N . THR B 1 91 ? 22.726 19.221 48.327 1.00 18.12 70 THR B N 1
ATOM 2342 C CA . THR B 1 91 ? 23.879 18.850 49.142 1.00 18.88 70 THR B CA 1
ATOM 2343 C C . THR B 1 91 ? 23.528 17.815 50.221 1.00 19.67 70 THR B C 1
ATOM 2344 O O . THR B 1 91 ? 24.425 17.311 50.907 1.00 19.36 70 THR B O 1
ATOM 2348 N N . GLN B 1 92 ? 22.244 17.489 50.373 1.00 20.30 71 GLN B N 1
ATOM 2349 C CA . GLN B 1 92 ? 21.793 16.647 51.499 1.00 21.21 71 GLN B CA 1
ATOM 2350 C C . GLN B 1 92 ? 21.295 15.275 51.042 1.00 21.59 71 GLN B C 1
ATOM 2351 O O . GLN B 1 92 ? 20.264 15.183 50.382 1.00 20.77 71 GLN B O 1
ATOM 2357 N N . PRO B 1 93 ? 22.032 14.197 51.383 1.00 22.45 72 PRO B N 1
ATOM 2358 C CA . PRO B 1 93 ? 21.700 12.894 50.788 1.00 23.15 72 PRO B CA 1
ATOM 2359 C C . PRO B 1 93 ? 20.281 12.419 51.040 1.00 24.91 72 PRO B C 1
ATOM 2360 O O . PRO B 1 93 ? 19.689 11.813 50.138 1.00 24.75 72 PRO B O 1
ATOM 2364 N N . ASP B 1 94 ? 19.736 12.702 52.228 1.00 26.37 73 ASP B N 1
ATOM 2365 C CA . ASP B 1 94 ? 18.356 12.311 52.530 1.00 27.97 73 ASP B CA 1
ATOM 2366 C C . ASP B 1 94 ? 17.315 13.099 51.723 1.00 26.86 73 ASP B C 1
ATOM 2367 O O . ASP B 1 94 ? 16.299 12.531 51.300 1.00 26.14 73 ASP B O 1
ATOM 2372 N N . GLN B 1 95 ? 17.569 14.385 51.476 1.00 25.18 74 GLN B N 1
ATOM 2373 C CA . GLN B 1 95 ? 16.638 15.176 50.652 1.00 24.03 74 GLN B CA 1
ATOM 2374 C C . GLN B 1 95 ? 16.686 14.795 49.173 1.00 22.93 74 GLN B C 1
ATOM 2375 O O . GLN B 1 95 ? 15.641 14.774 48.488 1.00 22.72 74 GLN B O 1
ATOM 2381 N N . VAL B 1 96 ? 17.889 14.509 48.687 1.00 22.04 75 VAL B N 1
ATOM 2382 C CA . VAL B 1 96 ? 18.072 14.000 47.318 1.00 21.32 75 VAL B CA 1
ATOM 2383 C C . VAL B 1 96 ? 17.327 12.667 47.128 1.00 21.41 75 VAL B C 1
ATOM 2384 O O . VAL B 1 96 ? 16.621 12.484 46.137 1.00 20.92 75 VAL B O 1
ATOM 2388 N N . ARG B 1 97 ? 17.488 11.746 48.084 1.00 22.25 76 ARG B N 1
ATOM 2389 C CA . ARG B 1 97 ? 16.781 10.465 48.082 1.00 23.13 76 ARG B CA 1
ATOM 2390 C C . ARG B 1 97 ? 15.278 10.681 48.052 1.00 23.85 76 ARG B C 1
ATOM 2391 O O . ARG B 1 97 ? 14.559 9.988 47.317 1.00 24.20 76 ARG B O 1
ATOM 2393 N N . GLY B 1 98 ? 14.817 11.656 48.848 1.00 23.83 77 GLY B N 1
ATOM 2394 C CA . GLY B 1 98 ? 13.406 12.043 48.907 1.00 23.98 77 GLY B CA 1
ATOM 2395 C C . GLY B 1 98 ? 12.864 12.625 47.602 1.00 23.47 77 GLY B C 1
ATOM 2396 O O . GLY B 1 98 ? 11.738 12.316 47.188 1.00 23.68 77 GLY B O 1
ATOM 2397 N N . MET B 1 99 ? 13.659 13.488 46.974 1.00 22.19 78 MET B N 1
ATOM 2398 C CA . MET B 1 99 ? 13.380 14.000 45.624 1.00 21.11 78 MET B CA 1
ATOM 2399 C C . MET B 1 99 ? 13.146 12.891 44.600 1.00 21.34 78 MET B C 1
ATOM 2400 O O . MET B 1 99 ? 12.162 12.933 43.849 1.00 21.68 78 MET B O 1
ATOM 2405 N N . LEU B 1 100 ? 14.017 11.886 44.597 1.00 21.20 79 LEU B N 1
ATOM 2406 C CA . LEU B 1 100 ? 13.871 10.774 43.665 1.00 22.86 79 LEU B CA 1
ATOM 2407 C C . LEU B 1 100 ? 12.665 9.909 44.029 1.00 24.62 79 LEU B C 1
ATOM 2408 O O . LEU B 1 100 ? 11.985 9.383 43.139 1.00 25.01 79 LEU B O 1
ATOM 2413 N N . ASP B 1 101 ? 12.396 9.787 45.329 1.00 26.58 80 ASP B N 1
ATOM 2414 C CA . ASP B 1 101 ? 11.232 9.034 45.819 1.00 28.89 80 ASP B CA 1
ATOM 2415 C C . ASP B 1 101 ? 9.926 9.697 45.352 1.00 29.35 80 ASP B C 1
ATOM 2416 O O . ASP B 1 101 ? 9.039 9.031 44.810 1.00 29.58 80 ASP B O 1
ATOM 2421 N N . GLN B 1 102 ? 9.826 11.010 45.564 1.00 29.24 81 GLN B N 1
ATOM 2422 C CA . GLN B 1 102 ? 8.709 11.806 45.070 1.00 30.00 81 GLN B CA 1
ATOM 2423 C C . GLN B 1 102 ? 8.500 11.668 43.567 1.00 29.69 81 GLN B C 1
ATOM 2424 O O . GLN B 1 102 ? 7.387 11.476 43.093 1.00 29.29 81 GLN B O 1
ATOM 2430 N N . MET B 1 103 ? 9.580 11.782 42.807 1.00 29.01 82 MET B N 1
ATOM 2431 C CA . MET B 1 103 ? 9.449 11.713 41.375 1.00 29.15 82 MET B CA 1
ATOM 2432 C C . MET B 1 103 ? 9.027 10.325 40.878 1.00 29.66 82 MET B C 1
ATOM 2433 O O . MET B 1 103 ? 8.115 10.221 40.061 1.00 29.33 82 MET B O 1
ATOM 2438 N N . THR B 1 104 ? 9.682 9.277 41.374 1.00 29.77 83 THR B N 1
ATOM 2439 C CA . THR B 1 104 ? 9.292 7.886 41.098 1.00 31.42 83 THR B CA 1
ATOM 2440 C C . THR B 1 104 ? 7.843 7.611 41.544 1.00 31.96 83 THR B C 1
ATOM 2441 O O . THR B 1 104 ? 7.045 7.042 40.791 1.00 32.52 83 THR B O 1
ATOM 2445 N N . GLY B 1 105 ? 7.518 8.032 42.762 1.00 31.80 84 GLY B N 1
ATOM 2446 C CA . GLY B 1 105 ? 6.183 7.865 43.331 1.00 33.06 84 GLY B CA 1
ATOM 2447 C C . GLY B 1 105 ? 5.093 8.555 42.543 1.00 33.61 84 GLY B C 1
ATOM 2448 O O . GLY B 1 105 ? 4.044 7.970 42.310 1.00 34.34 84 GLY B O 1
ATOM 2449 N N . GLU B 1 106 ? 5.342 9.790 42.116 1.00 33.33 85 GLU B N 1
ATOM 2450 C CA . GLU B 1 106 ? 4.321 10.597 41.442 1.00 33.62 85 GLU B CA 1
ATOM 2451 C C . GLU B 1 106 ? 4.316 10.425 39.922 1.00 32.71 85 GLU B C 1
ATOM 2452 O O . GLU B 1 106 ? 3.259 10.444 39.300 1.00 32.99 85 GLU B O 1
ATOM 2458 N N . LEU B 1 107 ? 5.490 10.265 39.322 1.00 30.79 86 LEU B N 1
ATOM 2459 C CA . LEU B 1 107 ? 5.578 10.147 37.854 1.00 30.41 86 LEU B CA 1
ATOM 2460 C C . LEU B 1 107 ? 5.790 8.718 37.363 1.00 29.82 86 LEU B C 1
ATOM 2461 O O . LEU B 1 107 ? 5.661 8.463 36.178 1.00 30.18 86 LEU B O 1
ATOM 2466 N N . GLY B 1 108 ? 6.116 7.802 38.274 1.00 29.69 87 GLY B N 1
ATOM 2467 C CA . GLY B 1 108 ? 6.332 6.392 37.922 1.00 29.96 87 GLY B CA 1
ATOM 2468 C C . GLY B 1 108 ? 7.799 6.022 37.691 1.00 29.37 87 GLY B C 1
ATOM 2469 O O . GLY B 1 108 ? 8.132 4.842 37.583 1.00 29.89 87 GLY B O 1
ATOM 2470 N N . GLY B 1 109 ? 8.682 7.027 37.619 1.00 27.56 88 GLY B N 1
ATOM 2471 C CA . GLY B 1 109 ? 10.098 6.784 37.362 1.00 25.78 88 GLY B CA 1
ATOM 2472 C C . GLY B 1 109 ? 10.796 7.999 36.766 1.00 24.02 88 GLY B C 1
ATOM 2473 O O . GLY B 1 109 ? 10.266 9.101 36.807 1.00 23.80 88 GLY B O 1
ATOM 2474 N N . ILE B 1 110 ? 11.989 7.790 36.214 1.00 23.05 89 ILE B N 1
ATOM 2475 C CA . ILE B 1 110 ? 12.832 8.888 35.712 1.00 21.10 89 ILE B CA 1
ATOM 2476 C C . ILE B 1 110 ? 13.645 8.403 34.514 1.00 20.62 89 ILE B C 1
ATOM 2477 O O . ILE B 1 110 ? 14.287 7.344 34.570 1.00 19.99 89 ILE B O 1
ATOM 2482 N N . ASP B 1 111 ? 13.619 9.189 33.447 1.00 19.83 90 ASP B N 1
ATOM 2483 C CA . ASP B 1 111 ? 14.353 8.865 32.224 1.00 19.91 90 ASP B CA 1
ATOM 2484 C C . ASP B 1 111 ? 15.486 9.839 31.938 1.00 19.23 90 ASP B C 1
ATOM 2485 O O . ASP B 1 111 ? 16.426 9.500 31.217 1.00 19.24 90 ASP B O 1
ATOM 2490 N N . ILE B 1 112 ? 15.374 11.040 32.502 1.00 18.31 91 ILE B N 1
ATOM 2491 C CA . ILE B 1 112 ? 16.280 12.159 32.215 1.00 18.00 91 ILE B CA 1
ATOM 2492 C C . ILE B 1 112 ? 16.525 12.866 33.546 1.00 17.49 91 ILE B C 1
ATOM 2493 O O . ILE B 1 112 ? 15.564 13.172 34.256 1.00 17.71 91 ILE B O 1
ATOM 2498 N N . ALA B 1 113 ? 17.789 13.117 33.883 1.00 16.63 92 ALA B N 1
ATOM 2499 C CA . ALA B 1 113 ? 18.131 13.989 35.013 1.00 16.67 92 ALA B CA 1
ATOM 2500 C C . ALA B 1 113 ? 19.082 15.083 34.557 1.00 16.53 92 ALA B C 1
ATOM 2501 O O . ALA B 1 113 ? 20.079 14.791 33.908 1.00 16.06 92 ALA B O 1
ATOM 2503 N N . VAL B 1 114 ? 18.793 16.336 34.919 1.00 16.33 93 VAL B N 1
ATOM 2504 C CA . VAL B 1 114 ? 19.697 17.460 34.654 1.00 15.08 93 VAL B CA 1
ATOM 2505 C C . VAL B 1 114 ? 20.177 17.988 36.010 1.00 16.47 93 VAL B C 1
ATOM 2506 O O . VAL B 1 114 ? 19.376 18.514 36.801 1.00 15.38 93 VAL B O 1
ATOM 2510 N N . CYS B 1 115 ? 21.475 17.830 36.276 1.00 15.67 94 CYS B N 1
ATOM 2511 C CA . CYS B 1 115 ? 22.045 18.191 37.575 1.00 18.27 94 CYS B CA 1
ATOM 2512 C C . CYS B 1 115 ? 22.622 19.561 37.373 1.00 18.84 94 CYS B C 1
ATOM 2513 O O . CYS B 1 115 ? 23.775 19.708 36.955 1.00 18.77 94 CYS B O 1
ATOM 2516 N N . ASN B 1 116 ? 21.782 20.551 37.622 1.00 20.25 95 ASN B N 1
ATOM 2517 C CA . ASN B 1 116 ? 22.030 21.895 37.153 1.00 21.79 95 ASN B CA 1
ATOM 2518 C C . ASN B 1 116 ? 22.321 22.895 38.262 1.00 23.34 95 ASN B C 1
ATOM 2519 O O . ASN B 1 116 ? 22.972 23.914 38.010 1.00 24.83 95 ASN B O 1
ATOM 2524 N N . ALA B 1 117 ? 21.843 22.611 39.476 1.00 23.31 96 ALA B N 1
ATOM 2525 C CA . ALA B 1 117 ? 22.012 23.545 40.597 1.00 24.01 96 ALA B CA 1
ATOM 2526 C C . ALA B 1 117 ? 23.502 23.883 40.793 1.00 23.85 96 ALA B C 1
ATOM 2527 O O . ALA B 1 117 ? 24.345 22.980 40.901 1.00 24.76 96 ALA B O 1
ATOM 2529 N N . GLY B 1 118 ? 23.819 25.175 40.800 1.00 24.16 97 GLY B N 1
ATOM 2530 C CA . GLY B 1 118 ? 25.204 25.650 40.964 1.00 23.27 97 GLY B CA 1
ATOM 2531 C C . GLY B 1 118 ? 25.277 27.036 41.586 1.00 23.18 97 GLY B C 1
ATOM 2532 O O . GLY B 1 118 ? 24.335 27.817 41.492 1.00 23.12 97 GLY B O 1
ATOM 2533 N N . ILE B 1 119 ? 26.397 27.350 42.226 1.00 22.24 98 ILE B N 1
ATOM 2534 C CA . ILE B 1 119 ? 26.558 28.642 42.872 1.00 22.09 98 ILE B CA 1
ATOM 2535 C C . ILE B 1 119 ? 27.940 29.218 42.631 1.00 21.98 98 ILE B C 1
ATOM 2536 O O . ILE B 1 119 ? 28.853 28.511 42.193 1.00 21.33 98 ILE B O 1
ATOM 2541 N N . VAL B 1 120 ? 28.090 30.504 42.9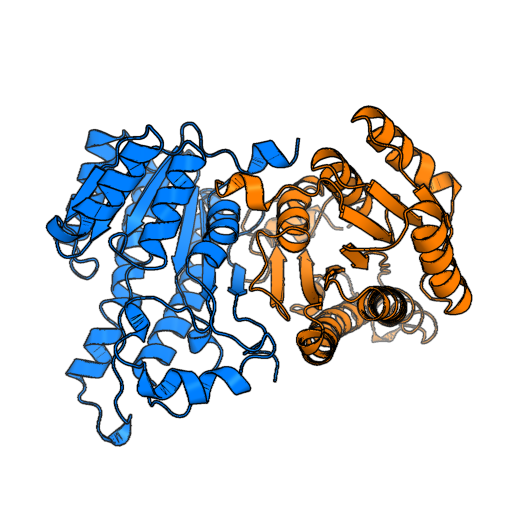35 1.00 22.04 99 VAL B N 1
ATOM 2542 C CA . VAL B 1 120 ? 29.342 31.220 42.688 1.00 22.73 99 VAL B CA 1
ATOM 2543 C C . VAL B 1 120 ? 29.460 32.413 43.639 1.00 23.57 99 VAL B C 1
ATOM 2544 O O . VAL B 1 120 ? 28.448 32.964 44.123 1.00 23.91 99 VAL B O 1
ATOM 2548 N N . SER B 1 121 ? 30.696 32.778 43.940 1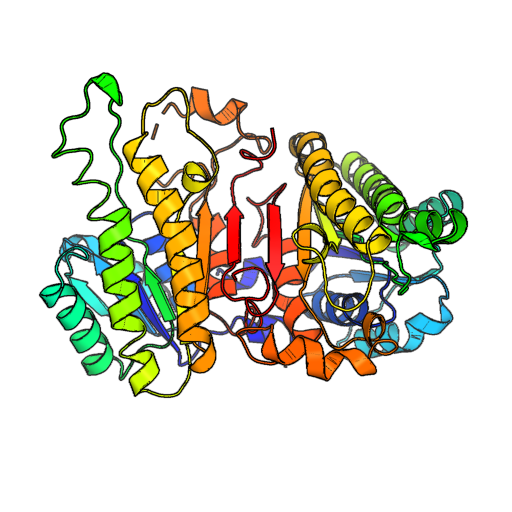.00 22.85 100 SER B N 1
ATOM 2549 C CA . SER B 1 121 ? 30.972 34.012 44.635 1.00 23.66 100 SER B CA 1
ATOM 2550 C C . SER B 1 121 ? 32.317 34.467 44.084 1.00 24.02 100 SER B C 1
ATOM 2551 O O . SER B 1 121 ? 33.018 33.684 43.422 1.00 23.63 100 SER B O 1
ATOM 2554 N N . VAL B 1 122 ? 32.675 35.718 44.361 1.00 24.24 101 VAL B N 1
ATOM 2555 C CA . VAL B 1 122 ? 33.933 36.271 43.904 1.00 24.50 101 VAL B CA 1
ATOM 2556 C C . VAL B 1 122 ? 34.827 36.563 45.115 1.00 25.32 101 VAL B C 1
ATOM 2557 O O . VAL B 1 122 ? 34.430 37.294 46.026 1.00 24.98 101 VAL B O 1
ATOM 2561 N N . GLN B 1 123 ? 36.030 35.989 45.121 1.00 24.62 102 GLN B N 1
ATOM 2562 C CA . GLN B 1 123 ? 36.935 36.140 46.248 1.00 25.21 102 GLN B CA 1
ATOM 2563 C C . GLN B 1 123 ? 38.337 35.743 45.808 1.00 23.43 102 GLN B C 1
ATOM 2564 O O . GLN B 1 123 ? 38.519 34.667 45.236 1.00 21.64 102 GLN B O 1
ATOM 2570 N N . ALA B 1 124 ? 39.313 36.609 46.067 1.00 22.97 103 ALA B N 1
ATOM 2571 C CA . ALA B 1 124 ? 40.715 36.289 45.792 1.00 22.32 103 ALA B CA 1
ATOM 2572 C C . ALA B 1 124 ? 41.104 34.987 46.492 1.00 21.61 103 ALA B C 1
ATOM 2573 O O . ALA B 1 124 ? 40.829 34.820 47.694 1.00 20.95 103 ALA B O 1
ATOM 2575 N N . MET B 1 125 ? 41.751 34.079 45.758 1.00 20.60 104 MET B N 1
ATOM 2576 C CA . MET B 1 125 ? 42.250 32.831 46.352 1.00 20.82 104 MET B CA 1
ATOM 2577 C C . MET B 1 125 ? 43.063 33.073 47.630 1.00 20.58 104 MET B C 1
ATOM 2578 O O . MET B 1 125 ? 42.899 32.361 48.619 1.00 20.74 104 MET B O 1
ATOM 2583 N N . LEU B 1 126 ? 43.907 34.096 47.611 1.00 20.95 105 LEU B N 1
ATOM 2584 C CA . LEU B 1 126 ? 44.846 34.346 48.715 1.00 22.45 105 LEU B CA 1
ATOM 2585 C C . LEU B 1 126 ? 44.122 34.557 50.030 1.00 22.58 105 LEU B C 1
ATOM 2586 O O . LEU B 1 126 ? 44.619 34.138 51.064 1.00 22.65 105 LEU B O 1
ATOM 2591 N N . ASP B 1 127 ? 42.940 35.182 49.942 1.00 23.03 106 ASP B N 1
ATOM 2592 C CA . ASP B 1 127 ? 42.109 35.596 51.083 1.00 24.14 106 ASP B CA 1
ATOM 2593 C C . ASP B 1 127 ? 40.891 34.689 51.318 1.00 22.77 106 ASP B C 1
ATOM 2594 O O . ASP B 1 127 ? 40.084 34.938 52.223 1.00 22.21 106 ASP B O 1
ATOM 2599 N N . MET B 1 128 ? 40.722 33.660 50.497 1.00 21.68 107 MET B N 1
ATOM 2600 C CA . MET B 1 128 ? 39.499 32.870 50.551 1.00 20.41 107 MET B CA 1
ATOM 2601 C C . MET B 1 128 ? 39.423 32.009 51.795 1.00 20.48 107 MET B C 1
ATOM 2602 O O . MET B 1 128 ? 40.262 31.125 51.989 1.00 19.22 107 MET B O 1
ATOM 2607 N N . PRO B 1 129 ? 38.397 32.258 52.652 1.00 22.18 108 PRO B N 1
ATOM 2608 C CA . PRO B 1 129 ? 38.186 31.378 53.826 1.00 21.50 108 PRO B CA 1
ATOM 2609 C C . PRO B 1 129 ? 37.878 29.953 53.367 1.00 20.39 108 PRO B C 1
ATOM 2610 O O . PRO B 1 129 ? 37.283 29.758 52.309 1.00 19.71 108 PRO B O 1
ATOM 2614 N N . LEU B 1 130 ? 38.260 28.963 54.161 1.00 20.54 109 LEU B N 1
ATOM 2615 C CA . LEU B 1 130 ? 37.956 27.577 53.818 1.00 20.68 109 LEU B CA 1
ATOM 2616 C C . LEU B 1 130 ? 36.448 27.327 53.664 1.00 20.57 109 LEU B C 1
ATOM 2617 O O . LEU B 1 130 ? 36.039 26.601 52.756 1.00 20.15 109 LEU B O 1
ATOM 2622 N N . GLU B 1 131 ? 35.632 27.936 54.531 1.00 20.94 110 GLU B N 1
ATOM 2623 C CA . GLU B 1 131 ? 34.169 27.778 54.461 1.00 21.43 110 GLU B CA 1
ATOM 2624 C C . GLU B 1 131 ? 33.661 28.138 53.072 1.00 20.64 110 GLU B C 1
ATOM 2625 O O . GLU B 1 131 ? 32.774 27.474 52.553 1.00 20.02 110 GLU B O 1
ATOM 2631 N N . GLU B 1 132 ? 34.213 29.211 52.504 1.00 19.38 111 GLU B N 1
ATOM 2632 C CA . GLU B 1 132 ? 33.785 29.693 51.207 1.00 19.90 111 GLU B CA 1
ATOM 2633 C C . GLU B 1 132 ? 34.225 28.768 50.073 1.00 18.41 111 GLU B C 1
ATOM 2634 O O . GLU B 1 132 ? 33.450 28.490 49.162 1.00 18.11 111 GLU B O 1
ATOM 2640 N N . PHE B 1 133 ? 35.486 28.340 50.112 1.00 18.70 112 PHE B N 1
ATOM 2641 C CA . PHE B 1 133 ? 35.979 27.318 49.187 1.00 17.76 112 PHE B CA 1
ATOM 2642 C C . PHE B 1 133 ? 35.061 26.086 49.244 1.00 18.17 112 PHE B C 1
ATOM 2643 O O . PHE B 1 133 ? 34.567 25.650 48.195 1.00 16.86 112 PHE B O 1
ATOM 2651 N N . GLN B 1 134 ? 34.808 25.569 50.461 1.00 18.15 113 GLN B N 1
ATOM 2652 C CA A GLN B 1 134 ? 34.017 24.338 50.652 0.60 18.52 113 GLN B CA 1
ATOM 2653 C CA B GLN B 1 134 ? 34.017 24.349 50.652 0.40 18.18 113 GLN B CA 1
ATOM 2654 C C . GLN B 1 134 ? 32.570 24.529 50.214 1.00 18.20 113 GLN B C 1
ATOM 2655 O O . GLN B 1 134 ? 31.985 23.633 49.624 1.00 18.32 113 GLN B O 1
ATOM 2666 N N . ARG B 1 135 ? 31.997 25.693 50.511 1.00 18.29 114 ARG B N 1
ATOM 2667 C CA . ARG B 1 135 ? 30.613 25.985 50.139 1.00 18.94 114 ARG B CA 1
ATOM 2668 C C . ARG B 1 135 ? 30.381 25.808 48.627 1.00 17.89 114 ARG B C 1
ATOM 2669 O O . ARG B 1 135 ? 29.389 25.205 48.202 1.00 16.71 114 ARG B O 1
ATOM 2677 N N . ILE B 1 136 ? 31.303 26.322 47.824 1.00 16.78 115 ILE B N 1
ATOM 2678 C CA . ILE B 1 136 ? 31.163 26.193 46.366 1.00 16.66 115 ILE B CA 1
ATOM 2679 C C . ILE B 1 136 ? 31.367 24.736 45.900 1.00 16.05 115 ILE B C 1
ATOM 2680 O O . ILE B 1 136 ? 30.630 24.242 45.055 1.00 17.47 115 ILE B O 1
ATOM 2685 N N . GLN B 1 137 ? 32.323 24.020 46.479 1.00 16.57 116 GLN B N 1
ATOM 2686 C CA . GLN B 1 137 ? 32.493 22.585 46.133 1.00 16.53 116 GLN B CA 1
ATOM 2687 C C . GLN B 1 137 ? 31.261 21.775 46.499 1.00 17.22 116 GLN B C 1
ATOM 2688 O O . GLN B 1 137 ? 30.812 20.899 45.725 1.00 16.61 116 GLN B O 1
ATOM 2694 N N . ASP B 1 138 ? 30.693 22.069 47.668 1.00 17.52 117 ASP B N 1
ATOM 2695 C CA A ASP B 1 138 ? 29.578 21.271 48.178 0.60 18.18 117 ASP B CA 1
ATOM 2696 C CA B ASP B 1 138 ? 29.567 21.290 48.192 0.40 18.13 117 ASP B CA 1
ATOM 2697 C C . ASP B 1 138 ? 28.375 21.328 47.248 1.00 18.17 117 ASP B C 1
ATOM 2698 O O . ASP B 1 138 ? 27.839 20.294 46.876 1.00 17.88 117 ASP B O 1
ATOM 2707 N N . THR B 1 139 ? 27.951 22.526 46.858 1.00 18.15 118 THR B N 1
ATOM 2708 C CA . THR B 1 139 ? 26.845 22.579 45.918 1.00 19.26 118 THR B CA 1
ATOM 2709 C C . THR B 1 139 ? 27.269 22.127 44.524 1.00 18.59 118 THR B C 1
ATOM 2710 O O . THR B 1 139 ? 26.578 21.318 43.890 1.00 19.17 118 THR B O 1
ATOM 2714 N N . ASN B 1 140 ? 28.397 22.639 44.035 1.00 18.09 119 ASN B N 1
ATOM 2715 C CA . ASN B 1 140 ? 28.707 22.438 42.601 1.00 17.14 119 ASN B CA 1
ATOM 2716 C C . ASN B 1 140 ? 29.190 21.049 42.239 1.00 17.04 119 ASN B C 1
ATOM 2717 O O . ASN B 1 140 ? 28.931 20.575 41.111 1.00 16.73 119 ASN B O 1
ATOM 2722 N N . VAL B 1 141 ? 29.927 20.417 43.150 1.00 15.17 120 VAL B N 1
ATOM 2723 C CA . VAL B 1 141 ? 30.446 19.077 42.892 1.00 15.08 120 VAL B CA 1
ATOM 2724 C C . VAL B 1 141 ? 29.603 18.025 43.617 1.00 15.03 120 VAL B C 1
ATOM 2725 O O . VAL B 1 141 ? 29.029 17.125 42.990 1.00 14.39 120 VAL B O 1
ATOM 2729 N N . THR B 1 142 ? 29.519 18.157 44.936 1.00 15.51 121 THR B N 1
ATOM 2730 C CA . THR B 1 142 ? 28.832 17.170 45.752 1.00 16.58 121 THR B CA 1
ATOM 2731 C C . THR B 1 142 ? 27.338 17.085 45.411 1.00 16.21 121 THR B C 1
ATOM 2732 O O . THR B 1 142 ? 26.787 15.998 45.341 1.00 15.64 121 THR B O 1
ATOM 2736 N N . GLY B 1 143 ? 26.694 18.225 45.165 1.00 15.65 122 GLY B N 1
ATOM 2737 C CA . GLY B 1 143 ? 25.280 18.231 44.742 1.00 15.56 122 GLY B CA 1
ATOM 2738 C C . GLY B 1 143 ? 25.027 17.525 43.407 1.00 16.08 122 GLY B C 1
ATOM 2739 O O . GLY B 1 143 ? 24.014 16.828 43.238 1.00 16.16 122 GLY B O 1
ATOM 2740 N N . VAL B 1 144 ? 25.961 17.691 42.466 1.00 15.67 123 VAL B N 1
ATOM 2741 C CA . VAL B 1 144 ? 25.914 16.982 41.178 1.00 15.28 123 VAL B CA 1
ATOM 2742 C C . VAL B 1 144 ? 26.123 15.487 41.394 1.00 15.47 123 VAL B C 1
ATOM 2743 O O . VAL B 1 144 ? 25.352 14.668 40.883 1.00 15.11 123 VAL B O 1
ATOM 2747 N N . PHE B 1 145 ? 27.146 15.142 42.170 1.00 14.36 124 PHE B N 1
ATOM 2748 C CA . PHE B 1 145 ? 27.363 13.740 42.543 1.00 15.26 124 PHE B CA 1
ATOM 2749 C C . PHE B 1 145 ? 26.102 13.111 43.148 1.00 14.63 124 PHE B C 1
ATOM 2750 O O . PHE B 1 145 ? 25.650 12.081 42.668 1.00 13.58 124 PHE B O 1
ATOM 2758 N N . LEU B 1 146 ? 25.536 13.721 44.189 1.00 14.62 125 LEU B N 1
ATOM 2759 C CA . LEU B 1 146 ? 24.378 13.086 44.857 1.00 14.84 125 LEU B CA 1
ATOM 2760 C C . LEU B 1 146 ? 23.192 12.945 43.932 1.00 15.38 125 LEU B C 1
ATOM 2761 O O . LEU B 1 146 ? 22.487 11.917 43.965 1.00 16.37 125 LEU B O 1
ATOM 2766 N N . THR B 1 147 ? 22.962 13.962 43.098 1.00 14.09 126 THR B N 1
ATOM 2767 C CA . THR B 1 147 ? 21.807 13.958 42.207 1.00 14.58 126 THR B CA 1
ATOM 2768 C C . THR B 1 147 ? 21.958 12.912 41.109 1.00 13.50 126 THR B C 1
ATOM 2769 O O . THR B 1 147 ? 21.035 12.154 40.831 1.00 12.84 126 THR B O 1
ATOM 2773 N N . ALA B 1 148 ? 23.117 12.904 40.462 1.00 13.33 127 ALA B N 1
ATOM 2774 C CA . ALA B 1 148 ? 23.373 11.953 39.387 1.00 13.93 127 ALA B CA 1
ATOM 2775 C C . ALA B 1 148 ? 23.347 10.531 39.936 1.00 14.60 127 ALA B C 1
ATOM 2776 O O . ALA B 1 148 ? 22.823 9.633 39.277 1.00 15.57 127 ALA B O 1
ATOM 2778 N N . GLN B 1 149 ? 23.954 10.335 41.117 1.00 14.72 128 GLN B N 1
ATOM 2779 C CA . GLN B 1 149 ? 23.986 9.021 41.767 1.00 15.35 128 GLN B CA 1
ATOM 2780 C C . GLN B 1 149 ? 22.549 8.510 42.032 1.00 15.93 128 GLN B C 1
ATOM 2781 O O . GLN B 1 149 ? 22.191 7.383 41.672 1.00 15.91 128 GLN B O 1
ATOM 2787 N N . ALA B 1 150 ? 21.723 9.363 42.632 1.00 16.21 129 ALA B N 1
ATOM 2788 C CA . ALA B 1 150 ? 20.348 8.978 42.957 1.00 16.77 129 ALA B CA 1
ATOM 2789 C C . ALA B 1 150 ? 19.559 8.671 41.696 1.00 17.56 129 ALA B C 1
ATOM 2790 O O . ALA B 1 150 ? 18.798 7.689 41.665 1.00 17.94 129 ALA B O 1
ATOM 2792 N N . ALA B 1 151 ? 19.722 9.508 40.667 1.00 17.10 130 ALA B N 1
ATOM 2793 C CA . ALA B 1 151 ? 19.036 9.284 39.396 1.00 17.78 130 ALA B CA 1
ATOM 2794 C C . ALA B 1 151 ? 19.503 7.983 38.725 1.00 17.99 130 ALA B C 1
ATOM 2795 O O . ALA B 1 151 ? 18.684 7.214 38.214 1.00 18.51 130 ALA B O 1
ATOM 2797 N N .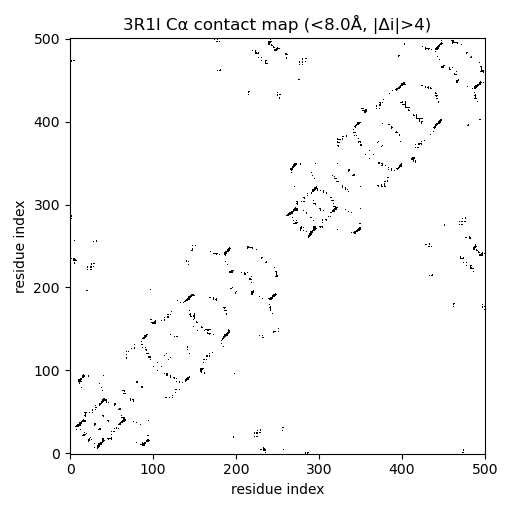 ALA B 1 152 ? 20.813 7.756 38.728 1.00 17.25 131 ALA B N 1
ATOM 2798 C CA . ALA B 1 152 ? 21.401 6.545 38.152 1.00 17.80 131 ALA B CA 1
ATOM 2799 C C . ALA B 1 152 ? 20.905 5.267 38.860 1.00 19.33 131 ALA B C 1
ATOM 2800 O O . ALA B 1 152 ? 20.550 4.294 38.176 1.00 18.84 131 ALA B O 1
ATOM 2802 N N . ARG B 1 153 ? 20.875 5.285 40.200 1.00 19.94 132 ARG B N 1
ATOM 2803 C CA A ARG B 1 153 ? 20.301 4.182 40.989 0.60 21.20 132 ARG B CA 1
ATOM 2804 C CA B ARG B 1 153 ? 20.308 4.172 40.971 0.40 20.80 132 ARG B CA 1
ATOM 2805 C C . ARG B 1 153 ? 18.870 3.861 40.537 1.00 21.41 132 ARG B C 1
ATOM 2806 O O . ARG B 1 153 ? 18.534 2.705 40.274 1.00 22.83 132 ARG B O 1
ATOM 2821 N N . ALA B 1 154 ? 18.024 4.881 40.445 1.00 20.62 133 ALA B N 1
ATOM 2822 C CA . ALA B 1 154 ? 16.639 4.666 40.016 1.00 20.98 133 ALA B CA 1
ATOM 2823 C C . ALA B 1 154 ? 16.575 4.148 38.577 1.00 21.20 133 ALA B C 1
ATOM 2824 O 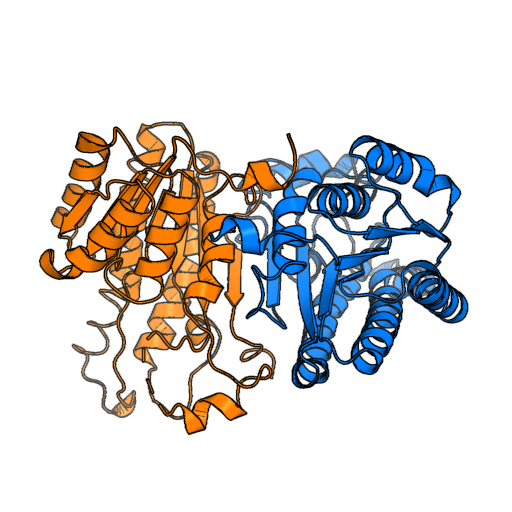O . ALA B 1 154 ? 15.770 3.271 38.272 1.00 21.03 133 ALA B O 1
ATOM 2826 N N . MET B 1 155 ? 17.406 4.699 37.693 1.00 20.20 134 MET B N 1
ATOM 2827 C CA . MET B 1 155 ? 17.461 4.214 36.296 1.00 20.85 134 MET B CA 1
ATOM 2828 C C . MET B 1 155 ? 17.937 2.749 36.179 1.00 22.51 134 MET B C 1
ATOM 2829 O O . MET B 1 155 ? 17.398 1.974 35.369 1.00 23.27 134 MET B O 1
ATOM 2834 N N . VAL B 1 156 ? 18.937 2.383 36.974 1.00 22.84 135 VAL B N 1
ATOM 2835 C CA . VAL B 1 156 ? 19.420 1.002 37.024 1.00 24.92 135 VAL B CA 1
ATOM 2836 C C . VAL B 1 156 ? 18.273 0.067 37.432 1.00 26.32 135 VAL B C 1
ATOM 2837 O O . VAL B 1 156 ? 17.998 -0.922 36.771 1.00 27.56 135 VAL B O 1
ATOM 2841 N N . ASP B 1 157 ? 17.567 0.435 38.487 1.00 27.62 136 ASP B N 1
ATOM 2842 C CA . ASP B 1 157 ? 16.447 -0.356 38.951 1.00 29.15 136 ASP B CA 1
ATOM 2843 C C . ASP B 1 157 ? 15.336 -0.489 37.917 1.00 29.42 136 ASP B C 1
ATOM 2844 O O . ASP B 1 157 ? 14.726 -1.552 37.829 1.00 29.35 136 ASP B O 1
ATOM 2849 N N . GLN B 1 158 ? 15.107 0.554 37.113 1.00 28.42 137 GLN B N 1
ATOM 2850 C CA . GLN B 1 158 ? 14.090 0.498 36.052 1.00 29.08 137 GLN B CA 1
ATOM 2851 C C . GLN B 1 158 ? 14.455 -0.438 34.907 1.00 29.50 137 GLN B C 1
ATOM 2852 O O . GLN B 1 158 ? 13.573 -1.067 34.314 1.00 29.77 137 GLN B O 1
ATOM 2858 N N . GLY B 1 159 ? 15.748 -0.503 34.595 1.00 28.76 138 GLY B N 1
ATOM 2859 C CA . GLY B 1 159 ? 16.274 -1.395 33.554 1.00 29.51 138 GLY B CA 1
ATOM 2860 C C . GLY B 1 159 ? 16.006 -0.928 32.131 1.00 29.01 138 GLY B C 1
ATOM 2861 O O . GLY B 1 159 ? 16.019 -1.729 31.209 1.00 29.98 138 GLY B O 1
ATOM 2862 N N . LEU B 1 160 ? 15.770 0.368 31.961 1.00 27.61 139 LEU B N 1
ATOM 2863 C CA . LEU B 1 160 ? 15.355 0.944 30.685 1.00 27.06 139 LEU B CA 1
ATOM 2864 C C . LEU B 1 160 ? 16.382 1.939 30.108 1.00 25.76 139 LEU B C 1
ATOM 2865 O O . LEU B 1 160 ? 16.117 2.619 29.105 1.00 25.58 139 LEU B O 1
ATOM 2870 N N . GLY B 1 161 ? 17.553 2.023 30.731 1.00 24.49 140 GLY B N 1
ATOM 2871 C CA . GLY B 1 161 ? 18.555 3.019 30.333 1.00 22.38 140 GLY B CA 1
ATOM 2872 C C . GLY B 1 161 ? 18.133 4.409 30.793 1.00 20.81 140 GLY B C 1
ATOM 2873 O O . GLY B 1 161 ? 17.215 4.557 31.594 1.00 20.35 140 GLY B O 1
ATOM 2874 N N . GLY B 1 162 ? 18.776 5.442 30.256 1.00 20.21 141 GLY B N 1
ATOM 2875 C CA . GLY B 1 162 ? 18.417 6.813 30.620 1.00 18.52 141 GLY B CA 1
ATOM 2876 C C . GLY B 1 162 ? 19.506 7.778 30.206 1.00 17.66 141 GLY B C 1
ATOM 2877 O O . GLY B 1 162 ? 20.496 7.386 29.584 1.00 17.04 141 GLY B O 1
ATOM 2878 N N . THR B 1 163 ? 19.322 9.043 30.563 1.00 17.56 142 THR B N 1
ATOM 2879 C CA . THR B 1 163 ? 20.266 10.088 30.176 1.00 16.80 142 THR B CA 1
ATOM 2880 C C . THR B 1 163 ? 20.427 11.061 31.336 1.00 16.19 142 THR B C 1
ATOM 2881 O O . THR B 1 163 ? 19.445 11.507 31.940 1.00 15.91 142 THR B O 1
ATOM 2885 N N . ILE B 1 164 ? 21.677 11.349 31.671 1.00 15.36 143 ILE B N 1
ATOM 2886 C CA . ILE B 1 164 ? 21.988 12.291 32.756 1.00 15.17 143 ILE B CA 1
ATOM 2887 C C . ILE B 1 164 ? 22.857 13.406 32.191 1.00 15.18 143 ILE B C 1
ATOM 2888 O O . ILE B 1 164 ? 23.784 13.141 31.442 1.00 14.08 143 ILE B O 1
ATOM 2893 N N . ILE B 1 165 ? 22.532 14.653 32.547 1.00 15.09 144 ILE B N 1
ATOM 2894 C CA . ILE B 1 165 ? 23.183 15.810 31.984 1.00 14.52 144 ILE B CA 1
ATOM 2895 C C . ILE B 1 165 ? 23.629 16.643 33.163 1.00 14.98 144 ILE B C 1
ATOM 2896 O O . ILE B 1 165 ? 22.845 16.898 34.094 1.00 14.54 144 ILE B O 1
ATOM 2901 N N . THR B 1 166 ? 24.883 17.083 33.136 1.00 14.17 145 THR B N 1
ATOM 2902 C CA . THR B 1 166 ? 25.371 17.944 34.197 1.00 13.75 145 THR B CA 1
ATOM 2903 C C . THR B 1 166 ? 25.654 19.321 33.620 1.00 13.64 145 THR B C 1
ATOM 2904 O O . THR B 1 166 ? 26.049 19.455 32.460 1.00 13.73 145 THR B O 1
ATOM 2908 N N . THR B 1 167 ? 25.443 20.363 34.410 1.00 13.76 146 THR B N 1
ATOM 2909 C CA . THR B 1 167 ? 25.834 21.694 33.963 1.00 13.93 146 THR B CA 1
ATOM 2910 C C . THR B 1 167 ? 27.184 22.011 34.570 1.00 14.03 146 THR B C 1
ATOM 2911 O O . THR B 1 167 ? 27.283 22.231 35.764 1.00 15.02 146 THR B O 1
ATOM 2915 N N . ALA B 1 168 ? 28.222 22.019 33.742 1.00 14.92 147 ALA B N 1
ATOM 2916 C CA . ALA B 1 168 ? 29.550 22.444 34.175 1.00 14.26 147 ALA B CA 1
ATOM 2917 C C . ALA B 1 168 ? 29.675 23.929 33.826 1.00 15.10 147 ALA B C 1
ATOM 2918 O O . ALA B 1 168 ? 28.802 24.723 34.209 1.00 16.43 147 ALA B O 1
ATOM 2920 N N . SER B 1 169 ? 30.735 24.305 33.106 1.00 14.84 148 SER B N 1
ATOM 2921 C CA . SER B 1 169 ? 30.995 25.708 32.727 1.00 15.39 148 SER B CA 1
ATOM 2922 C C . SER B 1 169 ? 32.282 25.777 31.917 1.00 15.10 148 SER B C 1
ATOM 2923 O O . SER B 1 169 ? 33.162 24.914 32.054 1.00 15.75 148 SER B O 1
ATOM 2926 N N . MET B 1 170 ? 32.431 26.812 31.100 1.00 15.52 149 MET B N 1
ATOM 2927 C CA . MET B 1 170 ? 33.741 27.050 30.487 1.00 14.98 149 MET B CA 1
ATOM 2928 C C . MET B 1 170 ? 34.789 27.301 31.599 1.00 15.63 149 MET B C 1
ATOM 2929 O O . MET B 1 170 ? 35.988 27.170 31.368 1.00 15.46 149 MET B O 1
ATOM 2934 N N . SER B 1 171 ? 34.323 27.633 32.807 1.00 15.78 150 SER B N 1
ATOM 2935 C CA . SER B 1 171 ? 35.210 27.773 33.981 1.00 15.99 150 SER B CA 1
ATOM 2936 C C . SER B 1 171 ? 35.913 26.480 34.364 1.00 15.83 150 SER B C 1
ATOM 2937 O O . SER B 1 171 ? 36.897 26.499 35.101 1.00 15.58 150 SER B O 1
ATOM 2940 N N . GLY B 1 172 ? 35.402 25.353 33.866 1.00 15.94 151 GLY B N 1
ATOM 2941 C CA . GLY B 1 172 ? 36.100 24.082 34.032 1.00 16.83 151 GLY B CA 1
ATOM 2942 C C . GLY B 1 172 ? 37.223 23.847 33.034 1.00 17.65 151 GLY B C 1
ATOM 2943 O O . GLY B 1 172 ? 37.956 22.851 33.164 1.00 18.45 151 GLY B O 1
ATOM 2944 N N . HIS B 1 173 ? 37.363 24.743 32.036 1.00 17.04 152 HIS B N 1
ATOM 2945 C CA . HIS B 1 173 ? 38.391 24.597 30.983 1.00 16.44 152 HIS B CA 1
ATOM 2946 C C . HIS B 1 173 ? 39.391 25.760 31.019 1.00 15.93 152 HIS B C 1
ATOM 2947 O O . HIS B 1 173 ? 40.606 25.576 30.771 1.00 14.04 152 HIS B O 1
ATOM 2954 N N . ILE B 1 174 ? 38.870 26.959 31.291 1.00 14.71 153 ILE B N 1
ATOM 2955 C CA . ILE B 1 174 ? 39.714 28.174 31.416 1.00 15.24 153 ILE B CA 1
ATOM 2956 C C . ILE B 1 174 ? 39.560 28.864 32.788 1.00 15.53 153 ILE B C 1
ATOM 2957 O O . ILE B 1 174 ? 38.693 28.484 33.587 1.00 15.03 153 ILE B O 1
ATOM 2962 N N . ILE B 1 175 ? 40.392 29.878 33.060 1.00 15.62 154 ILE B N 1
ATOM 2963 C CA . ILE B 1 175 ? 40.293 30.616 34.326 1.00 16.31 154 ILE B CA 1
ATOM 2964 C C . ILE B 1 175 ? 39.734 31.996 34.028 1.00 17.43 154 ILE B C 1
ATOM 2965 O O . ILE B 1 175 ? 40.386 32.780 33.337 1.00 17.31 154 ILE B O 1
ATOM 2970 N N . ASN B 1 176 ? 38.525 32.293 34.515 1.00 17.55 155 ASN B N 1
ATOM 2971 C CA . ASN B 1 176 ? 37.970 33.653 34.340 1.00 18.41 155 ASN B CA 1
ATOM 2972 C C . ASN B 1 176 ? 38.849 34.724 34.926 1.00 18.93 155 ASN B C 1
ATOM 2973 O O . ASN B 1 176 ? 39.479 34.526 35.993 1.00 17.71 155 ASN B O 1
ATOM 2978 N N . ILE B 1 177 ? 38.873 35.855 34.213 1.00 19.61 156 ILE B N 1
ATOM 2979 C CA . ILE B 1 177 ? 39.503 37.091 34.639 1.00 20.52 156 ILE B CA 1
ATOM 2980 C C . ILE B 1 177 ? 38.567 38.232 34.185 1.00 21.60 156 ILE B C 1
ATOM 2981 O O . ILE B 1 177 ? 37.821 38.066 33.216 1.00 21.89 156 ILE B O 1
ATOM 2986 N N . PRO B 1 178 ? 38.601 39.394 34.867 1.00 22.75 157 PRO B N 1
ATOM 2987 C CA . PRO B 1 178 ? 39.440 39.735 36.028 1.00 23.03 157 PRO B CA 1
ATOM 2988 C C . PRO B 1 178 ? 38.902 39.211 37.365 1.00 23.29 157 PRO B C 1
ATOM 2989 O O . PRO B 1 178 ? 39.652 39.183 38.346 1.00 22.99 157 PRO B O 1
ATOM 2993 N N . GLN B 1 179 ? 37.627 38.796 37.408 1.00 23.39 158 GLN B N 1
ATOM 2994 C CA . GLN B 1 179 ? 37.027 38.327 38.659 1.00 23.10 158 GLN B CA 1
ATOM 2995 C C . GLN B 1 179 ? 37.749 37.064 39.149 1.00 23.26 158 GLN B C 1
ATOM 2996 O O . GLN B 1 179 ? 38.137 36.203 38.349 1.00 22.91 158 GLN B O 1
ATOM 3002 N N . GLN B 1 180 ? 37.958 36.987 40.461 1.00 22.92 159 GLN B N 1
ATOM 3003 C CA . GLN B 1 180 ? 38.683 35.868 41.049 1.00 22.29 159 GLN B CA 1
ATOM 3004 C C . GLN B 1 180 ? 37.674 34.851 41.568 1.00 21.39 159 GLN B C 1
ATOM 3005 O O . GLN B 1 180 ? 36.969 35.086 42.555 1.00 20.12 159 GLN B O 1
ATOM 3011 N N . VAL B 1 181 ? 37.596 33.735 40.852 1.00 20.34 160 VAL B N 1
ATOM 3012 C CA . VAL B 1 181 ? 36.644 32.676 41.140 1.00 20.08 160 VAL B CA 1
ATOM 3013 C C . VAL B 1 181 ? 37.348 31.311 41.082 1.00 19.80 160 VAL B C 1
ATOM 3014 O O . VAL B 1 181 ? 36.850 30.352 40.489 1.00 19.72 160 VAL B O 1
ATOM 3018 N N . SER B 1 182 ? 38.507 31.225 41.740 1.00 19.38 161 SER B N 1
ATOM 3019 C CA . SER B 1 182 ? 39.306 29.999 41.704 1.00 19.41 161 SER B CA 1
ATOM 3020 C C . SER B 1 182 ? 38.551 28.752 42.207 1.00 18.88 161 SER B C 1
ATOM 3021 O O . SER B 1 182 ? 38.720 27.649 41.663 1.00 18.09 161 SER B O 1
ATOM 3024 N N . HIS B 1 183 ? 37.763 28.924 43.271 1.00 17.92 162 HIS B N 1
ATOM 3025 C CA . HIS B 1 183 ? 36.914 27.846 43.806 1.00 17.06 162 HIS B CA 1
ATOM 3026 C C . HIS B 1 183 ? 35.858 27.386 42.799 1.00 16.67 162 HIS B C 1
ATOM 3027 O O . HIS B 1 183 ? 35.570 26.185 42.698 1.00 15.94 162 HIS B O 1
ATOM 3034 N N . TYR B 1 184 ? 35.263 28.327 42.071 1.00 16.87 163 TYR B N 1
ATOM 3035 C CA . TYR B 1 184 ? 34.242 27.989 41.079 1.00 17.05 163 TYR B CA 1
ATOM 3036 C C . TYR B 1 184 ? 34.888 27.205 39.926 1.00 17.34 163 TYR B C 1
ATOM 3037 O O . TYR B 1 184 ? 34.336 26.199 39.447 1.00 17.02 163 TYR B O 1
ATOM 3046 N N . CYS B 1 185 ? 36.063 27.669 39.494 1.00 17.09 164 CYS B N 1
ATOM 3047 C CA . CYS B 1 185 ? 36.791 27.042 38.393 1.00 17.33 164 CYS B CA 1
ATOM 3048 C C . CYS B 1 185 ? 37.184 25.605 38.772 1.00 16.67 164 CYS B C 1
ATOM 3049 O O . CYS B 1 185 ? 37.030 24.666 37.989 1.00 15.70 164 CYS B O 1
ATOM 3052 N N . THR B 1 186 ? 37.668 25.452 39.994 1.00 16.33 165 THR B N 1
ATOM 3053 C CA . THR B 1 186 ? 37.976 24.151 40.541 1.00 15.76 165 THR B CA 1
ATOM 3054 C C . THR B 1 186 ? 36.730 23.244 40.502 1.00 15.75 165 THR B C 1
ATOM 3055 O O . THR B 1 186 ? 36.803 22.105 40.053 1.00 15.53 165 THR B O 1
ATOM 3059 N N . SER B 1 187 ? 35.580 23.785 40.896 1.00 15.65 166 SER B N 1
ATOM 3060 C CA . SER B 1 187 ? 34.363 22.968 41.033 1.00 15.17 166 SER B CA 1
ATOM 3061 C C . SER B 1 187 ? 33.848 22.550 39.661 1.00 14.96 166 SER B C 1
ATOM 3062 O O . SER B 1 187 ? 33.344 21.457 39.495 1.00 14.89 166 SER B O 1
ATOM 3065 N N . LYS B 1 188 ? 34.034 23.401 38.661 1.00 14.92 167 LYS B N 1
ATOM 3066 C CA . LYS B 1 188 ? 33.513 23.082 37.358 1.00 14.65 167 LYS B CA 1
ATOM 3067 C C . LYS B 1 188 ? 34.374 22.068 36.573 1.00 14.23 167 LYS B C 1
ATOM 3068 O O . LYS B 1 188 ? 33.818 21.249 35.828 1.00 13.95 167 LYS B O 1
ATOM 3074 N N . ALA B 1 189 ? 35.699 22.087 36.776 1.00 13.88 168 ALA B N 1
ATOM 3075 C CA . ALA B 1 189 ? 36.562 21.046 36.204 1.00 13.56 168 ALA B CA 1
ATOM 3076 C C . ALA B 1 189 ? 36.245 19.706 36.822 1.00 13.00 168 ALA B C 1
ATOM 3077 O O . ALA B 1 189 ? 36.287 18.666 36.146 1.00 12.64 168 ALA B O 1
ATOM 3079 N N . ALA B 1 190 ? 36.014 19.726 38.136 1.00 13.06 169 ALA B N 1
ATOM 3080 C CA . ALA B 1 190 ? 35.583 18.544 38.856 1.00 13.23 169 ALA B CA 1
ATOM 3081 C C . ALA B 1 190 ? 34.291 17.958 38.252 1.00 12.69 169 ALA B C 1
ATOM 3082 O O . ALA B 1 190 ? 34.175 16.743 38.047 1.00 13.58 169 ALA B O 1
ATOM 3084 N N . VAL B 1 191 ? 33.311 18.807 37.978 1.00 12.33 170 VAL B N 1
ATOM 3085 C CA . VAL B 1 191 ? 32.034 18.343 37.405 1.00 12.39 170 VAL B CA 1
ATOM 3086 C C . VAL B 1 191 ? 32.273 17.726 36.032 1.00 12.61 170 VAL B C 1
ATOM 3087 O O . VAL B 1 191 ? 31.732 16.655 35.730 1.00 12.63 170 VAL B O 1
ATOM 3091 N N . VAL B 1 192 ? 33.103 18.379 35.220 1.00 12.33 171 VAL B N 1
ATOM 3092 C CA . VAL B 1 192 ? 33.398 17.868 33.859 1.00 12.96 171 VAL B CA 1
ATOM 3093 C C . VAL B 1 192 ? 33.945 16.435 33.962 1.00 13.05 171 VAL B C 1
ATOM 3094 O O . VAL B 1 192 ? 33.510 15.531 33.243 1.00 12.59 171 VAL B O 1
ATOM 3098 N N . HIS B 1 193 ? 34.863 16.214 34.890 1.00 12.53 172 HIS B N 1
ATOM 3099 C CA . HIS B 1 193 ? 35.479 14.897 34.968 1.00 13.22 172 HIS B CA 1
ATOM 3100 C C . HIS B 1 193 ? 34.647 13.857 35.692 1.00 13.40 172 HIS B C 1
ATOM 3101 O O . HIS B 1 193 ? 34.644 12.691 35.314 1.00 12.88 172 HIS B O 1
ATOM 3108 N N . LEU B 1 194 ? 33.926 14.290 36.720 1.00 13.24 173 LEU B N 1
ATOM 3109 C CA . LEU B 1 194 ? 32.932 13.422 37.379 1.00 12.80 173 LEU B CA 1
ATOM 3110 C C . LEU B 1 194 ? 31.936 12.870 36.362 1.00 12.50 173 LEU B C 1
ATOM 3111 O O . LEU B 1 194 ? 31.545 11.708 36.416 1.00 12.53 173 LEU B O 1
ATOM 3116 N N . THR B 1 195 ? 31.518 13.717 35.438 1.00 12.10 174 THR B N 1
ATOM 3117 C CA . THR B 1 195 ? 30.591 13.323 34.394 1.00 12.09 174 THR B CA 1
ATOM 3118 C C . THR B 1 195 ? 31.167 12.156 33.574 1.00 12.80 174 THR B C 1
ATOM 3119 O O . THR B 1 195 ? 30.481 11.178 33.309 1.00 12.83 174 THR B O 1
ATOM 3123 N N . LYS B 1 196 ? 32.427 12.276 33.185 1.00 11.61 175 LYS B N 1
ATOM 3124 C CA . LYS B 1 196 ? 33.072 11.194 32.451 1.00 13.28 175 LYS B CA 1
ATOM 3125 C C . LYS B 1 196 ? 33.234 9.934 33.282 1.00 12.66 175 LYS B C 1
ATOM 3126 O O . LYS B 1 196 ? 33.079 8.825 32.775 1.00 13.27 175 LYS B O 1
ATOM 3132 N N . ALA B 1 197 ? 33.594 10.101 34.548 1.00 12.98 176 ALA B N 1
ATOM 3133 C CA . ALA B 1 197 ? 33.756 8.934 35.435 1.00 13.53 176 ALA B CA 1
ATOM 3134 C C . ALA B 1 197 ? 32.436 8.159 35.547 1.00 13.95 176 ALA B C 1
ATOM 3135 O O . ALA B 1 197 ? 32.407 6.923 35.492 1.00 14.85 176 ALA B O 1
ATOM 3137 N N . MET B 1 198 ? 31.344 8.889 35.695 1.00 12.93 177 MET B N 1
ATOM 3138 C CA . MET B 1 198 ? 30.015 8.270 35.769 1.00 13.95 177 MET B CA 1
ATOM 3139 C C . MET B 1 198 ? 29.609 7.635 34.440 1.00 13.86 177 MET B C 1
ATOM 3140 O O . MET B 1 198 ? 29.028 6.560 34.429 1.00 13.85 177 MET B O 1
ATOM 3145 N N . ALA B 1 199 ? 29.932 8.294 33.325 1.00 13.47 178 ALA B N 1
ATOM 3146 C CA . ALA B 1 199 ? 29.575 7.750 31.999 1.00 14.09 178 ALA B CA 1
ATOM 3147 C C . ALA B 1 199 ? 30.178 6.363 31.804 1.00 14.68 178 ALA B C 1
ATOM 3148 O O . ALA B 1 199 ? 29.526 5.448 31.292 1.00 14.75 178 ALA B O 1
ATOM 3150 N N . VAL B 1 200 ? 31.430 6.223 32.201 1.00 14.56 179 VAL B N 1
ATOM 3151 C CA . VAL B 1 200 ? 32.149 4.958 32.054 1.00 15.68 179 VAL B CA 1
ATOM 3152 C C . VAL B 1 200 ? 31.485 3.850 32.879 1.00 16.48 179 VAL B C 1
ATOM 3153 O O . VAL B 1 200 ? 31.226 2.755 32.359 1.00 16.86 179 VAL B O 1
ATOM 3157 N N . GLU B 1 201 ? 31.169 4.148 34.137 1.00 16.00 180 GLU B N 1
ATOM 3158 C CA . GLU B 1 201 ? 30.560 3.148 35.014 1.00 16.65 180 GLU B CA 1
ATOM 3159 C C . GLU B 1 201 ? 29.121 2.841 34.663 1.00 17.38 180 GLU B C 1
ATOM 3160 O O . GLU B 1 201 ? 28.637 1.733 34.931 1.00 16.37 180 GLU B O 1
ATOM 3166 N N . LEU B 1 202 ? 28.420 3.803 34.058 1.00 16.63 181 LEU B N 1
ATOM 3167 C CA . LEU B 1 202 ? 26.994 3.599 33.787 1.00 17.42 181 LEU B CA 1
ATOM 3168 C C . LEU B 1 202 ? 26.712 3.105 32.362 1.00 18.38 181 LEU B C 1
ATOM 3169 O O . LEU B 1 202 ? 25.596 2.670 32.078 1.00 18.81 181 LEU B O 1
ATOM 3174 N N . ALA B 1 203 ? 27.720 3.158 31.489 1.00 17.59 182 ALA B N 1
ATOM 3175 C CA . ALA B 1 203 ? 27.566 2.663 30.129 1.00 19.80 182 ALA B CA 1
ATOM 3176 C C . ALA B 1 203 ? 27.003 1.218 30.027 1.00 21.25 182 ALA B C 1
ATOM 3177 O O . ALA B 1 203 ? 26.132 0.982 29.184 1.00 21.81 182 ALA B O 1
ATOM 3179 N N . PRO B 1 204 ? 27.449 0.275 30.899 1.00 22.57 183 PRO B N 1
ATOM 3180 C CA . PRO B 1 204 ? 26.862 -1.073 30.824 1.00 24.60 183 PRO B CA 1
ATOM 3181 C C . PRO B 1 204 ? 25.346 -1.117 31.037 1.00 26.04 183 PRO B C 1
ATOM 3182 O O . PRO B 1 204 ? 24.695 -2.094 30.608 1.00 27.34 183 PRO B O 1
ATOM 3186 N N . HIS B 1 205 ? 24.802 -0.075 31.667 1.00 25.07 184 HIS B N 1
ATOM 3187 C CA . HIS B 1 205 ? 23.370 0.063 31.934 1.00 25.54 184 HIS B CA 1
ATOM 3188 C C . HIS B 1 205 ? 22.640 0.892 30.886 1.00 25.09 184 HIS B C 1
ATOM 3189 O O . HIS B 1 205 ? 21.449 1.185 31.044 1.00 24.92 184 HIS B O 1
ATOM 3196 N N . GLN B 1 206 ? 23.369 1.275 29.836 1.00 24.52 185 GLN B N 1
ATOM 3197 C CA . GLN B 1 206 ? 22.876 2.165 28.778 1.00 24.52 185 GLN B CA 1
ATOM 3198 C C . GLN B 1 206 ? 22.340 3.498 29.354 1.00 22.78 185 GLN B C 1
ATOM 3199 O O . GLN B 1 206 ? 21.363 4.079 28.867 1.00 22.63 185 GLN B O 1
ATOM 3205 N N . ILE B 1 207 ? 22.989 3.972 30.408 1.00 21.14 186 ILE B N 1
ATOM 3206 C CA . ILE B 1 207 ? 22.681 5.293 30.945 1.00 18.70 186 ILE B CA 1
ATOM 3207 C C . ILE B 1 207 ? 23.793 6.214 30.488 1.00 18.21 186 ILE B C 1
ATOM 3208 O O . ILE B 1 207 ? 24.956 6.041 30.876 1.00 18.29 186 ILE B O 1
ATOM 3213 N N . ARG B 1 208 ? 23.444 7.178 29.636 1.00 16.54 187 ARG B N 1
ATOM 3214 C CA . ARG B 1 208 ? 24.434 8.119 29.128 1.00 16.10 187 ARG B CA 1
ATOM 3215 C C . ARG B 1 208 ? 24.584 9.312 30.073 1.00 15.74 187 ARG B C 1
ATOM 3216 O O . ARG B 1 208 ? 23.620 9.744 30.728 1.00 15.80 187 ARG B O 1
ATOM 3224 N N . VAL B 1 209 ? 25.793 9.855 30.123 1.00 14.79 188 VAL B N 1
ATOM 3225 C CA . VAL B 1 209 ? 26.095 10.947 31.033 1.00 13.78 188 VAL B CA 1
ATOM 3226 C C . VAL B 1 209 ? 26.991 11.919 30.291 1.00 12.87 188 VAL B C 1
ATOM 3227 O O . VAL B 1 209 ? 28.062 11.552 29.811 1.00 11.92 188 VAL B O 1
ATOM 3231 N N . ASN B 1 210 ? 26.535 13.160 30.174 1.00 12.19 189 ASN B N 1
ATOM 3232 C CA . ASN B 1 210 ? 27.280 14.169 29.413 1.00 11.83 189 ASN B CA 1
ATOM 3233 C C . ASN B 1 210 ? 27.209 15.504 30.136 1.00 11.60 189 ASN B C 1
ATOM 3234 O O . ASN B 1 210 ? 26.271 15.724 30.914 1.00 12.86 189 ASN B O 1
ATOM 3239 N N . SER B 1 211 ? 28.167 16.398 29.866 1.00 12.36 190 SER B N 1
ATOM 3240 C CA . SER B 1 211 ? 28.183 17.737 30.490 1.00 11.78 190 SER B CA 1
ATOM 3241 C C . SER B 1 211 ? 28.054 18.852 29.460 1.00 11.91 190 SER B C 1
ATOM 3242 O O . SER B 1 211 ? 28.537 18.712 28.321 1.00 11.26 190 SER B O 1
ATOM 3245 N N . VAL B 1 212 ? 27.406 19.942 29.880 1.00 11.60 191 VAL B N 1
ATOM 3246 C CA . VAL B 1 212 ? 27.371 21.191 29.128 1.00 11.99 191 VAL B CA 1
ATOM 3247 C C . VAL B 1 212 ? 28.218 22.243 29.841 1.00 12.05 191 VAL B C 1
ATOM 3248 O O . VAL B 1 212 ? 28.083 22.436 31.054 1.00 13.58 191 VAL B O 1
ATOM 3252 N N . SER B 1 213 ? 29.085 22.920 29.087 1.00 12.84 192 SER B N 1
ATOM 3253 C CA . SER B 1 213 ? 29.959 23.955 29.644 1.00 12.58 192 SER B CA 1
ATOM 3254 C C . SER B 1 213 ? 29.644 25.323 29.010 1.00 13.51 192 SER B C 1
ATOM 3255 O O . SER B 1 213 ? 30.274 25.704 28.020 1.00 13.76 192 SER B O 1
ATOM 3258 N N . PRO B 1 214 ? 28.661 26.060 29.579 1.00 13.52 193 PRO B N 1
ATOM 3259 C CA . PRO B 1 214 ? 28.315 27.365 29.016 1.00 14.28 193 PRO B CA 1
ATOM 3260 C C . PRO B 1 214 ? 29.389 28.419 29.252 1.00 14.57 193 PRO B C 1
ATOM 3261 O O . PRO B 1 214 ? 30.139 28.343 30.233 1.00 14.25 193 PRO B O 1
ATOM 3265 N N . GLY B 1 215 ? 29.450 29.408 28.364 1.00 15.00 194 GLY B N 1
ATOM 3266 C CA . GLY B 1 215 ? 30.225 30.613 28.639 1.00 15.55 194 GLY B CA 1
ATOM 3267 C C . GLY B 1 215 ? 29.395 31.601 29.449 1.00 16.45 194 GLY B C 1
ATOM 3268 O O . GLY B 1 215 ? 28.656 31.210 30.345 1.00 16.21 194 GLY B O 1
ATOM 3269 N N . TYR B 1 216 ? 29.506 32.881 29.121 1.00 16.83 195 TYR B N 1
ATOM 3270 C CA . TYR B 1 216 ? 28.813 33.901 29.874 1.00 17.89 195 TYR B CA 1
ATOM 3271 C C . TYR B 1 216 ? 27.377 33.976 29.373 1.00 18.81 195 TYR B C 1
ATOM 3272 O O . TYR B 1 216 ? 27.132 34.296 28.199 1.00 19.13 195 TYR B O 1
ATOM 3281 N N . ILE B 1 217 ? 26.445 33.627 30.254 1.00 19.48 196 ILE B N 1
ATOM 3282 C CA . ILE B 1 217 ? 25.027 33.577 29.908 1.00 21.03 196 ILE B CA 1
ATOM 3283 C C . ILE B 1 217 ? 24.344 34.636 30.753 1.00 23.68 196 ILE B C 1
ATOM 3284 O O . ILE B 1 217 ? 24.495 34.643 31.988 1.00 23.67 196 ILE B O 1
ATOM 3289 N N . ARG B 1 218 ? 23.622 35.545 30.094 1.00 26.14 197 ARG B N 1
ATOM 3290 C CA . ARG B 1 218 ? 22.940 36.642 30.799 1.00 29.61 197 ARG B CA 1
ATOM 3291 C C . ARG B 1 218 ? 21.654 36.099 31.407 1.00 31.75 197 ARG B C 1
ATOM 3292 O O . ARG B 1 218 ? 20.576 36.265 30.844 1.00 33.60 197 ARG B O 1
ATOM 3294 N N . THR B 1 219 ? 21.780 35.436 32.546 1.00 33.74 198 THR B N 1
ATOM 3295 C CA . THR B 1 219 ? 20.621 34.909 33.275 1.00 36.23 198 THR B CA 1
ATOM 3296 C C . THR B 1 219 ? 19.956 36.010 34.107 1.00 37.04 198 THR B C 1
ATOM 3297 O O . THR B 1 219 ? 20.221 37.203 33.901 1.00 38.24 198 THR B O 1
ATOM 3301 N N . TYR B 1 228 ? 30.786 44.002 35.448 1.00 41.20 207 TYR B N 1
ATOM 3302 C CA . TYR B 1 228 ? 31.615 42.973 34.798 1.00 40.09 207 TYR B CA 1
ATOM 3303 C C . TYR B 1 228 ? 31.299 42.759 33.324 1.00 39.38 207 TYR B C 1
ATOM 3304 O O . TYR B 1 228 ? 32.197 42.449 32.543 1.00 39.08 207 TYR B O 1
ATOM 3313 N N . HIS B 1 229 ? 30.028 42.931 32.953 1.00 39.09 208 HIS B N 1
ATOM 3314 C CA . HIS B 1 229 ? 29.546 42.691 31.582 1.00 38.11 208 HIS B CA 1
ATOM 3315 C C . HIS B 1 229 ? 30.401 43.380 30.516 1.00 37.29 208 HIS B C 1
ATOM 3316 O O . HIS B 1 229 ? 30.825 42.744 29.535 1.00 36.70 208 HIS B O 1
ATOM 3323 N N . ALA B 1 230 ? 30.662 44.674 30.711 1.00 35.67 209 ALA B N 1
ATOM 3324 C CA . ALA B 1 230 ? 31.454 45.447 29.757 1.00 34.50 209 ALA B CA 1
ATOM 3325 C C . ALA B 1 230 ? 32.914 44.949 29.646 1.00 33.02 209 ALA B C 1
ATOM 3326 O O . ALA B 1 230 ? 33.583 45.185 28.629 1.00 32.49 209 ALA B O 1
ATOM 3328 N N . LEU B 1 231 ? 33.409 44.276 30.688 1.00 30.55 210 LEU B N 1
ATOM 3329 C CA . LEU B 1 231 ? 34.764 43.690 30.632 1.00 29.14 210 LEU B CA 1
ATOM 3330 C C . LEU B 1 231 ? 34.768 42.329 29.905 1.00 26.91 210 LEU B C 1
ATOM 3331 O O . LEU B 1 231 ? 35.736 41.965 29.231 1.00 25.80 210 LEU B O 1
ATOM 3336 N N . TRP B 1 232 ? 33.681 41.587 30.046 1.00 25.40 211 TRP B N 1
ATOM 3337 C CA . TRP B 1 232 ? 33.600 40.272 29.422 1.00 24.44 211 TRP B CA 1
ATOM 3338 C C . TRP B 1 232 ? 33.332 40.319 27.913 1.00 24.72 211 TRP B C 1
ATOM 3339 O O . TRP B 1 232 ? 33.912 39.528 27.150 1.00 23.17 211 TRP B O 1
ATOM 3350 N N . GLU B 1 233 ? 32.441 41.219 27.484 1.00 25.17 212 GLU B N 1
ATOM 3351 C CA . GLU B 1 233 ? 32.004 41.238 26.078 1.00 25.75 212 GLU B CA 1
ATOM 3352 C C . GLU B 1 233 ? 33.146 41.261 25.056 1.00 25.83 212 GLU B C 1
ATOM 3353 O O . GLU B 1 233 ? 33.143 40.431 24.137 1.00 27.00 212 GLU B O 1
ATOM 3359 N N . PRO B 1 234 ? 34.147 42.159 25.225 1.00 26.09 213 PRO B N 1
ATOM 3360 C CA . PRO B 1 234 ? 35.257 42.224 24.253 1.00 25.84 213 PRO B CA 1
ATOM 3361 C C . PRO B 1 234 ? 36.032 40.911 24.146 1.00 24.54 213 PRO B C 1
ATOM 3362 O O . PRO B 1 234 ? 36.654 40.649 23.117 1.00 24.31 213 PRO B O 1
ATOM 3366 N N . LYS B 1 235 ? 35.973 40.086 25.197 1.00 22.65 214 LYS B N 1
ATOM 3367 C CA . LYS B 1 235 ? 36.654 38.785 25.205 1.00 21.09 214 LYS B CA 1
ATOM 3368 C C . LYS B 1 235 ? 35.875 37.681 24.463 1.00 19.79 214 LYS B C 1
ATOM 3369 O O . LYS B 1 235 ? 36.384 36.575 24.280 1.00 19.21 214 LYS B O 1
ATOM 3375 N N . ILE B 1 236 ? 34.629 37.946 24.082 1.00 19.10 215 ILE B N 1
ATOM 3376 C CA . ILE B 1 236 ? 33.792 36.901 23.473 1.00 17.91 215 ILE B CA 1
ATOM 3377 C C . ILE B 1 236 ? 33.769 37.130 21.961 1.00 17.80 215 ILE B C 1
ATOM 3378 O O . ILE B 1 236 ? 33.261 38.159 21.526 1.00 18.30 215 ILE B O 1
ATOM 3383 N N . PRO B 1 237 ? 34.325 36.196 21.160 1.00 17.41 216 PRO B N 1
ATOM 3384 C CA . PRO B 1 237 ? 34.329 36.401 19.700 1.00 17.71 216 PRO B CA 1
ATOM 3385 C C . PRO B 1 237 ? 32.950 36.771 19.081 1.00 18.17 216 PRO B C 1
ATOM 3386 O O . PRO B 1 237 ? 32.895 37.668 18.243 1.00 17.80 216 PRO B O 1
ATOM 3390 N N . LEU B 1 238 ? 31.863 36.108 19.477 1.00 18.50 217 LEU B N 1
ATOM 3391 C CA . LEU B 1 238 ? 30.523 36.509 18.993 1.00 19.28 217 LEU B CA 1
ATOM 3392 C C . LEU B 1 238 ? 30.031 37.877 19.521 1.00 20.80 217 LEU B C 1
ATOM 3393 O O . LEU B 1 238 ? 28.996 38.383 19.068 1.00 21.49 217 LEU B O 1
ATOM 3398 N N . GLY B 1 239 ? 30.759 38.454 20.476 1.00 21.25 218 GLY B N 1
ATOM 3399 C CA . GLY B 1 239 ? 30.588 39.871 20.820 1.00 22.63 218 GLY B CA 1
ATOM 3400 C C . GLY B 1 239 ? 29.509 40.167 21.854 1.00 22.55 218 GLY B C 1
ATOM 3401 O O . GLY B 1 239 ? 29.230 41.339 22.142 1.00 22.85 218 GLY B O 1
ATOM 3402 N N . ARG B 1 240 ? 28.933 39.116 22.434 1.00 21.49 219 ARG B N 1
ATOM 3403 C CA . ARG B 1 240 ? 27.824 39.260 23.386 1.00 20.99 219 ARG B CA 1
ATOM 3404 C C . ARG B 1 240 ? 27.780 38.076 24.317 1.00 20.49 219 ARG B C 1
ATOM 3405 O O . ARG B 1 240 ? 28.251 36.989 23.979 1.00 19.87 219 ARG B O 1
ATOM 3413 N N . MET B 1 241 ? 27.200 38.283 25.493 1.00 19.89 220 MET B N 1
ATOM 3414 C CA . MET B 1 241 ? 26.792 37.172 26.331 1.00 19.98 220 MET B CA 1
ATOM 3415 C C . MET B 1 241 ? 25.648 36.418 25.652 1.00 19.74 220 MET B C 1
ATOM 3416 O O . MET B 1 241 ? 24.919 36.987 24.834 1.00 19.61 220 MET B O 1
ATOM 3421 N N . GLY B 1 242 ? 25.509 35.138 25.984 1.00 19.16 221 GLY B N 1
ATOM 3422 C CA . GLY B 1 242 ? 24.426 34.341 25.467 1.00 19.07 221 GLY B CA 1
ATOM 3423 C C . GLY B 1 242 ? 23.162 34.505 26.294 1.00 19.60 221 GLY B C 1
ATOM 3424 O O . GLY B 1 242 ? 23.191 35.012 27.410 1.00 19.02 221 GLY B O 1
ATOM 3425 N N . ARG B 1 243 ? 22.047 34.072 25.729 1.00 20.27 222 ARG B N 1
ATOM 3426 C CA . ARG B 1 243 ? 20.769 34.103 26.440 1.00 21.71 222 ARG B CA 1
ATOM 3427 C C . ARG B 1 243 ? 20.478 32.682 26.911 1.00 20.91 222 ARG B C 1
ATOM 3428 O O . ARG B 1 243 ? 20.898 31.725 26.272 1.00 19.40 222 ARG B O 1
ATOM 3436 N N . PRO B 1 244 ? 19.785 32.529 28.051 1.00 21.45 223 PRO B N 1
ATOM 3437 C CA . PRO B 1 244 ? 19.575 31.156 28.517 1.00 21.25 223 PRO B CA 1
ATOM 3438 C C . PRO B 1 244 ? 18.753 30.310 27.523 1.00 21.08 223 PRO B C 1
ATOM 3439 O O . PRO B 1 244 ? 18.906 29.080 27.479 1.00 20.45 223 PRO B O 1
ATOM 3443 N N . GLU B 1 245 ? 17.919 30.963 26.715 1.00 20.84 224 GLU B N 1
ATOM 3444 C CA . GLU B 1 245 ? 17.169 30.268 25.660 1.00 21.70 224 GLU B CA 1
ATOM 3445 C C . GLU B 1 245 ? 18.094 29.680 24.600 1.00 20.13 224 GLU B C 1
ATOM 3446 O O . GLU B 1 245 ? 17.669 28.837 23.831 1.00 20.10 224 GLU B O 1
ATOM 3452 N N . GLU B 1 246 ? 19.342 30.137 24.548 1.00 19.27 225 GLU B N 1
ATOM 3453 C CA . GLU B 1 246 ? 20.326 29.577 23.606 1.00 18.04 225 GLU B CA 1
ATOM 3454 C C . GLU B 1 246 ? 20.972 28.270 24.106 1.00 17.12 225 GLU B C 1
ATOM 3455 O O . GLU B 1 246 ? 21.791 27.667 23.396 1.00 16.57 225 GLU B O 1
ATOM 3461 N N . LEU B 1 247 ? 20.585 27.828 25.304 1.00 16.26 226 LEU B N 1
ATOM 3462 C CA . LEU B 1 247 ? 20.996 26.528 25.825 1.00 16.12 226 LEU B CA 1
ATOM 3463 C C . LEU B 1 247 ? 19.965 25.424 25.602 1.00 15.98 226 LEU B C 1
ATOM 3464 O O . LEU B 1 247 ? 20.309 24.241 25.641 1.00 15.45 226 LEU B O 1
ATOM 3469 N N . THR B 1 248 ? 18.700 25.801 25.376 1.00 15.33 227 THR B N 1
ATOM 3470 C CA . THR B 1 248 ? 17.619 24.813 25.306 1.00 15.41 227 THR B CA 1
ATOM 3471 C C . THR B 1 248 ? 17.838 23.779 24.211 1.00 15.05 227 THR B C 1
ATOM 3472 O O . THR B 1 248 ? 17.611 22.592 24.436 1.00 15.26 227 THR B O 1
ATOM 3476 N N . GLY B 1 249 ? 18.314 24.208 23.040 1.00 14.44 228 GLY B N 1
ATOM 3477 C CA . GLY B 1 249 ? 18.531 23.245 21.941 1.00 15.10 228 GLY B CA 1
ATOM 3478 C C . GLY B 1 249 ? 19.483 22.119 22.316 1.00 13.86 228 GLY B C 1
ATOM 3479 O O . GLY B 1 249 ? 19.265 20.943 21.977 1.00 14.93 228 GLY B O 1
ATOM 3480 N N . LEU B 1 250 ? 20.536 22.482 23.027 1.00 12.97 229 LEU B N 1
ATOM 3481 C CA . LEU B 1 250 ? 21.582 21.532 23.411 1.00 13.30 229 LEU B CA 1
ATOM 3482 C C . LEU B 1 250 ? 21.123 20.586 24.508 1.00 13.39 229 LEU B C 1
ATOM 3483 O O . LEU B 1 250 ? 21.365 19.377 24.438 1.00 13.74 229 LEU B O 1
ATOM 3488 N N . TYR B 1 251 ? 20.438 21.126 25.516 1.00 13.61 230 TYR B N 1
ATOM 3489 C CA . TYR B 1 251 ? 19.910 20.288 26.604 1.00 14.26 230 TYR B CA 1
ATOM 3490 C C . TYR B 1 251 ? 18.841 19.327 26.081 1.00 14.78 230 TYR B C 1
ATOM 3491 O O . TYR B 1 251 ? 18.743 18.174 26.542 1.00 14.51 230 TYR B O 1
ATOM 3500 N N . LEU B 1 252 ? 18.080 19.787 25.090 1.00 14.80 231 LEU B N 1
ATOM 3501 C CA . LEU B 1 252 ? 17.111 18.900 24.410 1.00 15.77 231 LEU B CA 1
ATOM 3502 C C . LEU B 1 252 ? 17.817 17.808 23.609 1.00 15.72 231 LEU B C 1
ATOM 3503 O O . LEU B 1 252 ? 17.398 16.656 23.641 1.00 15.16 231 LEU B O 1
ATOM 3508 N N . TYR B 1 253 ? 18.867 18.199 22.875 1.00 15.63 232 TYR B N 1
ATOM 3509 C CA . TYR B 1 253 ? 19.712 17.254 22.157 1.00 15.23 232 TYR B CA 1
ATOM 3510 C C . TYR B 1 253 ? 20.178 16.124 23.105 1.00 15.71 232 TYR B C 1
ATOM 3511 O O . TYR B 1 253 ? 19.982 14.941 22.806 1.00 15.12 232 TYR B O 1
ATOM 3520 N N . LEU B 1 254 ? 20.784 16.495 24.234 1.00 14.67 233 LEU B N 1
ATOM 3521 C CA . LEU B 1 254 ? 21.314 15.519 25.205 1.00 15.00 233 LEU B CA 1
ATOM 3522 C C . LEU B 1 254 ? 20.258 14.671 25.919 1.00 15.74 233 LEU B C 1
ATOM 3523 O O . LEU B 1 254 ? 20.537 13.531 26.340 1.00 16.33 233 LEU B O 1
ATOM 3528 N N . ALA B 1 255 ? 19.049 15.207 26.047 1.00 15.70 234 ALA B N 1
ATOM 3529 C CA . ALA B 1 255 ? 17.978 14.494 26.766 1.00 16.87 234 ALA B CA 1
ATOM 3530 C C . ALA B 1 255 ? 17.234 13.499 25.891 1.00 17.67 234 ALA B C 1
ATOM 3531 O O . ALA B 1 255 ? 16.527 12.627 26.410 1.00 17.81 234 ALA B O 1
ATOM 3533 N N . SER B 1 256 ? 17.358 13.648 24.573 1.00 17.64 235 SER B N 1
ATOM 3534 C CA . SER B 1 256 ? 16.525 12.884 23.639 1.00 18.55 235 SER B CA 1
ATOM 3535 C C . SER B 1 256 ? 17.314 11.805 22.897 1.00 18.76 235 SER B C 1
ATOM 3536 O O . SER B 1 256 ? 18.552 11.728 23.015 1.00 18.50 235 SER B O 1
ATOM 3539 N N . ALA B 1 257 ? 16.599 10.992 22.111 1.00 18.80 236 ALA B N 1
ATOM 3540 C CA . ALA B 1 257 ? 17.216 9.967 21.278 1.00 18.75 236 ALA B CA 1
ATOM 3541 C C . ALA B 1 257 ? 18.220 10.531 20.277 1.00 18.21 236 ALA B C 1
ATOM 3542 O O . ALA B 1 257 ? 19.015 9.788 19.705 1.00 18.05 236 ALA B O 1
ATOM 3544 N N . ALA B 1 258 ? 18.180 11.838 20.039 1.00 17.46 237 ALA B N 1
ATOM 3545 C CA . ALA B 1 258 ? 19.113 12.456 19.074 1.00 17.49 237 ALA B CA 1
ATOM 3546 C C . ALA B 1 258 ? 20.577 12.210 19.448 1.00 16.51 237 ALA B C 1
ATOM 3547 O O . ALA B 1 258 ? 21.454 12.191 18.582 1.00 16.00 237 ALA B O 1
ATOM 3549 N N . SER B 1 259 ? 20.822 11.994 20.738 1.00 16.37 238 SER B N 1
ATOM 3550 C CA . SER B 1 259 ? 22.185 11.885 21.263 1.00 16.63 238 SER B CA 1
ATOM 3551 C C . SER B 1 259 ? 22.537 10.450 21.698 1.00 17.33 238 SER B C 1
ATOM 3552 O O . SER B 1 259 ? 23.441 10.240 22.511 1.00 15.88 238 SER B O 1
ATOM 3555 N N . SER B 1 260 ? 21.800 9.467 21.163 1.00 17.49 239 SER B N 1
ATOM 3556 C CA . SER B 1 260 ? 21.944 8.063 21.561 1.00 17.73 239 SER B CA 1
ATOM 3557 C C . SER B 1 260 ? 23.393 7.496 21.585 1.00 17.43 239 SER B C 1
ATOM 3558 O O . SER B 1 260 ? 23.664 6.595 22.361 1.00 17.32 239 SER B O 1
ATOM 3561 N N . TYR B 1 261 ? 24.300 7.990 20.735 1.00 16.74 240 TYR B N 1
ATOM 3562 C CA . TYR B 1 261 ? 25.673 7.445 20.710 1.00 17.18 240 TYR B CA 1
ATOM 3563 C C . TYR B 1 261 ? 26.653 8.270 21.553 1.00 16.65 240 TYR B C 1
ATOM 3564 O O . TYR B 1 261 ? 27.836 7.927 21.652 1.00 16.88 240 TYR B O 1
ATOM 3573 N N . MET B 1 262 ? 26.163 9.365 22.150 1.00 16.19 241 MET B N 1
ATOM 3574 C CA . MET B 1 262 ? 27.042 10.275 22.910 1.00 14.97 241 MET B CA 1
ATOM 3575 C C . MET B 1 262 ? 27.021 9.992 24.410 1.00 14.70 241 MET B C 1
ATOM 3576 O O . MET B 1 262 ? 25.966 10.051 25.048 1.00 14.02 241 MET B O 1
ATOM 3581 N N . THR B 1 263 ? 28.182 9.694 24.971 1.00 13.58 242 THR B N 1
ATOM 3582 C CA . THR B 1 263 ? 28.294 9.605 26.429 1.00 13.61 242 THR B CA 1
ATOM 3583 C C . THR B 1 263 ? 29.731 9.935 26.838 1.00 13.43 242 THR B C 1
ATOM 3584 O O . THR B 1 263 ? 30.684 9.654 26.101 1.00 13.28 242 THR B O 1
ATOM 3588 N N . GLY B 1 264 ? 29.879 10.561 27.996 1.00 13.70 243 GLY B N 1
ATOM 3589 C CA . GLY B 1 264 ? 31.190 10.982 28.450 1.00 13.54 243 GLY B CA 1
ATOM 3590 C C . GLY B 1 264 ? 31.719 12.194 27.725 1.00 13.50 243 GLY B C 1
ATOM 3591 O O . GLY B 1 264 ? 32.929 12.499 27.811 1.00 12.91 243 GLY B O 1
ATOM 3592 N N . SER B 1 265 ? 30.835 12.890 27.003 1.00 12.79 244 SER B N 1
ATOM 3593 C CA . SER B 1 265 ? 31.214 14.129 26.315 1.00 13.02 244 SER B CA 1
ATOM 3594 C C . SER B 1 265 ? 30.929 15.384 27.139 1.00 13.14 244 SER B C 1
ATOM 3595 O O . SER B 1 265 ? 29.929 15.445 27.874 1.00 13.01 244 SER B O 1
ATOM 3598 N N . ASP B 1 266 ? 31.826 16.376 26.999 1.00 12.70 245 ASP B N 1
ATOM 3599 C CA . ASP B 1 266 ? 31.593 17.733 27.453 1.00 12.45 245 ASP B CA 1
ATOM 3600 C C . ASP B 1 266 ? 31.359 18.612 26.212 1.00 11.79 245 ASP B C 1
ATOM 3601 O O . ASP B 1 266 ? 32.070 18.490 25.216 1.00 12.24 245 ASP B O 1
ATOM 3606 N N . ILE B 1 267 ? 30.354 19.476 26.274 1.00 11.66 246 ILE B N 1
ATOM 3607 C CA . ILE B 1 267 ? 30.062 20.353 25.158 1.00 12.04 246 ILE B CA 1
ATOM 3608 C C . ILE B 1 267 ? 30.122 21.799 25.606 1.00 12.34 246 ILE B C 1
ATOM 3609 O O . ILE B 1 267 ? 29.269 22.270 26.389 1.00 11.92 246 ILE B O 1
ATOM 3614 N N . VAL B 1 268 ? 31.113 22.510 25.072 1.00 12.33 247 VAL B N 1
ATOM 3615 C CA . VAL B 1 268 ? 31.282 23.949 25.343 1.00 12.77 247 VAL B CA 1
ATOM 3616 C C . VAL B 1 268 ? 30.303 24.758 24.483 1.00 12.52 247 VAL B C 1
ATOM 3617 O O . VAL B 1 268 ? 30.139 24.484 23.292 1.00 12.16 247 VAL B O 1
ATOM 3621 N N . ILE B 1 269 ? 29.666 25.759 25.078 1.00 13.28 248 ILE B N 1
ATOM 3622 C CA . ILE B 1 269 ? 28.805 26.663 24.316 1.00 13.18 248 ILE B CA 1
ATOM 3623 C C . ILE B 1 269 ? 29.032 28.080 24.849 1.00 13.51 248 ILE B C 1
ATOM 3624 O O . ILE B 1 269 ? 28.433 28.505 25.841 1.00 13.10 248 ILE B O 1
ATOM 3629 N N . ASP B 1 270 ? 29.944 28.799 24.194 1.00 13.49 249 ASP B N 1
ATOM 3630 C CA . ASP B 1 270 ? 30.529 29.975 24.836 1.00 13.66 249 ASP B CA 1
ATOM 3631 C C . ASP B 1 270 ? 30.809 31.162 23.963 1.00 13.49 249 ASP B C 1
ATOM 3632 O O . ASP B 1 270 ? 31.572 32.021 24.373 1.00 14.33 249 ASP B O 1
ATOM 3637 N N . GLY B 1 271 ? 30.226 31.218 22.762 1.00 13.45 250 GLY B N 1
ATOM 3638 C CA . GLY B 1 271 ? 30.447 32.351 21.861 1.00 13.75 250 GLY B CA 1
ATOM 3639 C C . GLY B 1 271 ? 31.869 32.455 21.347 1.00 14.79 250 GLY B C 1
ATOM 3640 O O . GLY B 1 271 ? 32.257 33.500 20.803 1.00 14.38 250 GLY B O 1
ATOM 3641 N N . GLY B 1 272 ? 32.638 31.376 21.520 1.00 15.09 251 GLY B N 1
ATOM 3642 C CA . GLY B 1 272 ? 34.036 31.323 21.117 1.00 15.05 251 GLY B CA 1
ATOM 3643 C C . GLY B 1 272 ? 35.060 31.687 22.179 1.00 15.23 251 GLY B C 1
ATOM 3644 O O . GLY B 1 272 ? 36.255 31.761 21.877 1.00 15.77 251 GLY B O 1
ATOM 3645 N N . TYR B 1 273 ? 34.613 31.902 23.415 1.00 15.07 252 TYR B N 1
ATOM 3646 C CA . TYR B 1 273 ? 35.495 32.420 24.478 1.00 16.35 252 TYR B CA 1
ATOM 3647 C C . TYR B 1 273 ? 36.793 31.627 24.680 1.00 16.38 252 TYR B C 1
ATOM 3648 O O . TYR B 1 273 ? 37.867 32.217 24.861 1.00 17.02 252 TYR B O 1
ATOM 3657 N N . THR B 1 274 ? 36.675 30.300 24.664 1.00 16.58 253 THR B N 1
ATOM 3658 C CA . THR B 1 274 ? 37.798 29.396 24.953 1.00 16.77 253 THR B CA 1
ATOM 3659 C C . THR B 1 274 ? 38.793 29.197 23.815 1.00 17.39 253 THR B C 1
ATOM 3660 O O . THR B 1 274 ? 39.802 28.513 23.998 1.00 16.94 253 THR B O 1
ATOM 3664 N N . CYS B 1 275 ? 38.519 29.770 22.645 1.00 16.85 254 CYS B N 1
ATOM 3665 C CA . CYS B 1 275 ? 39.441 29.582 21.508 1.00 17.60 254 CYS B CA 1
ATOM 3666 C C . CYS B 1 275 ? 40.766 30.349 21.618 1.00 17.72 254 CYS B C 1
ATOM 3667 O O . CYS B 1 275 ? 41.850 29.752 21.436 1.00 18.46 254 CYS B O 1
ATOM 3670 N N . PRO B 1 276 ? 40.701 31.666 21.918 1.00 17.95 255 PRO B N 1
ATOM 3671 C CA . PRO B 1 276 ? 41.951 32.415 22.087 1.00 18.05 255 PRO B CA 1
ATOM 3672 C C . PRO B 1 276 ? 42.643 32.022 23.389 1.00 18.12 255 PRO B C 1
ATOM 3673 O O . PRO B 1 276 ? 43.836 32.297 23.571 1.00 17.76 255 PRO B O 1
#

Sequence (501 aa):
SVLDLFDLSGKRALITGASTGIGKKVALAYAEAGAQVAVAARHSDALQVVADEIAGVGGKALPIRCDVTQPDQVRGMLDQMTGELGGIDIAVCNAGIVSVQAMLDMPLEEFQRIQDDTNVTGVFLTAQAAARAMVDQGLGGTIITTASMSGHIINIPQQVSHYCTSKAAVVHLTKAMAVELAPHQIRVNSVSPGYIRRTELVEPLADYHALWEPKIPLGRMGRPEELTGLYLYLASAASSYMTGSDIVIDGGYTCPMSVLDLFDLSGKRALITGASTGIGKKVALAYAEAGAQVAVAARHSDALQVVADEIAGVGGKALPIRCDVTQPDQVRGMLDQMTGELGGIDIAVCNAGIVSVQAMLDMPLEEFQQRIQDDTNVTGVFLTAQAAARRAMVDQGLGGTIITTASMSGHIINIPQQVSHYCTSKAAVVHLTKAMAVELAPHQIRVNSVSPGYIRTYHALWEPKIPLGRMGRPEELTGLYLYLASAASSYMTGSDIVIDGGYTCP

B-factor: mean 21.95, std 7.87, range [7.03, 53.42]

Solvent-accessible surface area: 19076 Å² total; per-residue (Å²): 76,7,71,101,53,2,74,1,69,61,95,37,0,0,0,2,23,0,22,58,9,26,1,29,56,0,0,31,2,0,14,46,4,36,10,82,2,0,0,0,10,145,120,52,90,49,1,57,87,0,25,97,58,2,62,67,72,74,32,89,20,34,62,3,146,3,21,9,28,73,83,106,34,5,110,36,1,0,70,82,0,45,68,68,38,57,1,0,16,1,0,1,2,17,23,25,51,32,26,59,53,23,122,163,102,29,62,125,131,34,72,78,116,0,20,52,16,0,30,53,1,4,83,26,1,0,77,7,0,7,163,18,1,58,130,53,62,135,8,19,6,0,0,0,12,2,9,2,4,17,90,43,123,9,102,68,7,98,8,41,0,21,6,69,0,7,45,38,0,13,122,38,0,44,51,23,1,58,135,21,0,106,83,87,0,20,0,0,0,0,0,7,11,12,8,115,20,98,68,14,115,111,15,50,134,58,29,74,97,0,59,111,73,4,30,7,47,68,1,0,108,17,71,7,0,10,0,0,0,0,0,0,6,4,58,1,0,33,0,0,1,3,4,22,0,21,0,1,0,1,24,34,26,129,147,36,7,71,87,52,2,76,1,72,67,96,40,0,0,0,2,20,0,26,95,12,24,0,37,56,0,0,33,2,0,12,52,4,36,9,94,3,0,0,1,10,156,129,56,131,49,0,107,80,0,18,83,61,1,61,67,69,73,26,94,20,23,65,2,108,3,15,12,29,71,83,112,53,3,51,29,2,11,101,73,0,59,66,112,36,53,0,0,15,1,0,0,2,18,21,39,57,87,28,81,58,23,126,162,106,27,70,120,110,25,75,88,94,0,28,68,23,0,31,54,2,4,82,20,1,0,52,14,0,6,152,19,1,55,126,51,63,137,11,18,6,0,0,0,10,2,9,2,4,16,87,41,126,9,100,71,13,96,8,39,0,40,6,68,0,6,47,36,0,14,122,36,0,44,51,21,1,54,133,25,0,104,84,89,0,20,0,0,0,0,0,7,12,20,21,49,115,131,103,81,100,33,69,110,76,4,31,8,48,71,22,0,118,13,74,8,0,10,0,0,0,0,0,0,6,4,61,1,0,34,1,0,1,3,3,23,0,23,0,1,0,1,24,36,25,129

Secondary structure (DSSP, 8-state):
-GGGGG--TT-EEEEESTTSHHHHHHHHHHHHTT-EEEEEESSGGGGHHHHHHHHHTT---EEEE--TT-HHHHHHHHHHHHHHHS--SEEEE---------GGG--HHHHHHHHIIIIIHHHHHHHHHHHHHHHHTS-EEEEEE--GGGTS---SS--HHHHHHHHHHHHHHHHHHHHHGGGTEEEEEEEE--B-STTTGGGGGGHHHHGGGSTTSS-B-GGGSHHHHHHHHSGGGTT--S-EEEESTTTT--/--GGGGG--TT-EEEESSTTSHHHHHHHHHHHHTT-EEEEEESSGGGGHHHHHHHHHTT---EEEE--TT-HHHHHHHHHHHHHHHS--SEEEE---------GGG--HHHHHHHHIIIIIHHHHHHHHHHHHHHHHTS-EEEEEE--GGGTS---SS--HHHHHHHHHHHHHHHHHHHHHGGGTEEEEEEEE--B---HHHHGGGSTTSSPBPGGGTHHHHHHHHSGGGTT--S-EEEESTTTT--

InterPro domains:
  IPR002347 Short-chain dehydrogenase/reductase SDR [PF13561] (18-253)
  IPR002347 Short-chain dehydrogenase/reductase SDR [PR00080] (87-98)
  IPR002347 Short-chain dehydrogenase/reductase SDR [PR00080] (141-149)
  IPR002347 Short-chain dehydrogenase/reductase SDR [PR00080] (163-182)
  IPR002347 Short-chain dehydrogenase/reductase SDR [PR00081] (13-30)
  IPR002347 Short-chain dehydrogenase/reductase SDR [PR00081] (87-98)
  IPR002347 Short-chain dehydrogenase/reductase SDR [PR00081] (135-151)
  IPR002347 Short-chain dehydrogenase/reductase SDR [PR00081] (163-182)
  IPR002347 Short-chain dehydrogenase/reductase SDR [PR00081] (184-201)
  IPR002347 Short-chain dehydrogenase/reductase SDR [PR00081] (216-236)
  IPR020904 Short-chain dehydrogenase/reductase, conserved site [PS00061] (150-178)
  IPR036291 NAD(P)-binding domain superfamily [SSF51735] (7-254)